Protein AF-0000000086829753 (afdb_homodimer)

Organism: Pipistrellus kuhlii (NCBI:txid59472)

pLDDT: mean 77.45, std 22.01, range [20.92, 98.88]

Radius of gyration: 24.62 Å; Cα contacts (8 Å, |Δi|>4): 872; chains: 2; bounding box: 61×76×88 Å

Solvent-accessible surface area (backbone atoms only — not comparable to full-atom values): 23796 Å² total; per-residue (Å²): 134,78,66,78,64,61,58,97,55,43,30,43,32,40,22,30,35,39,44,42,44,56,89,32,44,62,64,53,41,54,49,47,47,49,59,67,49,83,80,61,70,43,38,54,22,63,49,57,59,64,24,27,43,62,20,52,46,42,39,75,44,75,42,93,93,54,65,56,32,32,37,40,36,34,37,56,60,24,76,44,73,68,60,30,53,33,39,18,54,51,46,16,31,28,31,37,37,41,39,19,23,26,60,34,53,67,37,50,69,42,45,65,55,58,53,45,57,46,36,72,58,50,38,87,67,52,52,46,56,35,38,32,36,20,52,54,79,46,62,90,55,50,62,54,56,69,65,60,49,42,50,52,22,54,75,71,71,33,51,65,46,61,23,15,54,89,80,57,37,49,45,64,54,50,55,48,52,52,51,48,51,47,51,51,31,43,68,72,57,65,37,72,84,44,92,45,39,34,14,51,41,82,37,77,48,70,77,64,74,68,67,74,72,74,69,70,73,80,66,81,75,84,119,137,75,66,78,66,61,58,97,55,43,30,45,32,40,22,30,36,40,43,43,45,56,87,33,44,61,64,53,42,53,50,47,46,51,60,67,50,84,80,62,72,43,38,54,20,64,49,59,62,70,25,33,44,68,20,56,45,45,39,76,44,76,44,93,94,54,65,55,32,32,39,38,35,35,38,55,60,23,76,44,75,69,58,29,53,34,40,19,53,50,47,16,32,28,32,36,36,41,39,19,24,26,59,34,53,67,37,51,70,42,45,64,56,57,53,47,57,47,37,73,59,52,39,86,66,51,51,46,56,36,38,32,37,20,53,54,79,45,63,91,55,51,62,53,55,69,66,62,48,42,51,50,21,54,75,71,73,31,51,66,46,62,22,15,54,89,79,54,37,49,46,64,55,49,56,48,51,52,51,48,52,46,51,50,30,44,63,71,58,66,36,70,83,44,90,38,39,38,14,50,40,82,36,78,47,71,76,64,75,68,67,75,72,73,70,72,76,79,67,81,74,82,121

Sequence (446 aa):
MAAERGAPGCRYQFRVAALGDAAVGKTALLRRFVAGAAGSLEPGPERAAPTAGLECYGRALRLPAGPRVKLQLWDTAGQERFRCITRSFYRNLVGVLLVFDVTNRKSFEHIPDWHQEVLATQGPHRAIFLLLGHKSDLESARCVSAQEAEALAASLGMAFMETSAVNNCNVDLAFQTLATAIQQALQQGDIKMEEGWGGVRLILRPPEPRPPSRKPPAGPCQCMAAERGAPGCRYQFRVAALGDAAVGKTALLRRFVAGAAGSLEPGPERAAPTAGLECYGRALRLPAGPRVKLQLWDTAGQERFRCITRSFYRNLVGVLLVFDVTNRKSFEHIPDWHQEVLATQGPHRAIFLLLGHKSDLESARCVSAQEAEALAASLGMAFMETSAVNNCNVDLAFQTLATAIQQALQQGDIKMEEGWGGVRLILRPPEPRPPSRKPPAGPCQC

Foldseek 3Di:
DDLPPQPDFKDKDAAEDEDFDPPLCRVLLVVLQCVVPPDPPPPPPWPQALAQAQGWDKDWDDDPPDHIDMDIDTGHDPPDPPVRVVLSSLQQHAEYEYTGEQLDVVRVVCSVVVVVSSCVRNNPQRHAYEYEHEPVVPVVSGDHDPVNSQVVQVVSVHYYDYAYSVVGRCSNVRVVVRVVVSVVCSSVVSHDDDRSRNRMDMTGHDPDPPPPPPPPPPPPPPD/DDLPPQPPFKDKDAAEDEDFDPPLCRPLLVVLQCVVPPDPPPPPPWPQALAQAQGWDKDWDDDPPDHIDMDIDTHHDPPDPPVRVVLSSLQQHAEYEYTGEQLDVVRVVCSVVRVVSSCVRNNPQRHAYEYEHEPVVPVVSGDHDPVNSQVVQVVSVHYYDYAYSVVGRCSNVRVVVRVVVSVVCSSVVSYDDDRNRNRMDMTGHDPDPPPPPPPPPPPPPPD

Secondary structure (DSSP, 8-state):
-------TTEEEEEEEEEE-STTSSHHHHHHHHHHTSSS----------S-SSSEEEEEEEE-TTS-EEEEEEEE--SSSHHHHHHHHHHHT-SEEEEEEETT-HHHHHTHHHHHHHHHHHH-TTSSEEEEEEE-TT-GGG--S-HHHHHHHHHHTT-EEEE-BTTTTBSHHHHHHHHHHHHHHHHHHTSS---TT--SEEEEE-------------------/-------TTEEEEEEEEEE-STTSSHHHHHHHHHHTSSS----------S-SSSEEEEEEEE-TTS-EEEEEEEE--SSSHHHHHHHHHHHT-SEEEEEEETT-HHHHHTHHHHHHHHHHHH-TTSSEEEEEEE-TT-GGG--S-HHHHHHHHHHTT-EEEE-BTTTTBSHHHHHHHHHHHHHHHHHHTSS---TT--SEEEEEPP-----------------

Nearest PDB structures (foldseek):
  6s5f-assembly1_A  TM=7.511E-01  e=3.432E-18  Homo sapiens
  1zc3-assembly2_C  TM=7.451E-01  e=2.659E-14  Homo sapiens
  3bc1-assembly2_E  TM=7.207E-01  e=6.512E-14  Mus musculus
  7opr-assembly1_B  TM=7.142E-01  e=3.023E-13  Homo sapiens
  7opq-assembly1_B  TM=7.125E-01  e=2.341E-13  Homo sapiens

InterPro domains:
  IPR001806 Small GTPase [PF00071] (16-183)
  IPR001806 Small GTPase [PS51421] (8-204)
  IPR001806 Small GTPase [SM00174] (16-188)
  IPR005225 Small GTP-binding domain [TIGR00231] (13-178)
  IPR027417 P-loop containing nucleoside triphosphate hydrolase [G3DSA:3.40.50.300] (9-196)
  IPR027417 P-loop containing nucleoside triphosphate hydrolase [SSF52540] (11-209)
  IPR050209 Membrane trafficking Rab GTPases [PTHR47979] (11-195)

Structure (mmCIF, N/CA/C/O backbone):
data_AF-0000000086829753-model_v1
#
loop_
_entity.id
_entity.type
_entity.pdbx_description
1 polymer 'Ras-related protein Rab-42'
#
loop_
_atom_site.group_PDB
_atom_site.id
_atom_site.type_symbol
_atom_site.label_atom_id
_atom_site.label_alt_id
_atom_site.label_comp_id
_atom_site.label_asym_id
_atom_site.label_entity_id
_atom_site.label_seq_id
_atom_site.pdbx_PDB_ins_code
_atom_site.Cartn_x
_atom_site.Cartn_y
_atom_site.Cartn_z
_atom_site.occupancy
_atom_site.B_iso_or_equiv
_atom_site.auth_seq_id
_atom_site.auth_comp_id
_atom_site.auth_asym_id
_atom_site.auth_atom_id
_atom_site.pdbx_PDB_model_num
ATOM 1 N N . MET A 1 1 ? 32.469 -16.203 3.15 1 22.25 1 MET A N 1
ATOM 2 C CA . MET A 1 1 ? 31.938 -14.961 3.684 1 22.25 1 MET A CA 1
ATOM 3 C C . MET A 1 1 ? 30.469 -15.117 4.074 1 22.25 1 MET A C 1
ATOM 5 O O . MET A 1 1 ? 29.641 -15.469 3.24 1 22.25 1 MET A O 1
ATOM 9 N N . ALA A 1 2 ? 30.125 -15.461 5.406 1 24.27 2 ALA A N 1
ATOM 10 C CA . ALA A 1 2 ? 28.984 -16.109 6.074 1 24.27 2 ALA A CA 1
ATOM 11 C C . ALA A 1 2 ? 27.703 -15.297 5.887 1 24.27 2 ALA A C 1
ATOM 13 O O . ALA A 1 2 ? 27.688 -14.086 6.133 1 24.27 2 ALA A O 1
ATOM 14 N N . ALA A 1 3 ? 26.891 -15.555 4.953 1 33.44 3 ALA A N 1
ATOM 15 C CA . ALA A 1 3 ? 25.531 -15.016 4.809 1 33.44 3 ALA A CA 1
ATOM 16 C C . ALA A 1 3 ? 24.953 -14.602 6.16 1 33.44 3 ALA A C 1
ATOM 18 O O . ALA A 1 3 ? 24.969 -15.383 7.113 1 33.44 3 ALA A O 1
ATOM 19 N N . GLU A 1 4 ? 25.188 -13.375 6.559 1 35.09 4 GLU A N 1
ATOM 20 C CA . GLU A 1 4 ? 24.781 -12.828 7.848 1 35.09 4 GLU A CA 1
ATOM 21 C C . GLU A 1 4 ? 23.531 -13.531 8.383 1 35.09 4 GLU A C 1
ATOM 23 O O . GLU A 1 4 ? 22.469 -13.469 7.773 1 35.09 4 GLU A O 1
ATOM 28 N N . ARG A 1 5 ? 23.531 -14.734 8.883 1 38.84 5 ARG A N 1
ATOM 29 C CA . ARG A 1 5 ? 22.562 -15.477 9.68 1 38.84 5 ARG A CA 1
ATOM 30 C C . ARG A 1 5 ? 21.734 -14.539 10.555 1 38.84 5 ARG A C 1
ATOM 32 O O . ARG A 1 5 ? 22.281 -13.664 11.227 1 38.84 5 ARG A O 1
ATOM 39 N N . GLY A 1 6 ? 20.641 -14.031 9.992 1 43.38 6 GLY A N 1
ATOM 40 C CA . GLY A 1 6 ? 19.828 -13.227 10.883 1 43.38 6 GLY A CA 1
ATOM 41 C C . GLY A 1 6 ? 20.125 -13.469 12.352 1 43.38 6 GLY A C 1
ATOM 42 O O . GLY A 1 6 ? 20.578 -14.555 12.727 1 43.38 6 GLY A O 1
ATOM 43 N N . ALA A 1 7 ? 20.562 -12.492 13.102 1 44.16 7 ALA A N 1
ATOM 44 C CA . ALA A 1 7 ? 20.781 -12.656 14.539 1 44.16 7 ALA A CA 1
ATOM 45 C C . ALA A 1 7 ? 19.766 -13.633 15.133 1 44.16 7 ALA A C 1
ATOM 47 O O . ALA A 1 7 ? 18.656 -13.789 14.617 1 44.16 7 ALA A O 1
ATOM 48 N N . PRO A 1 8 ? 20.203 -14.414 16.156 1 51.75 8 PRO A N 1
ATOM 49 C CA . PRO A 1 8 ? 19.312 -15.258 16.938 1 51.75 8 PRO A CA 1
ATOM 50 C C . PRO A 1 8 ? 18.031 -14.539 17.359 1 51.75 8 PRO A C 1
ATOM 52 O O . PRO A 1 8 ? 18.078 -13.406 17.844 1 51.75 8 PRO A O 1
ATOM 55 N N . GLY A 1 9 ? 16.828 -14.68 16.578 1 60.41 9 GLY A N 1
ATOM 56 C CA . GLY A 1 9 ? 15.555 -14.078 16.938 1 60.41 9 GLY A CA 1
ATOM 57 C C . GLY A 1 9 ? 14.922 -13.297 15.805 1 60.41 9 GLY A C 1
ATOM 58 O O . GLY A 1 9 ? 13.844 -12.727 15.961 1 60.41 9 GLY A O 1
ATOM 59 N N . CYS A 1 10 ? 15.695 -13.211 14.797 1 62.72 10 CYS A N 1
ATOM 60 C CA . CYS A 1 10 ? 15.109 -12.43 13.719 1 62.72 10 CYS A CA 1
ATOM 61 C C . CYS A 1 10 ? 14.75 -13.32 12.531 1 62.72 10 CYS A C 1
ATOM 63 O O . CYS A 1 10 ? 15.297 -14.406 12.375 1 62.72 10 CYS A O 1
ATOM 65 N N . ARG A 1 11 ? 13.656 -12.961 11.797 1 77.75 11 ARG A N 1
ATOM 66 C CA . ARG A 1 11 ? 13.281 -13.648 10.57 1 77.75 11 ARG A CA 1
ATOM 67 C C . ARG A 1 11 ? 13.062 -12.664 9.43 1 77.75 11 ARG A C 1
ATOM 69 O O . ARG A 1 11 ? 12.82 -11.477 9.664 1 77.75 11 ARG A O 1
ATOM 76 N N . TYR A 1 12 ? 13.305 -13.227 8.234 1 82.12 12 TYR A N 1
ATOM 77 C CA . TYR A 1 12 ? 13.094 -12.414 7.043 1 82.12 12 TYR A CA 1
ATOM 78 C C . TYR A 1 12 ? 11.609 -12.305 6.719 1 82.12 12 TYR A C 1
ATOM 80 O O . TYR A 1 12 ? 10.852 -13.258 6.906 1 82.12 12 TYR A O 1
ATOM 88 N N . GLN A 1 13 ? 11.281 -11.094 6.281 1 82.81 13 GLN A N 1
ATOM 89 C CA . GLN A 1 13 ? 9.977 -10.867 5.668 1 82.81 13 GLN A CA 1
ATOM 90 C C . GLN A 1 13 ? 10.117 -10.539 4.184 1 82.81 13 GLN A C 1
ATOM 92 O O . GLN A 1 13 ? 10.898 -9.664 3.809 1 82.81 13 GLN A O 1
ATOM 97 N N . PHE A 1 14 ? 9.398 -11.32 3.373 1 87.75 14 PHE A N 1
ATOM 98 C CA . PHE A 1 14 ? 9.398 -11.094 1.934 1 87.75 14 PHE A CA 1
ATOM 99 C C . PHE A 1 14 ? 8.102 -10.438 1.488 1 87.75 14 PHE A C 1
ATOM 101 O O . PHE A 1 14 ? 7.012 -10.945 1.773 1 87.75 14 PHE A O 1
ATOM 108 N N . ARG A 1 15 ? 8.203 -9.312 0.803 1 85.56 15 ARG A N 1
ATOM 109 C CA . ARG A 1 15 ? 7.035 -8.672 0.21 1 85.56 15 ARG A CA 1
ATOM 110 C C . ARG A 1 15 ? 6.734 -9.25 -1.17 1 85.56 15 ARG A C 1
ATOM 112 O O . ARG A 1 15 ? 7.57 -9.18 -2.072 1 85.56 15 ARG A O 1
ATOM 119 N N . VAL A 1 16 ? 5.508 -9.828 -1.289 1 91.25 16 VAL A N 1
ATOM 120 C CA . VAL A 1 16 ? 5.125 -10.547 -2.502 1 91.25 16 VAL A CA 1
ATOM 121 C C . VAL A 1 16 ? 3.773 -10.039 -2.998 1 91.25 16 VAL A C 1
ATOM 123 O O . VAL A 1 16 ? 2.879 -9.75 -2.197 1 91.25 16 VAL A O 1
ATOM 126 N N . ALA A 1 17 ? 3.65 -9.891 -4.316 1 89.81 17 ALA A N 1
ATOM 127 C CA . ALA A 1 17 ? 2.365 -9.477 -4.871 1 89.81 17 ALA A CA 1
ATOM 128 C C . ALA A 1 17 ? 1.871 -10.477 -5.914 1 89.81 17 ALA A C 1
ATOM 130 O O . ALA A 1 17 ? 2.672 -11.086 -6.629 1 89.81 17 ALA A O 1
ATOM 131 N N . ALA A 1 18 ? 0.529 -10.633 -5.957 1 91.31 18 ALA A N 1
ATOM 132 C CA . ALA A 1 18 ? -0.117 -11.352 -7.051 1 91.31 18 ALA A CA 1
ATOM 133 C C . ALA A 1 18 ? -0.632 -10.383 -8.109 1 91.31 18 ALA A C 1
ATOM 135 O O . ALA A 1 18 ? -1.397 -9.461 -7.809 1 91.31 18 ALA A O 1
ATOM 136 N N . LEU A 1 19 ? -0.178 -10.594 -9.336 1 90.38 19 LEU A N 1
ATOM 137 C CA . LEU A 1 19 ? -0.574 -9.75 -10.461 1 90.38 19 LEU A CA 1
ATOM 138 C C . LEU A 1 19 ? -1.211 -10.586 -11.57 1 90.38 19 LEU A C 1
ATOM 140 O O . LEU A 1 19 ? -0.804 -11.727 -11.805 1 90.38 19 LEU A O 1
ATOM 144 N N . GLY A 1 20 ? -2.162 -9.977 -12.219 1 91.44 20 GLY A N 1
ATOM 145 C CA . GLY A 1 20 ? -2.889 -10.602 -13.312 1 91.44 20 GLY A CA 1
ATOM 146 C C . GLY A 1 20 ? -4.242 -9.969 -13.57 1 91.44 20 GLY A C 1
ATOM 147 O O . GLY A 1 20 ? -4.688 -9.117 -12.805 1 91.44 20 GLY A O 1
ATOM 148 N N . ASP A 1 21 ? -4.863 -10.5 -14.609 1 89.69 21 ASP A N 1
ATOM 149 C CA . ASP A 1 21 ? -6.156 -9.953 -15.008 1 89.69 21 ASP A CA 1
ATOM 150 C C . ASP A 1 21 ? -7.199 -10.156 -13.906 1 89.69 21 ASP A C 1
ATOM 152 O O . ASP A 1 21 ? -6.984 -10.945 -12.984 1 89.69 21 ASP A O 1
ATOM 156 N N . ALA A 1 22 ? -8.273 -9.359 -14.086 1 85.81 22 ALA A N 1
ATOM 157 C CA . ALA A 1 22 ? -9.414 -9.57 -13.203 1 85.81 22 ALA A CA 1
ATOM 158 C C . ALA A 1 22 ? -9.977 -10.984 -13.352 1 85.81 22 ALA A C 1
ATOM 160 O O . ALA A 1 22 ? -10.008 -11.531 -14.461 1 85.81 22 ALA A O 1
ATOM 161 N N . ALA A 1 23 ? -10.336 -11.586 -12.273 1 89.62 23 ALA A N 1
ATOM 162 C CA . ALA A 1 23 ? -11.109 -12.828 -12.211 1 89.62 23 ALA A CA 1
ATOM 163 C C . ALA A 1 23 ? -10.234 -14.031 -12.531 1 89.62 23 ALA A C 1
ATOM 165 O O . ALA A 1 23 ? -10.742 -15.125 -12.805 1 89.62 23 ALA A O 1
ATOM 166 N N . VAL A 1 24 ? -8.945 -13.852 -12.5 1 94.44 24 VAL A N 1
ATOM 167 C CA . VAL A 1 24 ? -8.086 -14.992 -12.781 1 94.44 24 VAL A CA 1
ATOM 168 C C . VAL A 1 24 ? -7.938 -15.852 -11.531 1 94.44 24 VAL A C 1
ATOM 170 O O . VAL A 1 24 ? -7.461 -16.984 -11.602 1 94.44 24 VAL A O 1
ATOM 173 N N . GLY A 1 25 ? -8.258 -15.32 -10.328 1 93.25 25 GLY A N 1
ATOM 174 C CA . GLY A 1 25 ? -8.258 -16.125 -9.117 1 93.25 25 GLY A CA 1
ATOM 175 C C . GLY A 1 25 ? -7.184 -15.719 -8.133 1 93.25 25 GLY A C 1
ATOM 176 O O . GLY A 1 25 ? -6.824 -16.484 -7.242 1 93.25 25 GLY A O 1
ATOM 177 N N . LYS A 1 26 ? -6.598 -14.516 -8.219 1 90.62 26 LYS A N 1
ATOM 178 C CA . LYS A 1 26 ? -5.555 -14.031 -7.32 1 90.62 26 LYS A CA 1
ATOM 179 C C . LYS A 1 26 ? -6.02 -14.062 -5.867 1 90.62 26 LYS A C 1
ATOM 181 O O . LYS A 1 26 ? -5.316 -14.578 -4.996 1 90.62 26 LYS A O 1
ATOM 186 N N . THR A 1 27 ? -7.223 -13.594 -5.684 1 85.06 27 THR A N 1
ATOM 187 C CA . THR A 1 27 ? -7.766 -13.523 -4.332 1 85.06 27 THR A CA 1
ATOM 188 C C . THR A 1 27 ? -7.973 -14.93 -3.76 1 85.06 27 THR A C 1
ATOM 190 O O . THR A 1 27 ? -7.586 -15.203 -2.621 1 85.06 27 THR A O 1
ATOM 193 N N . ALA A 1 28 ? -8.57 -15.82 -4.539 1 91.06 28 ALA A N 1
ATOM 194 C CA . ALA A 1 28 ? -8.805 -17.188 -4.09 1 91.06 28 ALA A CA 1
ATOM 195 C C . ALA A 1 28 ? -7.492 -17.891 -3.775 1 91.06 28 ALA A C 1
ATOM 197 O O . ALA A 1 28 ? -7.402 -18.641 -2.799 1 91.06 28 ALA A O 1
ATOM 198 N N . LEU A 1 29 ? -6.496 -17.672 -4.57 1 94.06 29 LEU A N 1
ATOM 199 C CA . LEU A 1 29 ? -5.176 -18.266 -4.398 1 94.06 29 LEU A CA 1
ATOM 200 C C . LEU A 1 29 ? -4.547 -17.828 -3.08 1 94.06 29 LEU A C 1
ATOM 202 O O . LEU A 1 29 ? -4.105 -18.672 -2.287 1 94.06 29 LEU A O 1
ATOM 206 N N . LEU A 1 30 ? -4.48 -16.531 -2.83 1 89.75 30 LEU A N 1
ATOM 207 C CA . LEU A 1 30 ? -3.879 -15.977 -1.624 1 89.75 30 LEU A CA 1
ATOM 208 C C . LEU A 1 30 ? -4.637 -16.422 -0.38 1 89.75 30 LEU A C 1
ATOM 210 O O . LEU A 1 30 ? -4.023 -16.828 0.615 1 89.75 30 LEU A O 1
ATOM 214 N N . ARG A 1 31 ? -5.934 -16.438 -0.449 1 87 31 ARG A N 1
ATOM 215 C CA . ARG A 1 31 ? -6.754 -16.844 0.689 1 87 31 ARG A CA 1
ATOM 216 C C . ARG A 1 31 ? -6.539 -18.312 1.019 1 87 31 ARG A C 1
ATOM 218 O O . ARG A 1 31 ? -6.441 -18.688 2.189 1 87 31 ARG A O 1
ATOM 225 N N . ARG A 1 32 ? -6.527 -19.156 -0.03 1 92 32 ARG A N 1
ATOM 226 C CA . ARG A 1 32 ? -6.289 -20.578 0.179 1 92 32 ARG A CA 1
ATOM 227 C C . ARG A 1 32 ? -4.945 -20.812 0.864 1 92 32 ARG A C 1
ATOM 229 O O . ARG A 1 32 ? -4.844 -21.641 1.773 1 92 32 ARG A O 1
ATOM 236 N N . PHE A 1 33 ? -3.951 -20.125 0.514 1 93.69 33 PHE A N 1
ATOM 237 C CA . PHE A 1 33 ? -2.619 -20.266 1.09 1 93.69 33 PHE A CA 1
ATOM 238 C C . PHE A 1 33 ? -2.615 -19.844 2.555 1 93.69 33 PHE A C 1
ATOM 240 O O . PHE A 1 33 ? -2.084 -20.547 3.41 1 93.69 33 PHE A O 1
ATOM 247 N N . VAL A 1 34 ? -3.189 -18.703 2.834 1 85.88 34 VAL A N 1
ATOM 248 C CA . VAL A 1 34 ? -3.174 -18.156 4.188 1 85.88 34 VAL A CA 1
ATOM 249 C C . VAL A 1 34 ? -4.023 -19.031 5.109 1 85.88 34 VAL A C 1
ATOM 251 O O . VAL A 1 34 ? -3.689 -19.219 6.281 1 85.88 34 VAL A O 1
ATOM 254 N N . ALA A 1 35 ? -5.082 -19.609 4.555 1 82.38 35 ALA A N 1
ATOM 255 C CA . ALA A 1 35 ? -5.977 -20.469 5.336 1 82.38 35 ALA A CA 1
ATOM 256 C C . ALA A 1 35 ? -5.285 -21.766 5.723 1 82.38 35 ALA A C 1
ATOM 258 O O . ALA A 1 35 ? -5.648 -22.406 6.719 1 82.38 35 ALA A O 1
ATOM 259 N N . GLY A 1 36 ? -4.547 -22.344 4.855 1 74.88 36 GLY A N 1
ATOM 260 C CA . GLY A 1 36 ? -3.869 -23.609 5.125 1 74.88 36 GLY A CA 1
ATOM 261 C C . GLY A 1 36 ? -2.982 -23.562 6.355 1 74.88 36 GLY A C 1
ATOM 262 O O . GLY A 1 36 ? -2.541 -24.594 6.852 1 74.88 36 GLY A O 1
ATOM 263 N N . ALA A 1 37 ? -2.521 -22.516 6.695 1 59.75 37 ALA A N 1
ATOM 264 C CA . ALA A 1 37 ? -1.724 -22.422 7.914 1 59.75 37 ALA A CA 1
ATOM 265 C C . ALA A 1 37 ? -2.605 -22.531 9.156 1 59.75 37 ALA A C 1
ATOM 267 O O . ALA A 1 37 ? -3.648 -21.875 9.242 1 59.75 37 ALA A O 1
ATOM 268 N N . ALA A 1 38 ? -2.873 -23.812 9.68 1 47.69 38 ALA A N 1
ATOM 269 C CA . ALA A 1 38 ? -3.67 -23.891 10.898 1 47.69 38 ALA A CA 1
ATOM 270 C C . ALA A 1 38 ? -3.768 -22.531 11.578 1 47.69 38 ALA A C 1
ATOM 272 O O . ALA A 1 38 ? -4.855 -22.094 11.953 1 47.69 38 ALA A O 1
ATOM 273 N N . GLY A 1 39 ? -3.041 -22.156 12.625 1 38.06 39 GLY A N 1
ATOM 274 C CA . GLY A 1 39 ? -3.07 -21.203 13.734 1 38.06 39 GLY A CA 1
ATOM 275 C C . GLY A 1 39 ? -2.969 -19.766 13.289 1 38.06 39 GLY A C 1
ATOM 276 O O . GLY A 1 39 ? -3.52 -18.875 13.938 1 38.06 39 GLY A O 1
ATOM 277 N N . SER A 1 40 ? -1.818 -19.25 12.758 1 34.78 40 SER A N 1
ATOM 278 C CA . SER A 1 40 ? -1.341 -17.922 13.141 1 34.78 40 SER A CA 1
ATOM 279 C C . SER A 1 40 ? -1.735 -16.875 12.109 1 34.78 40 SER A C 1
ATOM 281 O O . SER A 1 40 ? -0.968 -16.578 11.188 1 34.78 40 SER A O 1
ATOM 283 N N . LEU A 1 41 ? -2.859 -17.031 11.602 1 38.38 41 LEU A N 1
ATOM 284 C CA . LEU A 1 41 ? -3.158 -15.75 10.961 1 38.38 41 LEU A CA 1
ATOM 285 C C . LEU A 1 41 ? -2.643 -14.594 11.805 1 38.38 41 LEU A C 1
ATOM 287 O O . LEU A 1 41 ? -3.268 -14.211 12.789 1 38.38 41 LEU A O 1
ATOM 291 N N . GLU A 1 42 ? -1.413 -14.656 12.133 1 35.5 42 GLU A N 1
ATOM 292 C CA . GLU A 1 42 ? -0.966 -13.484 12.891 1 35.5 42 GLU A CA 1
ATOM 293 C C . GLU A 1 42 ? -1.175 -12.203 12.086 1 35.5 42 GLU A C 1
ATOM 295 O O . GLU A 1 42 ? -0.705 -12.086 10.953 1 35.5 42 GLU A O 1
ATOM 300 N N . PRO A 1 43 ? -2.195 -11.688 12.234 1 35.94 43 PRO A N 1
ATOM 301 C CA . PRO A 1 43 ? -2.172 -10.336 11.68 1 35.94 43 PRO A CA 1
ATOM 302 C C . PRO A 1 43 ? -0.827 -9.641 11.867 1 35.94 43 PRO A C 1
ATOM 304 O O . PRO A 1 43 ? -0.301 -9.602 12.984 1 35.94 43 PRO A O 1
ATOM 307 N N . GLY A 1 44 ? 0.216 -10.148 11.211 1 33.22 44 GLY A N 1
ATOM 308 C CA . GLY A 1 44 ? 1.568 -9.727 11.539 1 33.22 44 GLY A CA 1
ATOM 309 C C . GLY A 1 44 ? 1.67 -8.242 11.859 1 33.22 44 GLY A C 1
ATOM 310 O O . GLY A 1 44 ? 1.158 -7.406 11.109 1 33.22 44 GLY A O 1
ATOM 311 N N . PRO A 1 45 ? 1.797 -7.879 13.164 1 32.12 45 PRO A N 1
ATOM 312 C CA . PRO A 1 45 ? 2.158 -6.547 13.648 1 32.12 45 PRO A CA 1
ATOM 313 C C . PRO A 1 45 ? 3.316 -5.926 12.875 1 32.12 45 PRO A C 1
ATOM 315 O O . PRO A 1 45 ? 3.982 -5.016 13.375 1 32.12 45 PRO A O 1
ATOM 318 N N . GLU A 1 46 ? 3.924 -6.578 11.875 1 31.64 46 GLU A N 1
ATOM 319 C CA . GLU A 1 46 ? 5.34 -6.254 11.742 1 31.64 46 GLU A CA 1
ATOM 320 C C . GLU A 1 46 ? 5.543 -4.773 11.422 1 31.64 46 GLU A C 1
ATOM 322 O O . GLU A 1 46 ? 4.766 -4.188 10.664 1 31.64 46 GLU A O 1
ATOM 327 N N . ARG A 1 47 ? 6.414 -4.145 12.305 1 29.89 47 ARG A N 1
ATOM 328 C CA . ARG A 1 47 ? 7.047 -2.842 12.133 1 29.89 47 ARG A CA 1
ATOM 329 C C . ARG A 1 47 ? 7.484 -2.627 10.688 1 29.89 47 ARG A C 1
ATOM 331 O O . ARG A 1 47 ? 8.352 -3.346 10.188 1 29.89 47 ARG A O 1
ATOM 338 N N . ALA A 1 48 ? 6.629 -2.359 9.914 1 30.19 48 ALA A N 1
ATOM 339 C CA . ALA A 1 48 ? 6.98 -2.109 8.516 1 30.19 48 ALA A CA 1
ATOM 340 C C . ALA A 1 48 ? 8.148 -1.127 8.414 1 30.19 48 ALA A C 1
ATOM 342 O O . ALA A 1 48 ? 8.109 -0.045 9.008 1 30.19 48 ALA A O 1
ATOM 343 N N . ALA A 1 49 ? 9.422 -1.654 8.312 1 28.83 49 ALA A N 1
ATOM 344 C CA . ALA A 1 49 ? 10.57 -0.854 7.891 1 28.83 49 ALA A CA 1
ATOM 345 C C . ALA A 1 49 ? 10.18 0.135 6.797 1 28.83 49 ALA A C 1
ATOM 347 O O . ALA A 1 49 ? 9.211 -0.092 6.066 1 28.83 49 ALA A O 1
ATOM 348 N N . PRO A 1 50 ? 11.094 1.269 6.848 1 30.77 50 PRO A N 1
ATOM 349 C CA . PRO A 1 50 ? 11.031 2.408 5.93 1 30.77 50 PRO A CA 1
ATOM 350 C C . PRO A 1 50 ? 10.867 1.982 4.473 1 30.77 50 PRO A C 1
ATOM 352 O O . PRO A 1 50 ? 11.641 1.164 3.971 1 30.77 50 PRO A O 1
ATOM 355 N N . THR A 1 51 ? 9.789 1.355 4.086 1 32.72 51 THR A N 1
ATOM 356 C CA . THR A 1 51 ? 9.508 0.76 2.781 1 32.72 51 THR A CA 1
ATOM 357 C C . THR A 1 51 ? 9.938 1.696 1.656 1 32.72 51 THR A C 1
ATOM 359 O O . THR A 1 51 ? 10.062 2.904 1.861 1 32.72 51 THR A O 1
ATOM 362 N N . ALA A 1 52 ? 10.352 1.209 0.677 1 36.69 52 ALA A N 1
ATOM 363 C CA . ALA A 1 52 ? 10.68 1.652 -0.676 1 36.69 52 ALA A CA 1
ATOM 364 C C . ALA A 1 52 ? 9.484 2.342 -1.332 1 36.69 52 ALA A C 1
ATOM 366 O O . ALA A 1 52 ? 8.602 1.68 -1.875 1 36.69 52 ALA A O 1
ATOM 367 N N . GLY A 1 53 ? 9.031 3.525 -0.962 1 48.28 53 GLY A N 1
ATOM 368 C CA . GLY A 1 53 ? 8.312 4.75 -1.279 1 48.28 53 GLY A CA 1
ATOM 369 C C . GLY A 1 53 ? 7.066 4.941 -0.441 1 48.28 53 GLY A C 1
ATOM 370 O O . GLY A 1 53 ? 6.836 6.027 0.1 1 48.28 53 GLY A O 1
ATOM 371 N N . LEU A 1 54 ? 6.035 4.074 -0.625 1 57.22 54 LEU A N 1
ATOM 372 C CA . LEU A 1 54 ? 4.898 4.141 0.286 1 57.22 54 LEU A CA 1
ATOM 373 C C . LEU A 1 54 ? 5.27 3.602 1.663 1 57.22 54 LEU A C 1
ATOM 375 O O . LEU A 1 54 ? 5.27 2.387 1.881 1 57.22 54 LEU A O 1
ATOM 379 N N . GLU A 1 55 ? 6.008 4.473 2.346 1 61.69 55 GLU A N 1
ATOM 380 C CA . GLU A 1 55 ? 6.367 4.133 3.719 1 61.69 55 GLU A CA 1
ATOM 381 C C . GLU A 1 55 ? 5.168 4.262 4.652 1 61.69 55 GLU A C 1
ATOM 383 O O . GLU A 1 55 ? 4.375 5.199 4.527 1 61.69 55 GLU A O 1
ATOM 388 N N . CYS A 1 56 ? 5.102 3.227 5.496 1 71 56 CYS A N 1
ATOM 389 C CA . CYS A 1 56 ? 3.982 3.211 6.43 1 71 56 CYS A CA 1
ATOM 390 C C . CYS A 1 56 ? 4.473 3.309 7.867 1 71 56 CYS A C 1
ATOM 392 O O . CYS A 1 56 ? 5.445 2.652 8.242 1 71 56 CYS A O 1
ATOM 394 N N . TYR A 1 57 ? 3.873 4.266 8.586 1 71.88 57 TYR A N 1
ATOM 395 C CA . TYR A 1 57 ? 4.141 4.449 10.008 1 71.88 57 TYR A CA 1
ATOM 396 C C . TYR A 1 57 ? 2.891 4.184 10.836 1 71.88 57 TYR A C 1
ATOM 398 O O . TYR A 1 57 ? 1.779 4.16 10.305 1 71.88 57 TYR A O 1
ATOM 406 N N . GLY A 1 58 ? 3.129 3.824 12.094 1 76.62 58 GLY A N 1
ATOM 407 C CA . GLY A 1 58 ? 2.02 3.656 13.023 1 76.62 58 GLY A CA 1
ATOM 408 C C . GLY A 1 58 ? 2.221 4.387 14.336 1 76.62 58 GLY A C 1
ATOM 409 O O . GLY A 1 58 ? 3.34 4.453 14.852 1 76.62 58 GLY A O 1
ATOM 410 N N . ARG A 1 59 ? 1.15 4.973 14.797 1 81.38 59 ARG A N 1
ATOM 411 C CA . ARG A 1 59 ? 1.177 5.594 16.125 1 81.38 59 ARG A CA 1
ATOM 412 C C . ARG A 1 59 ? -0.207 5.574 16.766 1 81.38 59 ARG A C 1
ATOM 414 O O . ARG A 1 59 ? -1.204 5.883 16.109 1 81.38 59 ARG A O 1
ATOM 421 N N . ALA A 1 60 ? -0.172 5.129 17.984 1 83.12 60 ALA A N 1
ATOM 422 C CA . ALA A 1 60 ? -1.411 5.238 18.75 1 83.12 60 ALA A CA 1
ATOM 423 C C . ALA A 1 60 ? -1.595 6.652 19.297 1 83.12 60 ALA A C 1
ATOM 425 O O . ALA A 1 60 ? -0.619 7.324 19.641 1 83.12 60 ALA A O 1
ATOM 426 N N . LEU A 1 61 ? -2.801 7.125 19.281 1 85.94 61 LEU A N 1
ATOM 427 C CA . LEU A 1 61 ? -3.15 8.477 19.719 1 85.94 61 LEU A CA 1
ATOM 428 C C . LEU A 1 61 ? -4.363 8.453 20.641 1 85.94 61 LEU A C 1
ATOM 430 O O . LEU A 1 61 ? -5.352 7.773 20.359 1 85.94 61 LEU A O 1
ATOM 434 N N . ARG A 1 62 ? -4.148 9.055 21.75 1 85.06 62 ARG A N 1
ATOM 435 C CA . ARG A 1 62 ? -5.316 9.273 22.594 1 85.06 62 ARG A CA 1
ATOM 436 C C . ARG A 1 62 ? -6.031 10.57 22.219 1 85.06 62 ARG A C 1
ATOM 438 O O . ARG A 1 62 ? -5.449 11.648 22.312 1 85.06 62 ARG A O 1
ATOM 445 N N . LEU A 1 63 ? -7.266 10.406 21.875 1 87.88 63 LEU A N 1
ATOM 446 C CA . LEU A 1 63 ? -8.039 11.586 21.5 1 87.88 63 LEU A CA 1
ATOM 447 C C . LEU A 1 63 ? -8.562 12.305 22.734 1 87.88 63 LEU A C 1
ATOM 449 O O . LEU A 1 63 ? -8.945 11.656 23.719 1 87.88 63 LEU A O 1
ATOM 453 N N . PRO A 1 64 ? -8.547 13.625 22.812 1 80.12 64 PRO A N 1
ATOM 454 C CA . PRO A 1 64 ? -8.992 14.375 24 1 80.12 64 PRO A CA 1
ATOM 455 C C . PRO A 1 64 ? -10.375 13.953 24.469 1 80.12 64 PRO A C 1
ATOM 457 O O . PRO A 1 64 ? -10.586 13.766 25.672 1 80.12 64 PRO A O 1
ATOM 460 N N . ALA A 1 65 ? -11.398 13.812 23.781 1 77.31 65 ALA A N 1
ATOM 461 C CA . ALA A 1 65 ? -12.75 13.406 24.156 1 77.31 65 ALA A CA 1
ATOM 462 C C . ALA A 1 65 ? -13.172 12.141 23.422 1 77.31 65 ALA A C 1
ATOM 464 O O . ALA A 1 65 ? -14.336 12.016 23.016 1 77.31 65 ALA A O 1
ATOM 465 N N . GLY A 1 66 ? -12.117 11.227 23.438 1 76.44 66 GLY A N 1
ATOM 466 C CA . GLY A 1 66 ? -12.461 10.047 22.656 1 76.44 66 GLY A CA 1
ATOM 467 C C . GLY A 1 66 ? -11.57 8.859 22.953 1 76.44 66 GLY A C 1
ATOM 468 O O . GLY A 1 66 ? -10.789 8.875 23.906 1 76.44 66 GLY A O 1
ATOM 469 N N . PRO A 1 67 ? -11.836 7.84 22.25 1 80 67 PRO A N 1
ATOM 470 C CA . PRO A 1 67 ? -11.07 6.609 22.453 1 80 67 PRO A CA 1
ATOM 471 C C . PRO A 1 67 ? -9.641 6.707 21.922 1 80 67 PRO A C 1
ATOM 473 O O . PRO A 1 67 ? -9.289 7.688 21.266 1 80 67 PRO A O 1
ATOM 476 N N . ARG A 1 68 ? -8.844 5.75 22.375 1 85.88 68 ARG A N 1
ATOM 477 C CA . ARG A 1 68 ? -7.539 5.566 21.766 1 85.88 68 ARG A CA 1
ATOM 478 C C . ARG A 1 68 ? -7.68 4.988 20.359 1 85.88 68 ARG A C 1
ATOM 480 O O . ARG A 1 68 ? -8.484 4.086 20.125 1 85.88 68 ARG A O 1
ATOM 487 N N . VAL A 1 69 ? -6.949 5.637 19.484 1 86.69 69 VAL A N 1
ATOM 488 C CA . VAL A 1 69 ? -6.969 5.164 18.094 1 86.69 69 VAL A CA 1
ATOM 489 C C . VAL A 1 69 ? -5.539 4.938 17.609 1 86.69 69 VAL A C 1
ATOM 491 O O . VAL A 1 69 ? -4.59 5.48 18.172 1 86.69 69 VAL A O 1
ATOM 494 N N . LYS A 1 70 ? -5.43 4.047 16.672 1 83.56 70 LYS A N 1
ATOM 495 C CA . LYS A 1 70 ? -4.152 3.848 16 1 83.56 70 LYS A CA 1
ATOM 496 C C . LYS A 1 70 ? -4.172 4.465 14.602 1 83.56 70 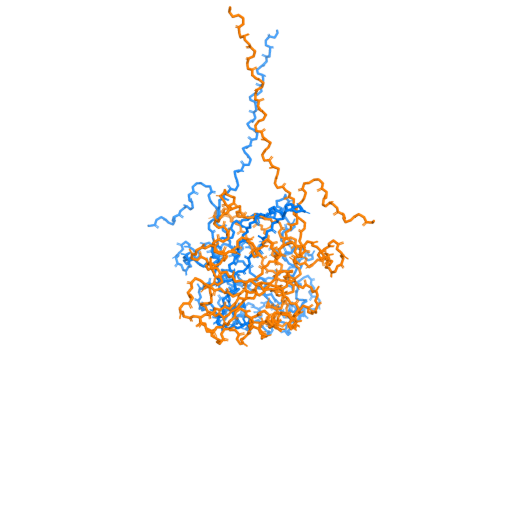LYS A C 1
ATOM 498 O O . LYS A 1 70 ? -5.098 4.227 13.82 1 83.56 70 LYS A O 1
ATOM 503 N N . LEU A 1 71 ? -3.154 5.273 14.391 1 86.56 71 LEU A N 1
ATOM 504 C CA . LEU A 1 71 ? -2.996 5.84 13.055 1 86.56 71 LEU A CA 1
ATOM 505 C C . LEU A 1 71 ? -2.004 5.023 12.234 1 86.56 71 LEU A C 1
ATOM 507 O O . LEU A 1 71 ? -0.896 4.742 12.688 1 86.56 71 LEU A O 1
ATOM 511 N N . GLN A 1 72 ? -2.498 4.488 11.133 1 80.75 72 GLN A N 1
ATOM 512 C CA . GLN A 1 72 ? -1.625 3.943 10.102 1 80.75 72 GLN A CA 1
ATOM 513 C C . GLN A 1 72 ? -1.311 4.992 9.039 1 80.75 72 GLN A C 1
ATOM 515 O O . GLN A 1 72 ? -2.197 5.414 8.297 1 80.75 72 GLN A O 1
ATOM 520 N N . LEU A 1 73 ? -0.064 5.438 8.992 1 84.94 73 LEU A N 1
ATOM 521 C CA . LEU A 1 73 ? 0.343 6.609 8.227 1 84.94 73 LEU A CA 1
ATOM 522 C C . LEU A 1 73 ? 1.15 6.203 7 1 84.94 73 LEU A C 1
ATOM 524 O O . LEU A 1 73 ? 2.182 5.539 7.121 1 84.94 73 LEU A O 1
ATOM 528 N N . TRP A 1 74 ? 0.651 6.695 5.855 1 79.69 74 TRP A N 1
ATOM 529 C CA . TRP A 1 74 ? 1.324 6.387 4.602 1 79.69 74 TRP A CA 1
ATOM 530 C C . TRP A 1 74 ? 2.045 7.613 4.055 1 79.69 74 TRP A C 1
ATOM 532 O O . TRP A 1 74 ? 1.442 8.68 3.896 1 79.69 74 TRP A O 1
ATOM 542 N N . ASP A 1 75 ? 3.363 7.516 3.809 1 80.5 75 ASP A N 1
ATOM 543 C CA . ASP A 1 75 ? 4.203 8.539 3.205 1 80.5 75 ASP A CA 1
ATOM 544 C C . ASP A 1 75 ? 4.305 8.352 1.693 1 80.5 75 ASP A C 1
ATOM 546 O O . ASP A 1 75 ? 4.852 7.355 1.222 1 80.5 75 ASP A O 1
ATOM 550 N N . THR A 1 76 ? 3.762 9.258 0.943 1 78.31 76 THR A N 1
ATOM 551 C CA . THR A 1 76 ? 3.785 9.141 -0.511 1 78.31 76 THR A CA 1
ATOM 552 C C . THR A 1 76 ? 4.898 10 -1.104 1 78.31 76 THR A C 1
ATOM 554 O O . THR A 1 76 ? 5.297 11 -0.51 1 78.31 76 THR A O 1
ATOM 557 N N . ALA A 1 77 ? 5.492 9.531 -2.297 1 70.62 77 ALA A N 1
ATOM 558 C CA . ALA A 1 77 ? 6.473 10.336 -3.02 1 70.62 77 ALA A CA 1
ATOM 559 C C . ALA A 1 77 ? 5.793 11.445 -3.816 1 70.62 77 ALA A C 1
ATOM 561 O O . ALA A 1 77 ? 4.703 11.25 -4.359 1 70.62 77 ALA A O 1
ATOM 562 N N . GLY A 1 78 ? 6.199 12.766 -3.666 1 61.5 78 GLY A N 1
ATOM 563 C CA . GLY A 1 78 ? 5.57 13.953 -4.215 1 61.5 78 GLY A CA 1
ATOM 564 C C . GLY A 1 78 ? 5.73 14.07 -5.719 1 61.5 78 GLY A C 1
ATOM 565 O O . GLY A 1 78 ? 5.141 14.961 -6.344 1 61.5 78 GLY A O 1
ATOM 566 N N . GLN A 1 79 ? 6.758 13.492 -6.32 1 56.09 79 GLN A N 1
ATOM 567 C CA . GLN A 1 79 ? 7.062 13.961 -7.664 1 56.09 79 GLN A CA 1
ATOM 568 C C . GLN A 1 79 ? 5.91 13.68 -8.625 1 56.09 79 GLN A C 1
ATOM 570 O O . GLN A 1 79 ? 5.582 14.516 -9.469 1 56.09 79 GLN A O 1
ATOM 575 N N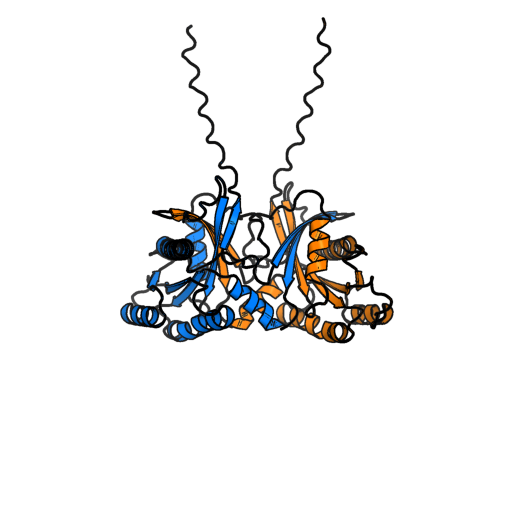 . GLU A 1 80 ? 5.664 12.438 -8.891 1 55.69 80 GLU A N 1
ATOM 576 C CA . GLU A 1 80 ? 4.707 12.078 -9.938 1 55.69 80 GLU A CA 1
ATOM 577 C C . GLU A 1 80 ? 3.43 11.5 -9.336 1 55.69 80 GLU A C 1
ATOM 579 O O . GLU A 1 80 ? 3.482 10.742 -8.359 1 55.69 80 GLU A O 1
ATOM 584 N N . ARG A 1 81 ? 2.221 12.188 -9.398 1 58.84 81 ARG A N 1
ATOM 585 C CA . ARG A 1 81 ? 0.914 11.938 -8.805 1 58.84 81 ARG A CA 1
ATOM 586 C C . ARG A 1 81 ? 0.666 10.438 -8.641 1 58.84 81 ARG A C 1
ATOM 588 O O . ARG A 1 81 ? 1.345 9.773 -7.855 1 58.84 81 ARG A O 1
ATOM 595 N N . PHE A 1 82 ? -0.2 10 -9.641 1 55.75 82 PHE A N 1
ATOM 596 C CA . PHE A 1 82 ? -0.758 8.656 -9.672 1 55.75 82 PHE A CA 1
ATOM 597 C C . PHE A 1 82 ? 0.343 7.617 -9.852 1 55.75 82 PHE A C 1
ATOM 599 O O . PHE A 1 82 ? 0.313 6.559 -9.219 1 55.75 82 PHE A O 1
ATOM 606 N N . ARG A 1 83 ? 1.44 7.98 -10.508 1 63.62 83 ARG A N 1
ATOM 607 C CA . ARG A 1 83 ? 2.445 7.012 -10.93 1 63.62 83 ARG A CA 1
ATOM 608 C C . ARG A 1 83 ? 3.41 6.695 -9.789 1 63.62 83 ARG A C 1
ATOM 610 O O . ARG A 1 83 ? 3.92 5.578 -9.688 1 63.62 83 ARG A O 1
ATOM 617 N N . CYS A 1 84 ? 3.449 7.637 -8.906 1 69.12 84 CYS A N 1
ATOM 618 C CA . CYS A 1 84 ? 4.441 7.453 -7.852 1 69.12 84 CYS A CA 1
ATOM 619 C C . CYS A 1 84 ? 4.016 6.348 -6.891 1 69.12 84 CYS A C 1
ATOM 621 O O . CYS A 1 84 ? 4.84 5.531 -6.477 1 69.12 84 CYS A O 1
ATOM 623 N N . ILE A 1 85 ? 2.75 6.27 -6.684 1 73.12 85 ILE A N 1
ATOM 624 C CA . ILE A 1 85 ? 2.266 5.254 -5.754 1 73.12 85 ILE A CA 1
ATOM 625 C C . ILE A 1 85 ? 2.5 3.865 -6.34 1 73.12 85 ILE A C 1
ATOM 627 O O . ILE A 1 85 ? 2.994 2.969 -5.648 1 73.12 85 ILE A O 1
ATOM 631 N N . THR A 1 86 ? 2.166 3.732 -7.594 1 76.81 86 THR A N 1
ATOM 632 C CA . THR A 1 86 ? 2.355 2.445 -8.25 1 76.81 86 THR A CA 1
ATOM 633 C C . THR A 1 86 ? 3.836 2.08 -8.312 1 76.81 86 THR A C 1
ATOM 635 O O . THR A 1 86 ? 4.207 0.934 -8.055 1 76.81 86 THR A O 1
ATOM 638 N N . ARG A 1 87 ? 4.582 2.984 -8.664 1 78 87 ARG A N 1
ATOM 639 C CA . ARG A 1 87 ? 6.023 2.762 -8.734 1 78 87 ARG A CA 1
ATOM 640 C C . ARG A 1 87 ? 6.574 2.348 -7.371 1 78 87 ARG A C 1
ATOM 642 O O . ARG A 1 87 ? 7.348 1.394 -7.273 1 78 87 ARG A O 1
ATOM 649 N N . SER A 1 88 ? 6.211 3.127 -6.434 1 72.81 88 SER A N 1
ATOM 650 C CA . SER A 1 88 ? 6.66 2.805 -5.082 1 72.81 88 SER A CA 1
ATOM 651 C C . SER A 1 88 ? 6.203 1.411 -4.668 1 72.81 88 SER A C 1
ATOM 653 O O . SER A 1 88 ? 6.93 0.695 -3.975 1 72.81 88 SER A O 1
ATOM 655 N N . PHE A 1 89 ? 5.094 1.086 -5.023 1 76.56 89 PHE A N 1
ATOM 656 C CA . PHE A 1 89 ? 4.566 -0.236 -4.715 1 76.56 89 PHE A CA 1
ATOM 657 C C . PHE A 1 89 ? 5.43 -1.326 -5.336 1 76.56 89 PHE A C 1
ATOM 659 O O . PHE A 1 89 ? 5.887 -2.234 -4.641 1 76.56 89 PHE A O 1
ATOM 666 N N . TYR A 1 90 ? 5.652 -1.161 -6.609 1 81.12 90 TYR A N 1
ATOM 667 C CA . TYR A 1 90 ? 6.418 -2.174 -7.328 1 81.12 90 TYR A CA 1
ATOM 668 C C . TYR A 1 90 ? 7.863 -2.205 -6.852 1 81.12 90 TYR A C 1
ATOM 670 O O . TYR A 1 90 ? 8.477 -3.271 -6.789 1 81.12 90 TYR A O 1
ATOM 678 N N . ARG A 1 91 ? 8.398 -1.146 -6.516 1 78.69 91 ARG A N 1
ATOM 679 C CA . ARG A 1 91 ? 9.797 -1.04 -6.105 1 78.69 91 ARG A CA 1
ATOM 680 C C . ARG A 1 91 ? 10.047 -1.809 -4.812 1 78.69 91 ARG A C 1
ATOM 682 O O . ARG A 1 91 ? 11.18 -2.209 -4.531 1 78.69 91 ARG A O 1
ATOM 689 N N . ASN A 1 92 ? 9.055 -2.061 -4.098 1 77.69 92 ASN A N 1
ATOM 690 C CA . ASN A 1 92 ? 9.242 -2.678 -2.789 1 77.69 92 ASN A CA 1
ATOM 691 C C . ASN A 1 92 ? 8.852 -4.152 -2.805 1 77.69 92 ASN A C 1
ATOM 693 O O . ASN A 1 92 ? 8.703 -4.773 -1.748 1 77.69 92 ASN A O 1
ATOM 697 N N . LEU A 1 93 ? 8.711 -4.645 -3.971 1 85.5 93 LEU A N 1
ATOM 698 C CA . LEU A 1 93 ? 8.438 -6.074 -4.098 1 85.5 93 LEU A CA 1
ATOM 699 C C . LEU A 1 93 ? 9.734 -6.859 -4.281 1 85.5 93 LEU A C 1
ATOM 701 O O . LEU A 1 93 ? 10.648 -6.406 -4.973 1 85.5 93 LEU A O 1
ATOM 705 N N . VAL A 1 94 ? 9.797 -8.055 -3.65 1 91.38 94 VAL A N 1
ATOM 706 C CA . VAL A 1 94 ? 10.906 -8.953 -3.947 1 91.38 94 VAL A CA 1
ATOM 707 C C . VAL A 1 94 ? 10.391 -10.195 -4.676 1 91.38 94 VAL A C 1
ATOM 709 O O . VAL A 1 94 ? 11.156 -10.906 -5.328 1 91.38 94 VAL A O 1
ATOM 712 N N . GLY A 1 95 ? 9.07 -10.477 -4.504 1 94.88 95 GLY A N 1
ATOM 713 C CA . GLY A 1 95 ? 8.43 -11.578 -5.199 1 94.88 95 GLY A CA 1
ATOM 714 C C . GLY A 1 95 ? 7.172 -11.172 -5.938 1 94.88 95 GLY A C 1
ATOM 715 O O . GLY A 1 95 ? 6.398 -10.344 -5.449 1 94.88 95 GLY A O 1
ATOM 716 N N . VAL A 1 96 ? 6.973 -11.797 -7.074 1 95.12 96 VAL A N 1
ATOM 717 C CA . VAL A 1 96 ? 5.781 -11.523 -7.871 1 95.12 96 VAL A CA 1
ATOM 718 C C . VAL A 1 96 ? 5.207 -12.828 -8.414 1 95.12 96 VAL A C 1
ATOM 720 O O . VAL A 1 96 ? 5.91 -13.602 -9.078 1 95.12 96 VAL A O 1
ATOM 723 N N . LEU A 1 97 ? 3.965 -13.039 -8.078 1 96.69 97 LEU A N 1
ATOM 724 C CA . LEU A 1 97 ? 3.201 -14.102 -8.719 1 96.69 97 LEU A CA 1
ATOM 725 C C . LEU A 1 97 ? 2.414 -13.57 -9.914 1 96.69 97 LEU A C 1
ATOM 727 O O . LEU A 1 97 ? 1.481 -12.781 -9.742 1 96.69 97 LEU A O 1
ATOM 731 N N . LEU A 1 98 ? 2.84 -13.938 -11.062 1 97.06 98 LEU A N 1
ATOM 732 C CA . LEU A 1 98 ? 2.051 -13.633 -12.25 1 97.06 98 LEU A CA 1
ATOM 733 C C . LEU A 1 98 ? 1.017 -14.727 -12.516 1 97.06 98 LEU A C 1
ATOM 735 O O . LEU A 1 98 ? 1.374 -15.867 -12.812 1 97.06 98 LEU A O 1
ATOM 739 N N . VAL A 1 99 ? -0.248 -14.328 -12.445 1 97.19 99 VAL A N 1
ATOM 740 C CA . VAL A 1 99 ? -1.309 -15.328 -12.461 1 97.19 99 VAL A CA 1
ATOM 741 C C . VAL A 1 99 ? -2.16 -15.164 -13.711 1 97.19 99 VAL A C 1
ATOM 743 O O . VAL A 1 99 ? -2.574 -14.047 -14.047 1 97.19 99 VAL A O 1
ATOM 746 N N . PHE A 1 100 ? -2.369 -16.266 -14.445 1 98 100 PHE A N 1
ATOM 747 C CA . PHE A 1 100 ? -3.369 -16.297 -15.508 1 98 100 PHE A CA 1
ATOM 748 C C . PHE A 1 100 ? -4.336 -17.453 -15.312 1 98 100 PHE A C 1
ATOM 750 O O . PHE A 1 100 ? -4.066 -18.359 -14.516 1 98 100 PHE A O 1
ATOM 757 N N . ASP A 1 101 ? -5.473 -17.328 -15.938 1 98.19 101 ASP A N 1
ATOM 758 C CA . ASP A 1 101 ? -6.523 -18.344 -15.93 1 98.19 101 ASP A CA 1
ATOM 759 C C . ASP A 1 101 ? -6.367 -19.297 -17.109 1 98.19 101 ASP A C 1
ATOM 761 O O . ASP A 1 101 ? -6.48 -18.891 -18.266 1 98.19 101 ASP A O 1
ATOM 765 N N . VAL A 1 102 ? -6.148 -20.594 -16.828 1 98.69 102 VAL A N 1
ATOM 766 C CA . VAL A 1 102 ? -5.879 -21.562 -17.891 1 98.69 102 VAL A CA 1
ATOM 767 C C . VAL A 1 102 ? -7.09 -21.656 -18.812 1 98.69 102 VAL A C 1
ATOM 769 O O . VAL A 1 102 ? -6.98 -22.156 -19.938 1 98.69 102 VAL A O 1
ATOM 772 N N . THR A 1 103 ? -8.289 -21.188 -18.359 1 98.62 103 THR A N 1
ATOM 773 C CA . THR A 1 103 ? -9.516 -21.25 -19.156 1 98.62 103 THR A CA 1
ATOM 774 C C . THR A 1 103 ? -9.742 -19.938 -19.906 1 98.62 103 THR A C 1
ATOM 776 O O . THR A 1 103 ? -10.758 -19.766 -20.578 1 98.62 103 THR A O 1
ATOM 779 N N . ASN A 1 104 ? -8.82 -18.969 -19.781 1 98.06 104 ASN A N 1
ATOM 780 C CA . ASN A 1 104 ? -8.93 -17.656 -20.406 1 98.06 104 ASN A CA 1
ATOM 781 C C . ASN A 1 104 ? -7.645 -17.266 -21.125 1 98.06 104 ASN A C 1
ATOM 783 O O . ASN A 1 104 ? -6.742 -16.688 -20.516 1 98.06 104 ASN A O 1
ATOM 787 N N . ARG A 1 105 ? -7.594 -17.469 -22.375 1 98.19 105 ARG A N 1
ATOM 788 C CA . ARG A 1 105 ? -6.398 -17.25 -23.188 1 98.19 105 ARG A CA 1
ATOM 789 C C . ARG A 1 105 ? -5.961 -15.789 -23.125 1 98.19 105 ARG A C 1
ATOM 791 O O . ARG A 1 105 ? -4.766 -15.5 -23.109 1 98.19 105 ARG A O 1
ATOM 798 N N . LYS A 1 106 ? -6.867 -14.883 -23.047 1 97.12 106 LYS A N 1
ATOM 799 C CA . LYS A 1 106 ? -6.535 -13.461 -23 1 97.12 106 LYS A CA 1
ATOM 800 C C . LYS A 1 106 ? -5.699 -13.133 -21.766 1 97.12 106 LYS A C 1
ATOM 802 O O . LYS A 1 106 ? -4.75 -12.344 -21.844 1 97.12 106 LYS A O 1
ATOM 807 N N . SER A 1 107 ? -6.066 -13.727 -20.672 1 95.81 107 SER A N 1
ATOM 808 C CA . SER A 1 107 ? -5.305 -13.492 -19.453 1 95.81 107 SER A CA 1
ATOM 809 C C . SER A 1 107 ? -3.859 -13.953 -19.594 1 95.81 107 SER A C 1
ATOM 811 O O . SER A 1 107 ? -2.943 -13.336 -19.062 1 95.81 107 SER A O 1
ATOM 813 N N . PHE A 1 108 ? -3.672 -15 -20.391 1 98 108 PHE A N 1
ATOM 814 C CA . PHE A 1 108 ? -2.342 -15.523 -20.672 1 98 108 PHE A CA 1
ATOM 815 C C . PHE A 1 108 ? -1.568 -14.578 -21.578 1 98 108 PHE A C 1
ATOM 817 O O . PHE A 1 108 ? -0.401 -14.273 -21.328 1 98 108 PHE A O 1
ATOM 824 N N . GLU A 1 109 ? -2.201 -14.07 -22.453 1 97.5 109 GLU A N 1
ATOM 825 C CA . GLU A 1 109 ? -1.578 -13.188 -23.438 1 97.5 109 GLU A CA 1
ATOM 826 C C . GLU A 1 109 ? -1.149 -11.867 -22.812 1 97.5 109 GLU A C 1
ATOM 828 O O . GLU A 1 109 ? -0.304 -11.156 -23.344 1 97.5 109 GLU A O 1
ATOM 833 N N . HIS A 1 110 ? -1.686 -11.547 -21.656 1 95.25 110 HIS A N 1
ATOM 834 C CA . HIS A 1 110 ? -1.379 -10.281 -21 1 95.25 110 HIS A CA 1
ATOM 835 C C . HIS A 1 110 ? -0.21 -10.438 -20.031 1 95.25 110 HIS A C 1
ATOM 837 O O . HIS A 1 110 ? 0.285 -9.445 -19.484 1 95.25 110 HIS A O 1
ATOM 843 N N . ILE A 1 111 ? 0.299 -11.648 -19.828 1 96.62 111 ILE A N 1
ATOM 844 C CA . ILE A 1 111 ? 1.338 -11.922 -18.844 1 96.62 111 ILE A CA 1
ATOM 845 C C . ILE A 1 111 ? 2.588 -11.109 -19.172 1 96.62 111 ILE A C 1
ATOM 847 O O . ILE A 1 111 ? 3.176 -10.477 -18.281 1 96.62 111 ILE A O 1
ATOM 851 N N . PRO A 1 112 ? 3.004 -11.008 -20.422 1 96.38 112 PRO A N 1
ATOM 852 C CA . PRO A 1 112 ? 4.191 -10.211 -20.719 1 96.38 112 PRO A CA 1
ATOM 853 C C . PRO A 1 112 ? 4.023 -8.742 -20.328 1 96.38 112 PRO A C 1
ATOM 855 O O . PRO A 1 112 ? 4.98 -8.102 -19.891 1 96.38 112 PRO A O 1
ATOM 858 N N . ASP A 1 113 ? 2.824 -8.258 -20.438 1 92.5 113 ASP A N 1
ATOM 859 C CA . ASP A 1 113 ? 2.562 -6.871 -20.062 1 92.5 113 ASP A CA 1
ATOM 860 C C . ASP A 1 113 ? 2.711 -6.672 -18.562 1 92.5 113 ASP A C 1
ATOM 862 O O . ASP A 1 113 ? 3.303 -5.688 -18.109 1 92.5 113 ASP A O 1
ATOM 866 N N . TRP A 1 114 ? 2.135 -7.559 -17.859 1 91.06 114 TRP A N 1
ATOM 867 C CA . TRP A 1 114 ? 2.271 -7.504 -16.406 1 91.06 114 TRP A CA 1
ATOM 868 C C . TRP A 1 114 ? 3.736 -7.582 -15.984 1 91.06 114 TRP A C 1
ATOM 870 O O . TRP A 1 114 ? 4.18 -6.836 -15.109 1 91.06 114 TRP A O 1
ATOM 880 N N . HIS A 1 115 ? 4.426 -8.492 -16.578 1 93.56 115 HIS A N 1
ATOM 881 C CA . HIS A 1 115 ? 5.852 -8.672 -16.297 1 93.56 115 HIS A CA 1
ATOM 882 C C . HIS A 1 115 ? 6.625 -7.387 -16.578 1 93.56 115 HIS A C 1
ATOM 884 O O . HIS A 1 115 ? 7.418 -6.945 -15.742 1 93.56 115 HIS A O 1
ATOM 890 N N . GLN A 1 116 ? 6.348 -6.797 -17.641 1 91.31 116 GLN A N 1
ATOM 891 C CA . GLN A 1 116 ? 7.043 -5.586 -18.062 1 91.31 116 GLN A CA 1
ATOM 892 C C . GLN A 1 116 ? 6.727 -4.418 -17.141 1 91.31 116 GLN A C 1
ATOM 894 O O . GLN A 1 116 ? 7.582 -3.562 -16.891 1 91.31 116 GLN A O 1
ATOM 899 N N . GLU A 1 117 ? 5.574 -4.375 -16.688 1 86.38 117 GLU A N 1
ATOM 900 C CA . GLU A 1 117 ? 5.184 -3.303 -15.781 1 86.38 117 GLU A CA 1
ATOM 901 C C . GLU A 1 117 ? 6.055 -3.293 -14.531 1 86.38 117 GLU A C 1
ATOM 903 O O . GLU A 1 117 ? 6.473 -2.23 -14.062 1 86.38 117 GLU A O 1
ATOM 908 N N . VAL A 1 118 ? 6.281 -4.465 -14.039 1 87.75 118 VAL A N 1
ATOM 909 C CA . VAL A 1 118 ? 7.117 -4.57 -12.852 1 87.75 118 VAL A CA 1
ATOM 910 C C . VAL A 1 118 ? 8.562 -4.238 -13.203 1 87.75 118 VAL A C 1
ATOM 912 O O . VAL A 1 118 ? 9.219 -3.463 -12.5 1 87.75 118 VAL A O 1
ATOM 915 N N . LEU A 1 119 ? 9.023 -4.703 -14.312 1 89.81 119 LEU A N 1
ATOM 916 C CA . LEU A 1 119 ? 10.406 -4.516 -14.719 1 89.81 119 LEU A CA 1
ATOM 917 C C . LEU A 1 119 ? 10.695 -3.045 -15 1 89.81 119 LEU A C 1
ATOM 919 O O . LEU A 1 119 ? 11.797 -2.561 -14.719 1 89.81 119 LEU A O 1
ATOM 923 N N . ALA A 1 120 ? 9.727 -2.43 -15.516 1 84.25 120 ALA A N 1
ATOM 924 C CA . ALA A 1 120 ? 9.906 -1.026 -15.883 1 84.25 120 ALA A CA 1
ATOM 925 C C . ALA A 1 120 ? 10.133 -0.16 -14.648 1 84.25 120 ALA A C 1
ATOM 927 O O . ALA A 1 120 ? 10.734 0.913 -14.734 1 84.25 120 ALA A O 1
ATOM 928 N N . THR A 1 121 ? 9.68 -0.614 -13.633 1 78.06 121 THR A N 1
ATOM 929 C CA . THR A 1 121 ? 9.781 0.176 -12.406 1 78.06 121 THR A CA 1
ATOM 930 C C . THR A 1 121 ? 11.008 -0.229 -11.602 1 78.06 121 THR A C 1
ATOM 932 O O . THR A 1 121 ? 11.727 0.629 -11.086 1 78.06 121 THR A O 1
ATOM 935 N N . GLN A 1 122 ? 11.266 -1.525 -11.438 1 78.06 122 GLN A N 1
ATOM 936 C CA . GLN A 1 122 ? 12.297 -2.041 -10.547 1 78.06 122 GLN A CA 1
ATOM 937 C C . GLN A 1 122 ? 13.602 -2.293 -11.297 1 78.06 122 GLN A C 1
ATOM 939 O O . GLN A 1 122 ? 14.672 -2.357 -10.695 1 78.06 122 GLN A O 1
ATOM 944 N N . GLY A 1 123 ? 13.508 -2.342 -12.484 1 75.5 123 GLY A N 1
ATOM 945 C CA . GLY A 1 123 ? 14.633 -2.889 -13.227 1 75.5 123 GLY A CA 1
ATOM 946 C C . GLY A 1 123 ? 14.727 -4.402 -13.141 1 75.5 123 GLY A C 1
ATOM 947 O O . GLY A 1 123 ? 13.922 -5.039 -12.453 1 75.5 123 GLY A O 1
ATOM 948 N N . PRO A 1 124 ? 15.773 -4.902 -13.852 1 69.31 124 PRO A N 1
ATOM 949 C CA . PRO A 1 124 ? 15.93 -6.359 -13.859 1 69.31 124 PRO A CA 1
ATOM 950 C C . PRO A 1 124 ? 16.562 -6.891 -12.578 1 69.31 124 PRO A C 1
ATOM 952 O O . PRO A 1 124 ? 17.344 -6.184 -11.93 1 69.31 124 PRO A O 1
ATOM 955 N N . HIS A 1 125 ? 16.172 -7.996 -12.016 1 68.62 125 HIS A N 1
ATOM 956 C CA . HIS A 1 125 ? 16.875 -8.812 -11.031 1 68.62 125 HIS A CA 1
ATOM 957 C C . HIS A 1 125 ? 16.531 -8.391 -9.609 1 68.62 125 HIS A C 1
ATOM 959 O O . HIS A 1 125 ? 17.266 -8.703 -8.672 1 68.62 125 HIS A O 1
ATOM 965 N N . ARG A 1 126 ? 15.523 -7.594 -9.453 1 81.19 126 ARG A N 1
ATOM 966 C CA . ARG A 1 126 ? 15.188 -7.223 -8.086 1 81.19 126 ARG A CA 1
ATOM 967 C C . ARG A 1 126 ? 14 -8.031 -7.57 1 81.19 126 ARG A C 1
ATOM 969 O O . ARG A 1 126 ? 13.82 -8.18 -6.363 1 81.19 126 ARG A O 1
ATOM 976 N N . ALA A 1 127 ? 13.336 -8.492 -8.523 1 90.81 127 ALA A N 1
ATOM 977 C CA . ALA A 1 127 ? 12.18 -9.281 -8.109 1 90.81 127 ALA A CA 1
ATOM 978 C C . ALA A 1 127 ? 12.242 -10.688 -8.68 1 90.81 127 ALA A C 1
ATOM 980 O O . ALA A 1 127 ? 12.711 -10.891 -9.805 1 90.81 127 ALA A O 1
ATOM 981 N N . ILE A 1 128 ? 11.891 -11.664 -7.887 1 95.5 128 ILE A N 1
ATOM 982 C CA . ILE A 1 128 ? 11.75 -13.047 -8.336 1 95.5 128 ILE A CA 1
ATOM 983 C C . ILE A 1 128 ? 10.32 -13.297 -8.797 1 95.5 128 ILE A C 1
ATOM 985 O O . ILE A 1 128 ? 9.367 -13.023 -8.07 1 95.5 128 ILE A O 1
ATOM 989 N N . PHE A 1 129 ? 10.195 -13.812 -10.039 1 97 129 PHE A N 1
ATOM 990 C CA . PHE A 1 129 ? 8.875 -14.055 -10.625 1 97 129 PHE A CA 1
ATOM 991 C C . PHE A 1 129 ? 8.547 -15.539 -10.625 1 97 129 PHE A C 1
ATOM 993 O O . PHE A 1 129 ? 9.438 -16.375 -10.75 1 97 129 PHE A O 1
ATOM 1000 N N . LEU A 1 130 ? 7.305 -15.836 -10.469 1 98.38 130 LEU A N 1
ATOM 1001 C CA . LEU A 1 130 ? 6.734 -17.156 -10.688 1 98.38 130 LEU A CA 1
ATOM 1002 C C . LEU A 1 130 ? 5.438 -17.078 -11.477 1 98.38 130 LEU A C 1
ATOM 1004 O O . LEU A 1 130 ? 4.535 -16.312 -11.117 1 98.38 130 LEU A O 1
ATOM 1008 N N . LEU A 1 131 ? 5.391 -17.781 -12.586 1 98.88 131 LEU A N 1
ATOM 1009 C CA . LEU A 1 131 ? 4.18 -17.828 -13.398 1 98.88 131 LEU A CA 1
ATOM 1010 C C . LEU A 1 131 ? 3.238 -18.922 -12.914 1 98.88 131 LEU A C 1
ATOM 1012 O O . LEU A 1 131 ? 3.66 -20.062 -12.703 1 98.88 131 LEU A O 1
ATOM 1016 N N . LEU A 1 132 ? 2.008 -18.516 -12.758 1 98.81 132 LEU A N 1
ATOM 1017 C CA . LEU A 1 132 ? 1.019 -19.484 -12.281 1 98.81 132 LEU A CA 1
ATOM 1018 C C . LEU A 1 132 ? -0.13 -19.609 -13.273 1 98.81 132 LEU A C 1
ATOM 1020 O O . LEU A 1 132 ? -0.808 -18.625 -13.578 1 98.81 132 LEU A O 1
ATOM 1024 N N . GLY A 1 133 ? -0.304 -20.844 -13.828 1 98.81 133 GLY A N 1
ATOM 1025 C CA . GLY A 1 133 ? -1.559 -21.188 -14.477 1 98.81 133 GLY A CA 1
ATOM 1026 C C . GLY A 1 133 ? -2.625 -21.641 -13.5 1 98.81 133 GLY A C 1
ATOM 1027 O O . GLY A 1 133 ? -2.582 -22.781 -13.016 1 98.81 133 GLY A O 1
ATOM 1028 N N . HIS A 1 134 ? -3.588 -20.781 -13.18 1 98.56 134 HIS A N 1
ATOM 1029 C CA . HIS A 1 134 ? -4.551 -21.016 -12.109 1 98.56 134 HIS A CA 1
ATOM 1030 C C . HIS A 1 134 ? -5.863 -21.547 -12.656 1 98.56 134 HIS A C 1
ATOM 1032 O O . HIS A 1 134 ? -6.074 -21.578 -13.875 1 98.56 134 HIS A O 1
ATOM 1038 N N . LYS A 1 135 ? -6.703 -22.109 -11.812 1 98.44 135 LYS A N 1
ATOM 1039 C CA . LYS A 1 135 ? -7.961 -22.781 -12.109 1 98.44 135 LYS A CA 1
ATOM 1040 C C . LYS A 1 135 ? -7.727 -24.047 -12.922 1 98.44 135 LYS A C 1
ATOM 1042 O O . LYS A 1 135 ? -8.469 -24.344 -13.867 1 98.44 135 LYS A O 1
ATOM 1047 N N . SER A 1 136 ? -6.637 -24.703 -12.578 1 98.06 136 SER A N 1
ATOM 1048 C CA . SER A 1 136 ? -6.215 -25.875 -13.328 1 98.06 136 SER A CA 1
ATOM 1049 C C . SER A 1 136 ? -7.148 -27.062 -13.078 1 98.06 136 SER A C 1
ATOM 1051 O O . SER A 1 136 ? -7.086 -28.062 -13.789 1 98.06 136 SER A O 1
ATOM 1053 N N . ASP A 1 137 ? -8.055 -26.922 -12.117 1 97.75 137 ASP A N 1
ATOM 1054 C CA . ASP A 1 137 ? -9.055 -27.953 -11.875 1 97.75 137 ASP A CA 1
ATOM 1055 C C . ASP A 1 137 ? -10.062 -28.016 -13.023 1 97.75 137 ASP A C 1
ATOM 1057 O O . ASP A 1 137 ? -10.742 -29.031 -13.203 1 97.75 137 ASP A O 1
ATOM 1061 N N . LEU A 1 138 ? -10.141 -26.969 -13.781 1 97.31 138 LEU A N 1
ATOM 1062 C CA . LEU A 1 138 ? -11.109 -26.891 -14.867 1 97.31 138 LEU A CA 1
ATOM 1063 C C . LEU A 1 138 ? -10.508 -27.391 -16.172 1 97.31 138 LEU A C 1
ATOM 1065 O O . LEU A 1 138 ? -10.469 -26.656 -17.156 1 97.31 138 LEU A O 1
ATOM 1069 N N . GLU A 1 139 ? -10.148 -28.656 -16.203 1 96.31 139 GLU A N 1
ATOM 1070 C CA . GLU A 1 139 ? -9.445 -29.266 -17.328 1 96.31 139 GLU A CA 1
ATOM 1071 C C . GLU A 1 139 ? -10.305 -29.234 -18.594 1 96.31 139 GLU A C 1
ATOM 1073 O O . GLU A 1 139 ? -9.789 -29 -19.688 1 96.31 139 GLU A O 1
ATOM 1078 N N . SER A 1 140 ? -11.555 -29.328 -18.5 1 97 140 SER A N 1
ATOM 1079 C CA . SER A 1 140 ? -12.445 -29.391 -19.656 1 97 140 SER A CA 1
ATOM 1080 C C . SER A 1 140 ? -12.531 -28.031 -20.344 1 97 140 SER A C 1
ATOM 1082 O O . SER A 1 140 ? -12.812 -27.969 -21.547 1 97 140 SER A O 1
ATOM 1084 N N . ALA A 1 141 ? -12.336 -26.969 -19.609 1 97.88 141 ALA A N 1
ATOM 1085 C CA . ALA A 1 141 ? -12.453 -25.625 -20.172 1 97.88 141 ALA A CA 1
ATOM 1086 C C . ALA A 1 141 ? -11.086 -25.047 -20.484 1 97.88 141 ALA A C 1
ATOM 1088 O O . ALA A 1 141 ? -10.969 -23.859 -20.828 1 97.88 141 ALA A O 1
ATOM 1089 N N . ARG A 1 142 ? -10.07 -25.797 -20.438 1 97.62 142 ARG A N 1
ATOM 1090 C CA . ARG A 1 142 ? -8.703 -25.328 -20.609 1 97.62 142 ARG A CA 1
ATOM 1091 C C . ARG A 1 142 ? -8.477 -24.781 -22.031 1 97.62 142 ARG A C 1
ATOM 1093 O O . ARG A 1 142 ? -8.875 -25.422 -23 1 97.62 142 ARG A O 1
ATOM 1100 N N . CYS A 1 143 ? -7.816 -23.578 -22.125 1 98.25 143 CYS A N 1
ATOM 1101 C CA . CYS A 1 143 ? -7.523 -22.953 -23.406 1 98.25 143 CYS A CA 1
ATOM 1102 C C . CYS A 1 143 ? -6.023 -22.719 -23.578 1 98.25 143 CYS A C 1
ATOM 1104 O O . CYS A 1 143 ? -5.562 -22.359 -24.656 1 98.25 143 CYS A O 1
ATOM 1106 N N . VAL A 1 144 ? -5.238 -22.906 -22.562 1 98.5 144 VAL A N 1
ATOM 1107 C CA . VAL A 1 144 ? -3.791 -22.719 -22.609 1 98.5 144 VAL A CA 1
ATOM 1108 C C . VAL A 1 144 ? -3.094 -24 -22.125 1 98.5 144 VAL A C 1
ATOM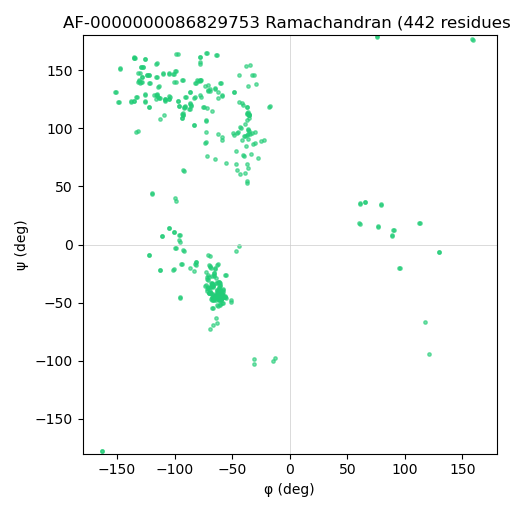 1110 O O . VAL A 1 144 ? -3.332 -24.469 -21.016 1 98.5 144 VAL A O 1
ATOM 1113 N N . SER A 1 145 ? -2.264 -24.547 -22.906 1 98.25 145 SER A N 1
ATOM 1114 C CA . SER A 1 145 ? -1.567 -25.766 -22.531 1 98.25 145 SER A CA 1
ATOM 1115 C C . SER A 1 145 ? -0.426 -25.469 -21.562 1 98.25 145 SER A C 1
ATOM 1117 O O . SER A 1 145 ? 0.096 -24.359 -21.516 1 98.25 145 SER A O 1
ATOM 1119 N N . ALA A 1 146 ? -0.062 -26.5 -20.812 1 97.88 146 ALA A N 1
ATOM 1120 C CA . ALA A 1 146 ? 1.076 -26.375 -19.906 1 97.88 146 ALA A CA 1
ATOM 1121 C C . ALA A 1 146 ? 2.359 -26.078 -20.672 1 97.88 146 ALA A C 1
ATOM 1123 O O . ALA A 1 146 ? 3.209 -25.312 -20.203 1 97.88 146 ALA A O 1
ATOM 1124 N N . GLN A 1 147 ? 2.455 -26.672 -21.781 1 97.94 147 GLN A N 1
ATOM 1125 C CA . GLN A 1 147 ? 3.646 -26.516 -22.609 1 97.94 147 GLN A CA 1
ATOM 1126 C C . GLN A 1 147 ? 3.807 -25.062 -23.078 1 97.94 147 GLN A C 1
ATOM 1128 O O . GLN A 1 147 ? 4.902 -24.5 -23.016 1 97.94 147 GLN A O 1
ATOM 1133 N N . GLU A 1 148 ? 2.721 -24.5 -23.547 1 98.06 148 GLU A N 1
ATOM 1134 C CA . GLU A 1 148 ? 2.736 -23.094 -23.953 1 98.06 148 GLU A CA 1
ATOM 1135 C C . GLU A 1 148 ? 3.137 -22.188 -22.797 1 98.06 148 GLU A C 1
ATOM 1137 O O . GLU A 1 148 ? 3.908 -21.25 -22.984 1 98.06 148 GLU A O 1
ATOM 1142 N N . ALA A 1 149 ? 2.602 -22.484 -21.703 1 98.62 149 ALA A N 1
ATOM 1143 C CA . ALA A 1 149 ? 2.877 -21.656 -20.516 1 98.62 149 ALA A CA 1
ATOM 1144 C C . ALA A 1 149 ? 4.332 -21.812 -20.078 1 98.62 149 ALA A C 1
ATOM 1146 O O . ALA A 1 149 ? 4.98 -20.828 -19.734 1 98.62 149 ALA A O 1
ATOM 1147 N N . GLU A 1 150 ? 4.863 -23 -20.094 1 98.31 150 GLU A N 1
ATOM 1148 C CA . GLU A 1 150 ? 6.258 -23.266 -19.75 1 98.31 150 GLU A CA 1
ATOM 1149 C C . GLU A 1 150 ? 7.203 -22.531 -20.703 1 98.31 150 GLU A C 1
ATOM 1151 O O . GLU A 1 150 ? 8.227 -22 -20.266 1 98.31 150 GLU A O 1
ATOM 1156 N N . ALA A 1 151 ? 6.848 -22.578 -21.906 1 98.44 151 ALA A N 1
ATOM 1157 C CA . ALA A 1 151 ? 7.664 -21.891 -22.906 1 98.44 151 ALA A CA 1
ATOM 1158 C C . ALA A 1 151 ? 7.707 -20.391 -22.656 1 98.44 151 ALA A C 1
ATOM 1160 O O . ALA A 1 151 ? 8.766 -19.766 -22.734 1 98.44 151 ALA A O 1
ATOM 1161 N N . LEU A 1 152 ? 6.562 -19.812 -22.375 1 98.56 152 LEU A N 1
ATOM 1162 C CA . LEU A 1 152 ? 6.52 -18.391 -22.062 1 98.56 152 LEU A CA 1
ATOM 1163 C C . LEU A 1 152 ? 7.34 -18.094 -20.812 1 98.56 152 LEU A C 1
ATOM 1165 O O . LEU A 1 152 ? 8.117 -17.125 -20.797 1 98.56 152 LEU A O 1
ATOM 1169 N N . ALA A 1 153 ? 7.156 -18.875 -19.797 1 98.5 153 ALA A N 1
ATOM 1170 C CA . ALA A 1 153 ? 7.902 -18.688 -18.562 1 98.5 153 ALA A CA 1
ATOM 1171 C C . ALA A 1 153 ? 9.406 -18.719 -18.812 1 98.5 153 ALA A C 1
ATOM 1173 O O . ALA A 1 153 ? 10.148 -17.859 -18.344 1 98.5 153 ALA A O 1
ATOM 1174 N N . ALA A 1 154 ? 9.836 -19.672 -19.578 1 97.69 154 ALA A N 1
ATOM 1175 C CA . ALA A 1 154 ? 11.25 -19.812 -19.938 1 97.69 154 ALA A CA 1
ATOM 1176 C C . ALA A 1 154 ? 11.742 -18.578 -20.672 1 97.69 154 ALA A C 1
ATOM 1178 O O . ALA A 1 154 ? 12.836 -18.078 -20.406 1 97.69 154 ALA A O 1
ATOM 1179 N N . SER A 1 155 ? 10.945 -18.094 -21.578 1 97.75 155 SER A N 1
ATOM 1180 C CA . SER A 1 155 ? 11.328 -16.938 -22.375 1 97.75 155 SER A CA 1
ATOM 1181 C C . SER A 1 155 ? 11.461 -15.688 -21.5 1 97.75 155 SER A C 1
ATOM 1183 O O . SER A 1 155 ? 12.211 -14.758 -21.844 1 97.75 155 SER A O 1
ATOM 1185 N N . LEU A 1 156 ? 10.758 -15.648 -20.406 1 96.19 156 LEU A N 1
ATOM 1186 C CA . LEU A 1 156 ? 10.773 -14.492 -19.516 1 96.19 156 LEU A CA 1
ATOM 1187 C C . LEU A 1 156 ? 11.703 -14.734 -18.328 1 96.19 156 LEU A C 1
ATOM 1189 O O . LEU A 1 156 ? 11.805 -13.891 -17.438 1 96.19 156 LEU A O 1
ATOM 1193 N N . GLY A 1 157 ? 12.273 -15.93 -18.266 1 94.25 157 GLY A N 1
ATOM 1194 C CA . GLY A 1 157 ? 13.258 -16.234 -17.234 1 94.25 157 GLY A CA 1
ATOM 1195 C C . GLY A 1 157 ? 12.633 -16.547 -15.883 1 94.25 157 GLY A C 1
ATOM 1196 O O . GLY A 1 157 ? 13.172 -16.156 -14.844 1 94.25 157 GLY A O 1
ATOM 1197 N N . MET A 1 158 ? 11.461 -17.188 -15.938 1 96 158 MET A N 1
ATOM 1198 C CA . MET A 1 158 ? 10.828 -17.5 -14.656 1 96 158 MET A CA 1
ATOM 1199 C C . MET A 1 158 ? 10.305 -18.938 -14.656 1 96 158 MET A C 1
ATOM 1201 O O . MET A 1 158 ? 10.203 -19.562 -15.703 1 96 158 MET A O 1
ATOM 1205 N N . ALA A 1 159 ? 10.062 -19.484 -13.438 1 97.44 159 ALA A N 1
ATOM 1206 C CA . ALA A 1 159 ? 9.477 -20.812 -13.289 1 97.44 159 ALA A CA 1
ATOM 1207 C C . ALA A 1 159 ? 7.973 -20.781 -13.531 1 97.44 159 ALA A C 1
ATOM 1209 O O . ALA A 1 159 ? 7.355 -19.719 -13.523 1 97.44 159 ALA A O 1
ATOM 1210 N N . PHE A 1 160 ? 7.445 -21.969 -13.805 1 98.56 160 PHE A N 1
ATOM 1211 C CA . PHE A 1 160 ? 6.02 -22.109 -14.078 1 98.56 160 PHE A CA 1
ATOM 1212 C C . PHE A 1 160 ? 5.418 -23.234 -13.25 1 98.56 160 PHE A C 1
ATOM 1214 O O . PHE A 1 160 ? 6.059 -24.266 -13.055 1 98.56 160 PHE A O 1
ATOM 1221 N N . MET A 1 161 ? 4.18 -22.953 -12.766 1 98.31 161 MET A N 1
ATOM 1222 C CA . MET A 1 161 ? 3.391 -23.969 -12.094 1 98.31 161 MET A CA 1
ATOM 1223 C C . MET A 1 161 ? 1.9 -23.766 -12.344 1 98.31 161 MET A C 1
ATOM 1225 O O . MET A 1 161 ? 1.46 -22.656 -12.609 1 98.31 161 MET A O 1
ATOM 1229 N N . GLU A 1 162 ? 1.214 -24.875 -12.289 1 98.69 162 GLU A N 1
ATOM 1230 C CA . GLU A 1 162 ? -0.243 -24.781 -12.312 1 98.69 162 GLU A CA 1
ATOM 1231 C C . GLU A 1 162 ? -0.825 -24.922 -10.906 1 98.69 162 GLU A C 1
ATOM 1233 O O . GLU A 1 162 ? -0.322 -25.703 -10.094 1 98.69 162 GLU A O 1
ATOM 1238 N N . THR A 1 163 ? -1.803 -24.125 -10.664 1 98.62 163 THR A N 1
ATOM 1239 C CA . THR A 1 163 ? -2.4 -24.125 -9.328 1 98.62 163 THR A CA 1
ATOM 1240 C C . THR A 1 163 ? -3.924 -24.125 -9.422 1 98.62 163 THR A C 1
ATOM 1242 O O . THR A 1 163 ? -4.488 -23.797 -10.469 1 98.62 163 THR A O 1
ATOM 1245 N N . SER A 1 164 ? -4.586 -24.531 -8.312 1 98.44 164 SER A N 1
ATOM 1246 C CA . SER A 1 164 ? -6.023 -24.422 -8.109 1 98.44 164 SER A CA 1
ATOM 1247 C C . SER A 1 164 ? -6.355 -24.203 -6.633 1 98.44 164 SER A C 1
ATOM 1249 O O . SER A 1 164 ? -5.969 -25.016 -5.785 1 98.44 164 SER A O 1
ATOM 1251 N N . ALA A 1 165 ? -7.012 -23.172 -6.387 1 96.31 165 ALA A N 1
ATOM 1252 C CA . ALA A 1 165 ? -7.473 -22.938 -5.023 1 96.31 165 ALA A CA 1
ATOM 1253 C C . ALA A 1 165 ? -8.602 -23.906 -4.652 1 96.31 165 ALA A C 1
ATOM 1255 O O . ALA A 1 165 ? -8.758 -24.266 -3.482 1 96.31 165 ALA A O 1
ATOM 1256 N N . VAL A 1 166 ? -9.383 -24.328 -5.625 1 96.81 166 VAL A N 1
ATOM 1257 C CA . VAL A 1 166 ? -10.555 -25.172 -5.41 1 96.81 166 VAL A CA 1
ATOM 1258 C C . VAL A 1 166 ? -10.117 -26.547 -4.902 1 96.81 166 VAL A C 1
ATOM 1260 O O . VAL A 1 166 ? -10.625 -27.031 -3.889 1 96.81 166 VAL A O 1
ATOM 1263 N N . ASN A 1 167 ? -9.102 -27.141 -5.453 1 96 167 ASN A N 1
ATOM 1264 C CA . ASN A 1 167 ? -8.656 -28.453 -5.004 1 96 167 ASN A CA 1
ATOM 1265 C C . ASN A 1 167 ? -7.301 -28.391 -4.309 1 96 167 ASN A C 1
ATOM 1267 O O . ASN A 1 167 ? -6.68 -29.422 -4.043 1 96 167 ASN A O 1
ATOM 1271 N N . ASN A 1 168 ? -6.832 -27.203 -4.09 1 95.69 168 ASN A N 1
ATOM 1272 C CA . ASN A 1 168 ? -5.59 -26.922 -3.375 1 95.69 168 ASN A CA 1
ATOM 1273 C C . ASN A 1 168 ? -4.387 -27.531 -4.086 1 95.69 168 ASN A C 1
ATOM 1275 O O . ASN A 1 168 ? -3.469 -28.047 -3.439 1 95.69 168 ASN A O 1
ATOM 1279 N N . CYS A 1 169 ? -4.48 -27.531 -5.352 1 96.62 169 CYS A N 1
ATOM 1280 C CA . CYS A 1 169 ? -3.365 -28.031 -6.145 1 96.62 169 CYS A CA 1
ATOM 1281 C C . CYS A 1 169 ? -2.211 -27.031 -6.152 1 96.62 169 CYS A C 1
ATOM 1283 O O . CYS A 1 169 ? -2.35 -25.922 -6.656 1 96.62 169 CYS A O 1
ATOM 1285 N N . ASN A 1 170 ? -1.065 -27.406 -5.641 1 97.31 170 ASN A N 1
ATOM 1286 C CA . ASN A 1 170 ? 0.222 -26.719 -5.727 1 97.31 170 ASN A CA 1
ATOM 1287 C C . ASN A 1 170 ? 0.165 -25.344 -5.094 1 97.31 170 ASN A C 1
ATOM 1289 O O . ASN A 1 170 ? 1.004 -24.484 -5.387 1 97.31 170 ASN A O 1
ATOM 1293 N N . VAL A 1 171 ? -0.812 -25.031 -4.266 1 96.69 171 VAL A N 1
ATOM 1294 C CA . VAL A 1 171 ? -0.933 -23.703 -3.668 1 96.69 171 VAL A CA 1
ATOM 1295 C C . VAL A 1 171 ? 0.232 -23.453 -2.711 1 96.69 171 VAL A C 1
ATOM 1297 O O . VAL A 1 171 ? 1.035 -22.547 -2.92 1 96.69 171 VAL A O 1
ATOM 1300 N N . ASP A 1 172 ? 0.413 -24.312 -1.795 1 94.38 172 ASP A N 1
ATOM 1301 C CA . ASP A 1 172 ? 1.517 -24.172 -0.851 1 94.38 172 ASP A CA 1
ATOM 1302 C C . ASP A 1 172 ? 2.863 -24.234 -1.565 1 94.38 172 ASP A C 1
ATOM 1304 O O . ASP A 1 172 ? 3.771 -23.469 -1.266 1 94.38 172 ASP A O 1
ATOM 1308 N N . LEU A 1 173 ? 2.922 -25.125 -2.471 1 95.38 173 LEU A N 1
ATOM 1309 C CA . LEU A 1 173 ? 4.172 -25.328 -3.193 1 95.38 173 LEU A CA 1
ATOM 1310 C C . LEU A 1 173 ? 4.578 -24.078 -3.959 1 95.38 173 LEU A C 1
ATOM 1312 O O . LEU A 1 173 ? 5.762 -23.75 -4.031 1 95.38 173 LEU A O 1
ATOM 1316 N N . ALA A 1 174 ? 3.641 -23.406 -4.531 1 97.5 174 ALA A N 1
ATOM 1317 C CA . ALA A 1 174 ? 3.928 -22.188 -5.289 1 97.5 174 ALA A CA 1
ATOM 1318 C C . ALA A 1 174 ? 4.598 -21.125 -4.41 1 97.5 174 ALA A C 1
ATOM 1320 O O . ALA A 1 174 ? 5.621 -20.562 -4.785 1 97.5 174 ALA A O 1
ATOM 1321 N N . PHE A 1 175 ? 4.059 -20.922 -3.281 1 96.19 175 PHE A N 1
ATOM 1322 C CA . PHE A 1 175 ? 4.598 -19.906 -2.383 1 96.19 175 PHE A CA 1
ATOM 1323 C C . PHE A 1 175 ? 5.934 -20.359 -1.804 1 96.19 175 PHE A C 1
ATOM 1325 O O . PHE A 1 175 ? 6.844 -19.547 -1.633 1 96.19 175 PHE A O 1
ATOM 1332 N N . GLN A 1 176 ? 6.004 -21.625 -1.557 1 94.62 176 GLN A N 1
ATOM 1333 C CA . GLN A 1 176 ? 7.273 -22.156 -1.083 1 94.62 176 GLN A CA 1
ATOM 1334 C C . GLN A 1 176 ? 8.367 -22.016 -2.141 1 94.62 176 GLN A C 1
ATOM 1336 O O . GLN A 1 176 ? 9.5 -21.641 -1.822 1 94.62 176 GLN A O 1
ATOM 1341 N N . THR A 1 177 ? 8.016 -22.328 -3.303 1 95.94 177 THR A N 1
ATOM 1342 C CA . THR A 1 177 ? 8.961 -22.219 -4.41 1 95.94 177 THR A CA 1
ATOM 1343 C C . THR A 1 177 ? 9.445 -20.781 -4.562 1 95.94 177 THR A C 1
ATOM 1345 O O . THR A 1 177 ? 10.648 -20.531 -4.676 1 95.94 177 THR A O 1
ATOM 1348 N N . LEU A 1 178 ? 8.516 -19.859 -4.543 1 96.56 178 LEU A N 1
ATOM 1349 C CA . LEU A 1 178 ? 8.867 -18.453 -4.668 1 96.56 178 LEU A CA 1
ATOM 1350 C C . LEU A 1 178 ? 9.758 -18.016 -3.51 1 96.56 178 LEU A C 1
ATOM 1352 O O . LEU A 1 178 ? 10.789 -17.375 -3.723 1 96.56 178 LEU A O 1
ATOM 1356 N N . ALA A 1 179 ? 9.375 -18.359 -2.322 1 94.44 179 ALA A N 1
ATOM 1357 C CA . ALA A 1 179 ? 10.117 -17.969 -1.131 1 94.44 179 ALA A CA 1
ATOM 1358 C C . ALA A 1 179 ? 11.523 -18.547 -1.148 1 94.44 179 ALA A C 1
ATOM 1360 O O . ALA A 1 179 ? 12.492 -17.875 -0.785 1 94.44 179 ALA A O 1
ATOM 1361 N N . THR A 1 180 ? 11.625 -19.781 -1.544 1 94.62 180 THR A N 1
ATOM 1362 C CA . THR A 1 180 ? 12.922 -20.438 -1.638 1 94.62 180 THR A CA 1
ATOM 1363 C C . THR A 1 180 ? 13.82 -19.734 -2.652 1 94.62 180 THR A C 1
ATOM 1365 O O . THR A 1 180 ? 15.008 -19.531 -2.4 1 94.62 180 THR A O 1
ATOM 1368 N N . ALA A 1 181 ? 13.258 -19.422 -3.734 1 94.19 181 ALA A N 1
ATOM 1369 C CA . ALA A 1 181 ? 14.023 -18.719 -4.762 1 94.19 181 ALA A CA 1
ATOM 1370 C C . ALA A 1 181 ? 14.523 -17.375 -4.246 1 94.19 181 ALA A C 1
ATOM 1372 O O . ALA A 1 181 ? 15.656 -16.969 -4.523 1 94.19 181 ALA A O 1
ATOM 1373 N N . ILE A 1 182 ? 13.688 -16.641 -3.549 1 93.31 182 ILE A N 1
ATOM 1374 C CA . ILE A 1 182 ? 14.078 -15.352 -2.971 1 93.31 182 ILE A CA 1
ATOM 1375 C C . ILE A 1 182 ? 15.219 -15.555 -1.978 1 93.31 182 ILE A C 1
ATOM 1377 O O . ILE A 1 182 ? 16.219 -14.828 -2.01 1 93.31 182 ILE A O 1
ATOM 1381 N N . GLN A 1 183 ? 15.062 -16.547 -1.192 1 90.88 183 GLN A N 1
ATOM 1382 C CA . GLN A 1 183 ? 16.078 -16.859 -0.192 1 90.88 183 GLN A CA 1
ATOM 1383 C C . GLN A 1 183 ? 17.422 -17.188 -0.851 1 90.88 183 GLN A C 1
ATOM 1385 O O . GLN A 1 183 ? 18.469 -16.719 -0.397 1 90.88 183 GLN A O 1
ATOM 1390 N N . GLN A 1 184 ? 17.359 -17.969 -1.841 1 91.69 184 GLN A N 1
ATOM 1391 C CA . GLN A 1 184 ? 18.562 -18.328 -2.572 1 91.69 184 GLN A CA 1
ATOM 1392 C C . GLN A 1 184 ? 19.219 -17.094 -3.191 1 91.69 184 GLN A C 1
ATOM 1394 O O . GLN A 1 184 ? 20.453 -16.953 -3.156 1 91.69 184 GLN A O 1
ATOM 1399 N N . ALA A 1 185 ? 18.422 -16.266 -3.721 1 91.5 185 ALA A N 1
ATOM 1400 C CA . ALA A 1 185 ? 18.938 -15.039 -4.32 1 91.5 185 ALA A CA 1
ATOM 1401 C C . ALA A 1 185 ? 19.609 -14.156 -3.271 1 91.5 185 ALA A C 1
ATOM 1403 O O . ALA A 1 185 ? 20.609 -13.492 -3.557 1 91.5 185 ALA A O 1
ATOM 1404 N N . LEU A 1 186 ? 19.031 -14.109 -2.137 1 86.69 186 LEU A N 1
ATOM 1405 C CA . LEU A 1 186 ? 19.609 -13.359 -1.032 1 86.69 186 LEU A CA 1
ATOM 1406 C C . LEU A 1 186 ? 20.953 -13.938 -0.629 1 86.69 186 LEU A C 1
ATOM 1408 O O . LEU A 1 186 ? 21.922 -13.188 -0.42 1 86.69 186 LEU A O 1
ATOM 1412 N N . GLN A 1 187 ? 21.016 -15.195 -0.589 1 86.5 187 GLN A N 1
ATOM 1413 C CA . GLN A 1 187 ? 22.234 -15.883 -0.166 1 86.5 187 GLN A CA 1
ATOM 1414 C C . GLN A 1 187 ? 23.344 -15.719 -1.194 1 86.5 187 GLN A C 1
ATOM 1416 O O . GLN A 1 187 ? 24.516 -15.578 -0.833 1 86.5 187 GLN A O 1
ATOM 1421 N N . GLN A 1 188 ? 22.938 -15.734 -2.361 1 89.81 188 GLN A N 1
ATOM 1422 C CA . GLN A 1 188 ? 23.906 -15.633 -3.443 1 89.81 188 GLN A CA 1
ATOM 1423 C C . GLN A 1 188 ? 24.312 -14.18 -3.693 1 89.81 188 GLN A C 1
ATOM 1425 O O . GLN A 1 188 ? 25.266 -13.914 -4.422 1 89.81 188 GLN A O 1
ATOM 1430 N N . GLY A 1 189 ? 23.578 -13.281 -3.176 1 86.5 189 GLY A N 1
ATOM 1431 C CA . GLY A 1 189 ? 23.891 -11.867 -3.322 1 86.5 189 GLY A CA 1
ATOM 1432 C C . GLY A 1 189 ? 23.281 -11.242 -4.562 1 86.5 189 GLY A C 1
ATOM 1433 O O . GLY A 1 189 ? 23.641 -10.117 -4.934 1 86.5 189 GLY A O 1
ATOM 1434 N N . ASP A 1 190 ? 22.453 -12 -5.227 1 85.62 190 ASP A N 1
ATOM 1435 C CA . ASP A 1 190 ? 21.766 -11.469 -6.402 1 85.62 190 ASP A CA 1
ATOM 1436 C C . ASP A 1 190 ? 20.766 -10.383 -6.008 1 85.62 190 ASP A C 1
ATOM 1438 O O . ASP A 1 190 ? 20.5 -9.469 -6.789 1 85.62 190 ASP A O 1
ATOM 1442 N N . ILE A 1 191 ? 20.156 -10.57 -4.816 1 83.56 191 ILE A N 1
ATOM 1443 C CA . ILE A 1 191 ? 19.281 -9.586 -4.203 1 83.56 191 ILE A CA 1
ATOM 1444 C C . ILE A 1 191 ? 19.906 -9.07 -2.906 1 83.56 191 ILE A C 1
ATOM 1446 O O . ILE A 1 191 ? 20.359 -9.867 -2.082 1 83.56 191 ILE A O 1
ATOM 1450 N N . LYS A 1 192 ? 20 -7.793 -2.836 1 78 192 LYS A N 1
ATOM 1451 C CA . LYS A 1 192 ? 20.609 -7.195 -1.646 1 78 192 LYS A CA 1
ATOM 1452 C C . LYS A 1 192 ? 19.578 -6.375 -0.868 1 78 192 LYS A C 1
ATOM 1454 O O . LYS A 1 192 ? 18.766 -5.664 -1.463 1 78 192 LYS A O 1
ATOM 1459 N N . MET A 1 193 ? 19.703 -6.641 0.422 1 73.5 193 MET A N 1
ATOM 1460 C CA . MET A 1 193 ? 18.875 -5.809 1.295 1 73.5 193 MET A CA 1
ATOM 1461 C C . MET A 1 193 ? 19.422 -4.387 1.362 1 73.5 193 MET A C 1
ATOM 1463 O O . MET A 1 193 ? 20.625 -4.184 1.58 1 73.5 193 MET A O 1
ATOM 1467 N N . GLU A 1 194 ? 18.781 -3.508 0.738 1 65.88 194 GLU A N 1
ATOM 1468 C CA . GLU A 1 194 ? 19.188 -2.109 0.801 1 65.88 194 GLU A CA 1
ATOM 1469 C C . GLU A 1 194 ? 18.328 -1.32 1.775 1 65.88 194 GLU A C 1
ATOM 1471 O O . GLU A 1 194 ? 17.141 -1.631 1.956 1 65.88 194 GLU A O 1
ATOM 1476 N N . GLU A 1 195 ? 19.031 -0.388 2.344 1 57.53 195 GLU A N 1
ATOM 1477 C CA . GLU A 1 195 ? 18.281 0.505 3.219 1 57.53 195 GLU A CA 1
ATOM 1478 C C . GLU A 1 195 ? 17.156 1.209 2.459 1 57.53 195 GLU A C 1
ATOM 1480 O O . GLU A 1 195 ? 17.375 1.69 1.344 1 57.53 195 GLU A O 1
ATOM 1485 N N . GLY A 1 196 ? 16 1.174 2.924 1 57.47 196 GLY A N 1
ATOM 1486 C CA . GLY A 1 196 ? 14.875 1.854 2.293 1 57.47 196 GLY A CA 1
ATOM 1487 C C . GLY A 1 196 ? 14.078 0.957 1.37 1 57.47 196 GLY A C 1
ATOM 1488 O O . GLY A 1 196 ? 12.938 1.271 1.028 1 57.47 196 GLY A O 1
ATOM 1489 N N . TRP A 1 197 ? 14.773 -0.135 0.965 1 65.94 197 TRP A N 1
ATOM 1490 C CA . TRP A 1 197 ? 14.047 -1.077 0.118 1 65.94 197 TRP A CA 1
ATOM 1491 C C . TRP A 1 197 ? 13.195 -2.023 0.958 1 65.94 197 TRP A C 1
ATOM 1493 O O . TRP A 1 197 ? 13.695 -2.658 1.889 1 65.94 197 TRP A O 1
ATOM 1503 N N . GLY A 1 198 ? 11.859 -2.1 0.621 1 66.94 198 GLY A N 1
ATOM 1504 C CA . GLY A 1 198 ? 10.898 -2.809 1.457 1 66.94 198 GLY A CA 1
ATOM 1505 C C . GLY A 1 198 ? 10.648 -4.23 0.996 1 66.94 198 GLY A C 1
ATOM 1506 O O . GLY A 1 198 ? 9.812 -4.934 1.567 1 66.94 198 GLY A O 1
ATOM 1507 N N . GLY A 1 199 ? 11.461 -4.684 0.011 1 75.62 199 GLY A N 1
ATOM 1508 C CA . GLY A 1 199 ? 11.188 -6.012 -0.51 1 75.62 199 GLY A CA 1
ATOM 1509 C C . GLY A 1 199 ? 11.523 -7.117 0.476 1 75.62 199 GLY A C 1
ATOM 1510 O O . GLY A 1 199 ? 10.797 -8.109 0.571 1 75.62 199 GLY A O 1
ATOM 1511 N N . VAL A 1 200 ? 12.625 -6.945 1.118 1 77.94 200 VAL A N 1
ATOM 1512 C CA . VAL A 1 200 ? 13.07 -7.867 2.156 1 77.94 200 VAL A CA 1
ATOM 1513 C C . VAL A 1 200 ? 13.344 -7.102 3.449 1 77.94 200 VAL A C 1
ATOM 1515 O O . VAL A 1 200 ? 14.016 -6.07 3.438 1 77.94 200 VAL A O 1
ATOM 1518 N N . ARG A 1 201 ? 12.773 -7.562 4.516 1 74.44 201 ARG A N 1
ATOM 1519 C CA . ARG A 1 201 ? 13.023 -6.949 5.816 1 74.44 201 ARG A CA 1
ATOM 1520 C C . ARG A 1 201 ? 13.383 -8 6.859 1 74.44 201 ARG A C 1
ATOM 1522 O O . ARG A 1 201 ? 12.961 -9.156 6.754 1 74.44 201 ARG A O 1
ATOM 1529 N N . LEU A 1 202 ? 14.203 -7.617 7.766 1 70.62 202 LEU A N 1
ATOM 1530 C CA . LEU A 1 202 ? 14.453 -8.43 8.953 1 70.62 202 LEU A CA 1
ATOM 1531 C C . LEU A 1 202 ? 13.492 -8.055 10.078 1 70.62 202 LEU A C 1
ATOM 1533 O O . LEU A 1 202 ? 13.352 -6.879 10.414 1 70.62 202 LEU A O 1
ATOM 1537 N N . ILE A 1 203 ? 12.734 -8.984 10.445 1 65.38 203 ILE A N 1
ATOM 1538 C CA . ILE A 1 203 ? 11.766 -8.695 11.5 1 65.38 203 ILE A CA 1
ATOM 1539 C C . ILE A 1 203 ? 12.094 -9.523 12.742 1 65.38 203 ILE A C 1
ATOM 1541 O O . ILE A 1 203 ? 12.664 -10.617 12.633 1 65.38 203 ILE A O 1
ATOM 1545 N N . LEU A 1 204 ? 11.852 -8.883 13.938 1 59.19 204 LEU A N 1
ATOM 1546 C CA . LEU A 1 204 ? 12.07 -9.594 15.195 1 59.19 204 LEU A CA 1
ATOM 1547 C C . LEU A 1 204 ? 11.039 -10.695 15.383 1 59.19 204 LEU A C 1
ATOM 1549 O O . LEU A 1 204 ? 9.867 -10.516 15.055 1 59.19 204 LEU A O 1
ATOM 1553 N N . ARG A 1 205 ? 11.547 -11.922 15.75 1 56.84 205 ARG A N 1
ATOM 1554 C CA . ARG A 1 205 ? 10.688 -13.07 16.031 1 56.84 205 ARG A CA 1
ATOM 1555 C C . ARG A 1 205 ? 9.875 -12.852 17.297 1 56.84 205 ARG A C 1
ATOM 1557 O O . ARG A 1 205 ? 10.414 -12.406 18.312 1 56.84 205 ARG A O 1
ATOM 1564 N N . PRO A 1 206 ? 8.57 -12.781 17.109 1 48.12 206 PRO A N 1
ATOM 1565 C CA . PRO A 1 206 ? 7.934 -12.789 18.438 1 48.12 206 PRO A CA 1
ATOM 1566 C C . PRO A 1 206 ? 8.469 -13.898 19.344 1 48.12 206 PRO A C 1
ATOM 1568 O O . PRO A 1 206 ? 8.906 -14.945 18.844 1 48.12 206 PRO A O 1
ATOM 1571 N N . PRO A 1 207 ? 8.828 -13.609 20.516 1 46.19 207 PRO A N 1
ATOM 1572 C CA . PRO A 1 207 ? 9.297 -14.68 21.406 1 46.19 207 PRO A CA 1
ATOM 1573 C C . PRO A 1 207 ? 8.438 -15.938 21.312 1 46.19 207 PRO A C 1
ATOM 1575 O O . PRO A 1 207 ? 7.207 -15.852 21.25 1 46.19 207 PRO A O 1
ATOM 1578 N N . GLU A 1 208 ? 8.898 -16.875 20.609 1 47.34 208 GLU A N 1
ATOM 1579 C CA . GLU A 1 208 ? 8.195 -18.156 20.641 1 47.34 208 GLU A CA 1
ATOM 1580 C C . GLU A 1 208 ? 7.648 -18.453 22.031 1 47.34 208 GLU A C 1
ATOM 1582 O O . GLU A 1 208 ? 8.328 -18.219 23.031 1 47.34 208 GLU A O 1
ATOM 1587 N N . PRO A 1 209 ? 6.359 -18.453 22.156 1 44.38 209 PRO A N 1
ATOM 1588 C CA . PRO A 1 209 ? 5.98 -18.875 23.5 1 44.38 209 PRO A CA 1
ATOM 1589 C C . PRO A 1 209 ? 6.887 -19.969 24.062 1 44.38 209 PRO A C 1
ATOM 1591 O O . PRO A 1 209 ? 7.258 -20.891 23.344 1 44.38 209 PRO A O 1
ATOM 1594 N N . ARG A 1 210 ? 7.703 -19.641 24.984 1 43.25 210 ARG A N 1
ATOM 1595 C CA . ARG A 1 210 ? 8.453 -20.688 25.656 1 43.25 210 ARG A CA 1
ATOM 1596 C C . ARG A 1 210 ? 7.605 -21.953 25.812 1 43.25 210 ARG A C 1
ATOM 1598 O O . ARG A 1 210 ? 6.426 -21.859 26.156 1 43.25 210 ARG A O 1
ATOM 1605 N N . PRO A 1 211 ? 7.957 -22.953 25.125 1 42.53 211 PRO A N 1
ATOM 1606 C CA . PRO A 1 211 ? 7.211 -24.156 25.469 1 42.53 211 PRO A CA 1
ATOM 1607 C C . PRO A 1 211 ? 6.91 -24.266 26.953 1 42.53 211 PRO A C 1
ATOM 1609 O O . PRO A 1 211 ? 7.684 -23.766 27.781 1 42.53 211 PRO A O 1
ATOM 1612 N N . PRO A 1 212 ? 5.66 -24.281 27.312 1 42.53 212 PRO A N 1
ATOM 1613 C CA . PRO A 1 212 ? 5.492 -24.516 28.75 1 42.53 212 PRO A CA 1
ATOM 1614 C C . PRO A 1 212 ? 6.535 -25.469 29.312 1 42.53 212 PRO A C 1
ATOM 1616 O O . PRO A 1 212 ? 6.871 -26.469 28.688 1 42.53 212 PRO A O 1
ATOM 1619 N N . SER A 1 213 ? 7.559 -24.891 29.891 1 40.5 213 SER A N 1
ATOM 1620 C CA . SER A 1 213 ? 8.43 -25.812 30.625 1 40.5 213 SER A CA 1
ATOM 1621 C C . SER A 1 213 ? 7.629 -26.938 31.266 1 40.5 213 SER A C 1
ATOM 1623 O O . SER A 1 213 ? 6.66 -26.688 31.984 1 40.5 213 SER A O 1
ATOM 1625 N N . ARG A 1 214 ? 7.523 -28.078 30.609 1 36.84 214 ARG A N 1
ATOM 1626 C CA . ARG A 1 214 ? 6.996 -29.219 31.344 1 36.84 214 ARG A CA 1
ATOM 1627 C C . ARG A 1 214 ? 7.465 -29.203 32.781 1 36.84 214 ARG A C 1
ATOM 1629 O O . ARG A 1 214 ? 8.664 -29.219 33.062 1 36.84 214 ARG A O 1
ATOM 1636 N N . LYS A 1 215 ? 6.695 -28.562 33.688 1 41.19 215 LYS A N 1
ATOM 1637 C CA . LYS A 1 215 ? 6.977 -28.781 35.094 1 41.19 215 LYS A CA 1
ATOM 1638 C C . LYS A 1 2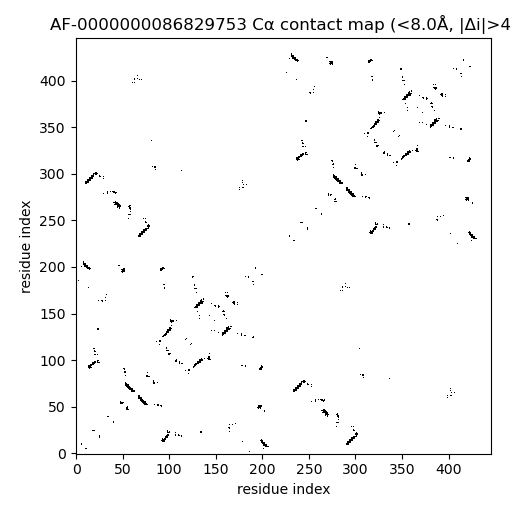15 ? 7.418 -30.219 35.344 1 41.19 215 LYS A C 1
ATOM 1640 O O . LYS A 1 215 ? 6.801 -31.156 34.844 1 41.19 215 LYS A O 1
ATOM 1645 N N . PRO A 1 216 ? 8.695 -30.453 35.719 1 41.44 216 PRO A N 1
ATOM 1646 C CA . PRO A 1 216 ? 9.102 -31.812 36.031 1 41.44 216 PRO A CA 1
ATOM 1647 C C . PRO A 1 216 ? 8.031 -32.562 36.812 1 41.44 216 PRO A C 1
ATOM 1649 O O . PRO A 1 216 ? 7.238 -31.969 37.562 1 41.44 216 PRO A O 1
ATOM 1652 N N . PRO A 1 217 ? 7.516 -33.688 36.25 1 40.22 217 PRO A N 1
ATOM 1653 C CA . PRO A 1 217 ? 6.551 -34.469 37.031 1 40.22 217 PRO A CA 1
ATOM 1654 C C . PRO A 1 217 ? 6.863 -34.469 38.531 1 40.22 217 PRO A C 1
ATOM 1656 O O . PRO A 1 217 ? 8.031 -34.469 38.906 1 40.22 217 PRO A O 1
ATOM 1659 N N . ALA A 1 218 ? 6.02 -33.812 39.344 1 42.81 218 ALA A N 1
ATOM 1660 C CA . ALA A 1 218 ? 6.125 -33.906 40.812 1 42.81 218 ALA A CA 1
ATOM 1661 C C . ALA A 1 218 ? 6.539 -35.312 41.25 1 42.81 218 ALA A C 1
ATOM 1663 O O . ALA A 1 218 ? 5.977 -36.312 40.75 1 42.81 218 ALA A O 1
ATOM 1664 N N . GLY A 1 219 ? 7.828 -35.531 41.469 1 38.72 219 GLY A N 1
ATOM 1665 C CA . GLY A 1 219 ? 8.344 -36.781 42 1 38.72 219 GLY A CA 1
ATOM 1666 C C . GLY A 1 219 ? 7.363 -37.5 42.906 1 38.72 219 GLY A C 1
ATOM 1667 O O . GLY A 1 219 ? 6.406 -36.875 43.375 1 38.72 219 GLY A O 1
ATOM 1668 N N . PRO A 1 220 ? 7.199 -38.812 42.844 1 42.53 220 PRO A N 1
ATOM 1669 C CA . PRO A 1 220 ? 6.332 -39.625 43.719 1 42.53 220 PRO A CA 1
ATOM 1670 C C . PRO A 1 220 ? 6.375 -39.156 45.156 1 42.53 220 PRO A C 1
ATOM 1672 O O . PRO A 1 220 ? 7.441 -38.812 45.656 1 42.53 220 PRO A O 1
ATOM 1675 N N . CYS A 1 221 ? 5.395 -38.25 45.531 1 37.56 221 CYS A N 1
ATOM 1676 C CA . CYS A 1 221 ? 5.27 -38.031 46.969 1 37.56 221 CYS A CA 1
ATOM 1677 C C . CYS A 1 221 ? 5.465 -39.312 47.781 1 37.56 221 CYS A C 1
ATOM 1679 O O . CYS A 1 221 ? 4.805 -40.312 47.5 1 37.56 221 CYS A O 1
ATOM 1681 N N . GLN A 1 222 ? 6.699 -39.688 48.094 1 34.22 222 GLN A N 1
ATOM 1682 C CA . GLN A 1 222 ? 6.949 -40.719 49.094 1 34.22 222 GLN A CA 1
ATOM 1683 C C . GLN A 1 222 ? 5.996 -40.625 50.281 1 34.22 222 GLN A C 1
ATOM 1685 O O . GLN A 1 222 ? 6.098 -39.688 51.062 1 34.22 222 GLN A O 1
ATOM 1690 N N . CYS A 1 223 ? 4.602 -40.781 50.031 1 27.72 223 CYS A N 1
ATOM 1691 C CA . CYS A 1 223 ? 3.971 -41.344 51.219 1 27.72 223 CYS A CA 1
ATOM 1692 C C . CYS A 1 223 ? 4.379 -42.812 51.406 1 27.72 223 CYS A C 1
ATOM 1694 O O . CYS A 1 223 ? 4.551 -43.531 50.406 1 27.72 223 CYS A O 1
ATOM 1696 N N . MET B 1 1 ? -29.062 6.008 20.234 1 20.92 1 MET B N 1
ATOM 1697 C CA . MET B 1 1 ? -28.688 4.922 19.328 1 20.92 1 MET B CA 1
ATOM 1698 C C . MET B 1 1 ? -27.172 4.789 19.234 1 20.92 1 MET B C 1
ATOM 1700 O O . MET B 1 1 ? -26.516 5.664 18.672 1 20.92 1 MET B O 1
ATOM 1704 N N . ALA B 1 2 ? -26.484 4.117 20.172 1 27.34 2 ALA B N 1
ATOM 1705 C CA . ALA B 1 2 ? -25.203 4.238 20.859 1 27.34 2 ALA B CA 1
ATOM 1706 C C . ALA B 1 2 ? -24.047 3.891 19.922 1 27.34 2 ALA B C 1
ATOM 1708 O O . ALA B 1 2 ? -24.078 2.857 19.25 1 27.34 2 ALA B O 1
ATOM 1709 N N . ALA B 1 3 ? -23.391 4.766 19.312 1 34.62 3 ALA B N 1
ATOM 1710 C CA . ALA B 1 3 ? -22.141 4.574 18.594 1 34.62 3 ALA B CA 1
ATOM 1711 C C . ALA B 1 3 ? -21.406 3.332 19.094 1 34.62 3 ALA B C 1
ATOM 1713 O O . ALA B 1 3 ? -21.203 3.17 20.312 1 34.62 3 ALA B O 1
ATOM 1714 N N . GLU B 1 4 ? -21.625 2.195 18.562 1 34.44 4 GLU B N 1
ATOM 1715 C CA . GLU B 1 4 ? -21.141 0.883 18.984 1 34.44 4 GLU B CA 1
ATOM 1716 C C . GLU B 1 4 ? -19.734 0.981 19.594 1 34.44 4 GLU B C 1
ATOM 1718 O O . GLU B 1 4 ? -18.781 1.384 18.922 1 34.44 4 GLU B O 1
ATOM 1723 N N . ARG B 1 5 ? -19.5 1.395 20.797 1 38.41 5 ARG B N 1
ATOM 1724 C CA . ARG B 1 5 ? -18.344 1.361 21.688 1 38.41 5 ARG B CA 1
ATOM 1725 C C . ARG B 1 5 ? -17.5 0.122 21.438 1 38.41 5 ARG B C 1
ATOM 1727 O O . ARG B 1 5 ? -18.016 -0.992 21.359 1 38.41 5 ARG B O 1
ATOM 1734 N N . GLY B 1 6 ? -16.578 0.249 20.453 1 43.31 6 GLY B N 1
ATOM 1735 C CA . GLY B 1 6 ? -15.711 -0.904 20.297 1 43.31 6 GLY B CA 1
ATOM 1736 C C . GLY B 1 6 ? -15.727 -1.824 21.516 1 43.31 6 GLY B C 1
ATOM 1737 O O . GLY B 1 6 ? -16.016 -1.388 22.625 1 43.31 6 GLY B O 1
ATOM 1738 N N . ALA B 1 7 ? -16.125 -3.076 21.375 1 44.62 7 ALA B N 1
ATOM 1739 C CA . ALA B 1 7 ? -16.047 -4.023 22.484 1 44.62 7 ALA B CA 1
ATOM 1740 C C . ALA B 1 7 ? -14.867 -3.707 23.406 1 44.62 7 ALA B C 1
ATOM 1742 O O . ALA B 1 7 ? -13.867 -3.148 22.969 1 44.62 7 ALA B O 1
ATOM 1743 N N . PRO B 1 8 ? -15.016 -3.945 24.719 1 51.75 8 PRO B N 1
ATOM 1744 C CA . PRO B 1 8 ? -13.906 -3.869 25.672 1 51.75 8 PRO B CA 1
ATOM 1745 C C . PRO B 1 8 ? -12.641 -4.559 25.156 1 51.75 8 PRO B C 1
ATOM 1747 O O . PRO B 1 8 ? -12.703 -5.688 24.672 1 51.75 8 PRO B O 1
ATOM 1750 N N . GLY B 1 9 ? -11.609 -3.787 24.516 1 60.53 9 GLY B N 1
ATOM 1751 C CA . GLY B 1 9 ? -10.344 -4.359 24.062 1 60.53 9 GLY B CA 1
ATOM 1752 C C . GLY B 1 9 ? -10.008 -4.012 22.625 1 60.53 9 GLY B C 1
ATOM 1753 O O . GLY B 1 9 ? -8.977 -4.438 22.109 1 60.53 9 GLY B O 1
ATOM 1754 N N . CYS B 1 10 ? -10.977 -3.396 22.047 1 62.75 10 CYS B N 1
ATOM 1755 C CA . CYS B 1 10 ? -10.672 -3.102 20.641 1 62.75 10 CYS B CA 1
ATOM 1756 C C . CYS B 1 10 ? -10.461 -1.606 20.438 1 62.75 10 CYS B C 1
ATOM 1758 O O . CYS B 1 10 ? -10.938 -0.792 21.234 1 62.75 10 CYS B O 1
ATOM 1760 N N . ARG B 1 11 ? -9.555 -1.236 19.484 1 77.44 11 ARG B N 1
ATOM 1761 C CA . ARG B 1 11 ? -9.359 0.159 19.109 1 77.44 11 ARG B CA 1
ATOM 1762 C C . ARG B 1 11 ? -9.438 0.332 17.594 1 77.44 11 ARG B C 1
ATOM 1764 O O . ARG B 1 11 ? -9.25 -0.627 16.844 1 77.44 11 ARG B O 1
ATOM 1771 N N . TYR B 1 12 ? -9.844 1.568 17.25 1 82 12 TYR B N 1
ATOM 1772 C CA . TYR B 1 12 ? -9.922 1.896 15.836 1 82 12 TYR B CA 1
ATOM 1773 C C . TYR B 1 12 ? -8.539 2.178 15.266 1 82 12 TYR B C 1
ATOM 1775 O O . TYR B 1 12 ? -7.684 2.752 15.945 1 82 12 TYR B O 1
ATOM 1783 N N . GLN B 1 13 ? -8.406 1.694 14.023 1 82.69 13 GLN B N 1
ATOM 1784 C CA . GLN B 1 13 ? -7.262 2.098 13.219 1 82.69 13 GLN B CA 1
ATOM 1785 C C . GLN B 1 13 ? -7.699 2.941 12.023 1 82.69 13 GLN B C 1
ATOM 1787 O O . GLN B 1 13 ? -8.602 2.553 11.281 1 82.69 13 GLN B O 1
ATOM 1792 N N . PHE B 1 14 ? -7.078 4.121 11.922 1 87.56 14 PHE B N 1
ATOM 1793 C CA . PHE B 1 14 ? -7.367 5.016 10.812 1 87.56 14 PHE B CA 1
ATOM 1794 C C . PHE B 1 14 ? -6.227 5.004 9.797 1 87.56 14 PHE B C 1
ATOM 1796 O O . PHE B 1 14 ? -5.066 5.23 10.156 1 87.56 14 PHE B O 1
ATOM 1803 N N . ARG B 1 15 ? -6.547 4.73 8.547 1 85.38 15 ARG B N 1
ATOM 1804 C CA . ARG B 1 15 ? -5.562 4.82 7.473 1 85.38 15 ARG B CA 1
ATOM 1805 C C . ARG B 1 15 ? -5.48 6.242 6.93 1 85.38 15 ARG B C 1
ATOM 1807 O O . ARG B 1 15 ? -6.473 6.785 6.434 1 85.38 15 ARG B O 1
ATOM 1814 N N . VAL B 1 16 ? -4.254 6.836 7.055 1 91.12 16 VAL B N 1
ATOM 1815 C CA . VAL B 1 16 ? -4.051 8.234 6.707 1 91.12 16 VAL B CA 1
ATOM 1816 C C . VAL B 1 16 ? -2.857 8.367 5.758 1 91.12 16 VAL B C 1
ATOM 1818 O O . VAL B 1 16 ? -1.854 7.664 5.914 1 91.12 16 VAL B O 1
ATOM 1821 N N . ALA B 1 17 ? -2.99 9.234 4.754 1 89.62 17 ALA B N 1
ATOM 1822 C CA . ALA B 1 17 ? -1.868 9.461 3.848 1 89.62 17 ALA B CA 1
ATOM 1823 C C . ALA B 1 17 ? -1.496 10.945 3.797 1 89.62 17 ALA B C 1
ATOM 1825 O O . ALA B 1 17 ? -2.363 11.812 3.918 1 89.62 17 ALA B O 1
ATOM 1826 N N . ALA B 1 18 ? -0.186 11.188 3.637 1 91.19 18 ALA B N 1
ATOM 1827 C CA . ALA B 1 18 ? 0.302 12.523 3.318 1 91.19 18 ALA B CA 1
ATOM 1828 C C . ALA B 1 18 ? 0.532 12.68 1.817 1 91.19 18 ALA B C 1
ATOM 1830 O O . ALA B 1 18 ? 1.263 11.898 1.209 1 91.19 18 ALA B O 1
ATOM 1831 N N . LEU B 1 19 ? -0.127 13.68 1.236 1 90.31 19 LEU B N 1
ATOM 1832 C CA . LEU B 1 19 ? -0.012 13.961 -0.191 1 90.31 19 LEU B CA 1
ATOM 1833 C C . LEU B 1 19 ? 0.476 15.383 -0.43 1 90.31 19 LEU B C 1
ATOM 1835 O O . LEU B 1 19 ? 0.126 16.297 0.319 1 90.31 19 LEU B O 1
ATOM 1839 N N . GLY B 1 20 ? 1.243 15.531 -1.466 1 91.38 20 GLY B N 1
ATOM 1840 C CA . GLY B 1 20 ? 1.805 16.812 -1.864 1 91.38 20 GLY B CA 1
ATOM 1841 C C . GLY B 1 20 ? 3.031 16.672 -2.746 1 91.38 20 GLY B C 1
ATOM 1842 O O . GLY B 1 20 ? 3.543 15.57 -2.941 1 91.38 20 GLY B O 1
ATOM 1843 N N . ASP B 1 21 ? 3.482 17.844 -3.17 1 89.69 21 ASP B N 1
ATOM 1844 C CA . ASP B 1 21 ? 4.629 17.859 -4.07 1 89.69 21 ASP B CA 1
ATOM 1845 C C . ASP B 1 21 ? 5.871 17.297 -3.391 1 89.69 21 ASP B C 1
ATOM 1847 O O . ASP B 1 21 ? 5.898 17.141 -2.168 1 89.69 21 ASP B O 1
ATOM 1851 N N . ALA B 1 22 ? 6.828 16.969 -4.285 1 85.75 22 ALA B N 1
ATOM 1852 C CA . ALA B 1 22 ? 8.133 16.562 -3.76 1 85.75 22 ALA B CA 1
ATOM 1853 C C . ALA B 1 22 ? 8.758 17.672 -2.932 1 85.75 22 ALA B C 1
ATOM 1855 O O . ALA B 1 22 ? 8.617 18.859 -3.26 1 85.75 22 ALA B O 1
ATOM 1856 N N . ALA B 1 23 ? 9.359 17.344 -1.849 1 89.56 23 ALA B N 1
ATOM 1857 C CA . ALA B 1 23 ? 10.227 18.203 -1.046 1 89.56 23 ALA B CA 1
ATOM 1858 C C . ALA B 1 23 ? 9.406 19.188 -0.215 1 89.56 23 ALA B C 1
ATOM 1860 O O . ALA B 1 23 ? 9.938 20.172 0.298 1 89.56 23 ALA B O 1
ATOM 1861 N N . VAL B 1 24 ? 8.141 18.922 -0.087 1 94.38 24 VAL B N 1
ATOM 1862 C CA . VAL B 1 24 ? 7.336 19.844 0.72 1 94.38 24 VAL B CA 1
ATOM 1863 C C . VAL B 1 24 ? 7.492 19.5 2.199 1 94.38 24 VAL B C 1
ATOM 1865 O O . VAL B 1 24 ? 7.098 20.281 3.068 1 94.38 24 VAL B O 1
ATOM 1868 N N . GLY B 1 25 ? 8 18.281 2.543 1 93.06 25 GLY B N 1
ATOM 1869 C CA . GLY B 1 25 ? 8.289 17.938 3.928 1 93.06 25 GLY B CA 1
ATOM 1870 C C . GLY B 1 25 ? 7.383 16.859 4.477 1 93.06 25 GLY B C 1
ATOM 1871 O O . GLY B 1 25 ? 7.258 16.703 5.695 1 93.06 25 GLY B O 1
ATOM 1872 N N . LYS B 1 26 ? 6.699 16.062 3.662 1 90.56 26 LYS B N 1
ATOM 1873 C CA . LYS B 1 26 ? 5.801 14.992 4.09 1 90.56 26 LYS B CA 1
ATOM 1874 C C . LYS B 1 26 ? 6.527 13.992 4.988 1 90.56 26 LYS B C 1
ATOM 1876 O O . LYS B 1 26 ? 6.043 13.656 6.07 1 90.56 26 LYS B O 1
ATOM 1881 N N . THR B 1 27 ? 7.699 13.656 4.543 1 84.94 27 THR B N 1
ATOM 1882 C CA . THR B 1 27 ? 8.477 12.664 5.285 1 84.94 27 THR B CA 1
ATOM 1883 C C . THR B 1 27 ? 8.891 13.219 6.645 1 84.94 27 THR B C 1
ATOM 1885 O O . THR B 1 27 ? 8.75 12.547 7.668 1 84.94 27 THR B O 1
ATOM 1888 N N . ALA B 1 28 ? 9.414 14.438 6.672 1 90.88 28 ALA B N 1
ATOM 1889 C CA . ALA B 1 28 ? 9.844 15.062 7.922 1 90.88 28 ALA B CA 1
ATOM 1890 C C . ALA B 1 28 ? 8.672 15.211 8.891 1 90.88 28 ALA B C 1
ATOM 1892 O O . ALA B 1 28 ? 8.82 15 10.094 1 90.88 28 ALA B O 1
ATOM 1893 N N . LEU B 1 29 ? 7.516 15.547 8.383 1 93.81 29 LEU B N 1
ATOM 1894 C CA . LEU B 1 29 ? 6.305 15.727 9.18 1 93.81 29 LEU B CA 1
ATOM 1895 C C . LEU B 1 29 ? 5.898 14.414 9.844 1 93.81 29 LEU B C 1
ATOM 1897 O O . LEU B 1 29 ? 5.68 14.367 11.055 1 93.81 29 LEU B O 1
ATOM 1901 N N . LEU B 1 30 ? 5.777 13.352 9.078 1 89.56 30 LEU B N 1
ATOM 1902 C CA . LEU B 1 30 ? 5.367 12.047 9.578 1 89.56 30 LEU B CA 1
ATOM 1903 C C . LEU B 1 30 ? 6.375 11.508 10.594 1 89.56 30 LEU B C 1
ATOM 1905 O O . LEU B 1 30 ? 5.988 11 11.648 1 89.56 30 LEU B O 1
ATOM 1909 N N . ARG B 1 31 ? 7.633 11.664 10.312 1 86.88 31 ARG B N 1
ATOM 1910 C CA . ARG B 1 31 ? 8.68 11.18 11.211 1 86.88 31 ARG B CA 1
ATOM 1911 C C . ARG B 1 31 ? 8.648 11.93 12.539 1 86.88 31 ARG B C 1
ATOM 1913 O O . ARG B 1 31 ? 8.797 11.32 13.602 1 86.88 31 ARG B O 1
ATOM 1920 N N . ARG B 1 32 ? 8.5 13.25 12.461 1 91.56 32 ARG B N 1
ATOM 1921 C CA . ARG B 1 32 ? 8.422 14.047 13.68 1 91.56 32 ARG B CA 1
ATOM 1922 C C . ARG B 1 32 ? 7.25 13.602 14.547 1 91.56 32 ARG B C 1
ATOM 1924 O O . ARG B 1 32 ? 7.379 13.492 15.766 1 91.56 32 ARG B O 1
ATOM 1931 N N . PHE B 1 33 ? 6.168 13.297 13.992 1 93.38 33 PHE B N 1
ATOM 1932 C CA . PHE B 1 33 ? 4.98 12.859 14.719 1 93.38 33 PHE B CA 1
ATOM 1933 C C . PHE B 1 33 ? 5.215 11.508 15.367 1 93.38 33 PHE B C 1
ATOM 1935 O O . PHE B 1 33 ? 4.91 11.32 16.547 1 93.38 33 PHE B O 1
ATOM 1942 N N . VAL B 1 34 ? 5.734 10.586 14.633 1 85.62 34 VAL B N 1
ATOM 1943 C CA . VAL B 1 34 ? 5.93 9.227 15.125 1 85.62 34 VAL B CA 1
ATOM 1944 C C . VAL B 1 34 ? 6.996 9.227 16.219 1 85.62 34 VAL B C 1
ATOM 1946 O O . VAL B 1 34 ? 6.902 8.461 17.188 1 85.62 34 VAL B O 1
ATOM 1949 N N . ALA B 1 35 ? 7.984 10.109 16.078 1 82.19 35 ALA B N 1
ATOM 1950 C CA . ALA B 1 35 ? 9.07 10.195 17.062 1 82.19 35 ALA B CA 1
ATOM 1951 C C . ALA B 1 35 ? 8.562 10.75 18.391 1 82.19 35 ALA B C 1
ATOM 1953 O O . ALA B 1 35 ? 9.156 10.484 19.438 1 82.19 35 ALA B O 1
ATOM 1954 N N . GLY B 1 36 ? 7.73 11.703 18.375 1 74.56 36 GLY B N 1
ATOM 1955 C CA . GLY B 1 36 ? 7.215 12.312 19.594 1 74.56 36 GLY B CA 1
ATOM 1956 C C . GLY B 1 36 ? 6.57 11.312 20.531 1 74.56 36 GLY B C 1
ATOM 1957 O O . GLY B 1 36 ? 6.305 11.625 21.703 1 74.56 36 GLY B O 1
ATOM 1958 N N . ALA B 1 37 ? 6.098 10.305 20.094 1 59.88 37 ALA B N 1
ATOM 1959 C CA . ALA B 1 37 ? 5.535 9.289 20.984 1 59.88 37 ALA B CA 1
ATOM 1960 C C . ALA B 1 37 ? 6.633 8.539 21.719 1 59.88 37 ALA B C 1
ATOM 1962 O O . ALA B 1 37 ? 7.633 8.141 21.125 1 59.88 37 ALA B O 1
ATOM 1963 N N . ALA B 1 38 ? 7.121 9.078 22.953 1 47.53 38 ALA B N 1
ATOM 1964 C CA . ALA B 1 38 ? 8.133 8.312 23.672 1 47.53 38 ALA B CA 1
ATOM 1965 C C . ALA B 1 38 ? 8.258 6.898 23.109 1 47.53 38 ALA B C 1
ATOM 1967 O O . ALA B 1 38 ? 9.367 6.41 22.891 1 47.53 38 ALA B O 1
ATOM 1968 N N . GLY B 1 39 ? 7.652 5.824 23.656 1 37.94 39 GLY B N 1
ATOM 1969 C CA . GLY B 1 39 ? 7.816 4.379 23.719 1 37.94 39 GLY B CA 1
ATOM 1970 C C . GLY B 1 39 ? 7.551 3.699 22.391 1 37.94 39 GLY B C 1
ATOM 1971 O O . GLY B 1 39 ? 8.211 2.719 22.047 1 37.94 39 GLY B O 1
ATOM 1972 N N . SER B 1 40 ? 6.27 3.57 21.859 1 34.78 40 SER B N 1
ATOM 1973 C CA . SER B 1 40 ? 5.812 2.336 21.219 1 34.78 40 SER B CA 1
ATOM 1974 C C . SER B 1 40 ? 5.895 2.424 19.703 1 34.78 40 SER B C 1
ATOM 1976 O O . SER B 1 40 ? 4.93 2.82 19.047 1 34.78 40 SER B O 1
ATOM 1978 N N . LEU B 1 41 ? 6.883 2.988 19.25 1 38.62 41 LEU B N 1
ATOM 1979 C CA . LEU B 1 41 ? 6.938 2.619 17.844 1 38.62 41 LEU B CA 1
ATOM 1980 C C . LEU B 1 41 ? 6.5 1.17 17.656 1 38.62 41 LEU B C 1
ATOM 1982 O O . LEU B 1 41 ? 7.273 0.245 17.906 1 38.62 41 LEU B O 1
ATOM 1986 N N . GLU B 1 42 ? 5.344 0.854 18.141 1 35.97 42 GLU B N 1
ATOM 1987 C CA . GLU B 1 42 ? 4.949 -0.526 17.875 1 35.97 42 GLU B CA 1
ATOM 1988 C C . GLU B 1 42 ? 4.898 -0.81 16.375 1 35.97 42 GLU B C 1
ATOM 1990 O O . GLU B 1 42 ? 4.234 -0.092 15.617 1 35.97 42 GLU B O 1
ATOM 1995 N N . PRO B 1 43 ? 5.867 -1.231 15.922 1 35.94 43 PRO B N 1
ATOM 1996 C CA . PRO B 1 43 ? 5.633 -1.738 14.57 1 35.94 43 PRO B CA 1
ATOM 1997 C C . PRO B 1 43 ? 4.27 -2.41 14.422 1 35.94 43 PRO B C 1
ATOM 1999 O O . PRO B 1 43 ? 3.902 -3.258 15.242 1 35.94 43 PRO B O 1
ATOM 2002 N N . GLY B 1 44 ? 3.188 -1.639 14.484 1 33.38 44 GLY B N 1
ATOM 2003 C CA . GLY B 1 44 ? 1.856 -2.215 14.586 1 33.38 44 GLY B CA 1
ATOM 2004 C C . GLY B 1 44 ? 1.696 -3.494 13.789 1 33.38 44 GLY B C 1
ATOM 2005 O O . GLY B 1 44 ? 1.997 -3.529 12.594 1 33.38 44 GLY B O 1
ATOM 2006 N N . PRO B 1 45 ? 1.797 -4.691 14.453 1 32.03 45 PRO B N 1
ATOM 2007 C CA . PRO B 1 45 ? 1.443 -6.004 13.898 1 32.03 45 PRO B CA 1
ATOM 2008 C C . PRO B 1 45 ? 0.094 -6 13.188 1 32.03 45 PRO B C 1
ATOM 2010 O O . PRO B 1 45 ? -0.507 -7.059 12.984 1 32.03 45 PRO B O 1
ATOM 2013 N N . GLU B 1 46 ? -0.705 -4.914 13.211 1 31.64 46 GLU B N 1
ATOM 2014 C CA . GLU B 1 46 ? -2.129 -5.238 13.203 1 31.64 46 GLU B CA 1
ATOM 2015 C C . GLU B 1 46 ? -2.523 -5.969 11.922 1 31.64 46 GLU B C 1
ATOM 2017 O O . GLU B 1 46 ? -1.996 -5.68 10.852 1 31.64 46 GLU B O 1
ATOM 2022 N N . ARG B 1 47 ? -3.275 -7.117 12.203 1 30.25 47 ARG B N 1
ATOM 2023 C CA . ARG B 1 47 ? -4.023 -7.934 11.25 1 30.25 47 ARG B CA 1
ATOM 2024 C C . ARG B 1 47 ? -4.75 -7.062 10.234 1 30.25 47 ARG B C 1
ATOM 2026 O O . ARG B 1 47 ? -5.621 -6.27 10.602 1 30.25 47 ARG B O 1
ATOM 2033 N N . ALA B 1 48 ? -4.125 -6.59 9.375 1 30.34 48 ALA B N 1
ATOM 2034 C CA . ALA B 1 48 ? -4.793 -5.777 8.367 1 30.34 48 ALA B CA 1
ATOM 2035 C C . ALA B 1 48 ? -6.027 -6.492 7.82 1 30.34 48 ALA B C 1
ATOM 2037 O O . ALA B 1 48 ? -5.961 -7.668 7.449 1 30.34 48 ALA B O 1
ATOM 2038 N N . ALA B 1 49 ? -7.266 -6.195 8.375 1 29.02 49 ALA B N 1
ATOM 2039 C CA . ALA B 1 49 ? -8.539 -6.551 7.754 1 29.02 49 ALA B CA 1
ATOM 2040 C C . ALA B 1 49 ? -8.445 -6.465 6.23 1 29.02 49 ALA B C 1
ATOM 2042 O O . ALA B 1 49 ? -7.617 -5.723 5.695 1 29.02 49 ALA B O 1
ATOM 2043 N N . PRO B 1 50 ? -9.469 -7.395 5.668 1 30.55 50 PRO B N 1
ATOM 2044 C CA . PRO B 1 50 ? -9.68 -7.57 4.23 1 30.55 50 PRO B CA 1
ATOM 2045 C C . PRO B 1 50 ? -9.758 -6.242 3.482 1 30.55 50 PRO B C 1
ATOM 2047 O O . PRO B 1 50 ? -10.508 -5.348 3.881 1 30.55 50 PRO B O 1
ATOM 2050 N N . THR B 1 51 ? -8.734 -5.527 3.355 1 32.75 51 THR B N 1
ATOM 2051 C CA . THR B 1 51 ? -8.594 -4.191 2.787 1 32.75 51 THR B CA 1
ATOM 2052 C C . THR B 1 51 ? -9.383 -4.074 1.488 1 32.75 51 THR B C 1
ATOM 2054 O O . THR B 1 51 ? -9.555 -5.059 0.767 1 32.75 51 THR B O 1
ATOM 2057 N N . ALA B 1 52 ? -10.156 -3.307 1.393 1 35.5 52 ALA B N 1
ATOM 2058 C CA . ALA B 1 52 ? -10.742 -2.656 0.223 1 35.5 52 ALA B CA 1
ATOM 2059 C C . ALA B 1 52 ? -9.656 -2.203 -0.75 1 35.5 52 ALA B C 1
ATOM 2061 O O . ALA B 1 52 ? -8.977 -1.199 -0.512 1 35.5 52 ALA B O 1
ATOM 2062 N N . GLY B 1 53 ? -8.992 -2.994 -1.677 1 47.62 53 GLY B N 1
ATOM 2063 C CA . GLY B 1 53 ? -8.211 -3.199 -2.885 1 47.62 53 GLY B CA 1
ATOM 2064 C C . GLY B 1 53 ? -6.883 -3.891 -2.627 1 47.62 53 GLY B C 1
ATOM 2065 O O . GLY B 1 53 ? -6.848 -5.09 -2.338 1 47.62 53 GLY B O 1
ATOM 2066 N N . LEU B 1 54 ? -5.688 -3.105 -2.426 1 56.78 54 LEU B N 1
ATOM 2067 C CA . LEU B 1 54 ? -4.41 -3.729 -2.092 1 56.78 54 LEU B CA 1
ATOM 2068 C C . LEU B 1 54 ? -4.477 -4.41 -0.729 1 56.78 54 LEU B C 1
ATOM 2070 O O . LEU B 1 54 ? -4.293 -3.76 0.303 1 56.78 54 LEU B O 1
ATOM 2074 N N . GLU B 1 55 ? -5.203 -5.566 -0.782 1 61.66 55 GLU B N 1
ATOM 2075 C CA . GLU B 1 55 ? -5.273 -6.375 0.432 1 61.66 55 GLU B CA 1
ATOM 2076 C C . GLU B 1 55 ? -3.938 -7.047 0.726 1 61.66 55 GLU B C 1
ATOM 2078 O O . GLU B 1 55 ? -3.262 -7.523 -0.189 1 61.66 55 GLU B O 1
ATOM 2083 N N . CYS B 1 56 ? -3.645 -6.98 2.021 1 71.19 56 CYS B N 1
ATOM 2084 C CA . CYS B 1 56 ? -2.373 -7.559 2.441 1 71.19 56 CYS B CA 1
ATOM 2085 C C . CYS B 1 56 ? -2.594 -8.711 3.41 1 71.19 56 CYS B C 1
ATOM 2087 O O . CYS B 1 56 ? -3.424 -8.617 4.316 1 71.19 56 CYS B O 1
ATOM 2089 N N . TYR B 1 57 ? -1.966 -9.844 3.082 1 72.25 57 TYR B N 1
ATOM 2090 C CA . TYR B 1 57 ? -1.98 -11.031 3.932 1 72.25 57 TYR B CA 1
ATOM 2091 C C . TYR B 1 57 ? -0.58 -11.352 4.441 1 72.25 57 TYR B C 1
ATOM 2093 O O . TYR B 1 57 ? 0.412 -10.859 3.904 1 72.25 57 TYR B O 1
ATOM 2101 N N . GLY B 1 58 ? -0.564 -12.062 5.578 1 76.88 58 GLY B N 1
ATOM 2102 C CA . GLY B 1 58 ? 0.708 -12.531 6.102 1 76.88 58 GLY B CA 1
ATOM 2103 C C . GLY B 1 58 ? 0.694 -14 6.477 1 76.88 58 GLY B C 1
ATOM 2104 O O . GLY B 1 58 ? -0.313 -14.516 6.973 1 76.88 58 GLY B O 1
ATOM 2105 N N . ARG B 1 59 ? 1.787 -14.648 6.16 1 81.81 59 ARG B N 1
ATOM 2106 C CA . ARG B 1 59 ? 1.955 -16.031 6.586 1 81.81 59 ARG B CA 1
ATOM 2107 C C . ARG B 1 59 ? 3.43 -16.375 6.766 1 81.81 59 ARG B C 1
ATOM 2109 O O . ARG B 1 59 ? 4.262 -16.031 5.922 1 81.81 59 ARG B O 1
ATOM 2116 N N . ALA B 1 60 ? 3.654 -16.969 7.906 1 83.38 60 ALA B N 1
ATOM 2117 C CA . ALA B 1 60 ? 5 -17.5 8.102 1 83.38 60 ALA B CA 1
ATOM 2118 C C . ALA B 1 60 ? 5.164 -18.844 7.402 1 83.38 60 ALA B C 1
ATOM 2120 O O . ALA B 1 60 ? 4.215 -19.625 7.328 1 83.38 60 ALA B O 1
ATOM 2121 N N . LEU B 1 61 ? 6.309 -19.047 6.832 1 86.44 61 LEU B N 1
ATOM 2122 C CA . LEU B 1 61 ? 6.621 -20.266 6.074 1 86.44 61 LEU B CA 1
ATOM 2123 C C . LEU B 1 61 ? 7.984 -20.812 6.477 1 86.44 61 LEU B C 1
ATOM 2125 O O . LEU B 1 61 ? 8.953 -20.062 6.605 1 86.44 61 LEU B O 1
ATOM 2129 N N . ARG B 1 62 ? 7.93 -22.062 6.812 1 85.62 62 ARG B N 1
ATOM 2130 C CA . ARG B 1 62 ? 9.211 -22.734 6.996 1 85.62 62 ARG B CA 1
ATOM 2131 C C . ARG B 1 62 ? 9.742 -23.281 5.676 1 85.62 62 ARG B C 1
ATOM 2133 O O . ARG B 1 62 ? 9.094 -24.125 5.055 1 85.62 62 ARG B O 1
ATOM 2140 N N . LEU B 1 63 ? 10.891 -22.828 5.324 1 88.31 63 LEU B N 1
ATOM 2141 C CA . LEU B 1 63 ? 11.484 -23.297 4.078 1 88.31 63 LEU B CA 1
ATOM 2142 C C . LEU B 1 63 ? 12.172 -24.641 4.277 1 88.31 63 LEU B C 1
ATOM 2144 O O . LEU B 1 63 ? 12.773 -24.875 5.324 1 88.31 63 LEU B O 1
ATOM 2148 N N . PRO B 1 64 ? 12.055 -25.578 3.359 1 80.94 64 PRO B N 1
ATOM 2149 C CA . PRO B 1 64 ? 12.648 -26.906 3.506 1 80.94 64 PRO B CA 1
ATOM 2150 C C . PRO B 1 64 ? 14.125 -26.859 3.885 1 80.94 64 PRO B C 1
ATOM 2152 O O . PRO B 1 64 ? 14.562 -27.594 4.773 1 80.94 64 PRO B O 1
ATOM 2155 N N . ALA B 1 65 ? 15.016 -26.188 3.332 1 77.88 65 ALA B N 1
ATOM 2156 C CA . ALA B 1 65 ? 16.438 -26.094 3.641 1 77.88 65 ALA B CA 1
ATOM 2157 C C . ALA B 1 65 ? 16.828 -24.656 4.004 1 77.88 65 ALA B C 1
ATOM 2159 O O . ALA B 1 65 ? 17.906 -24.188 3.629 1 77.88 65 ALA B O 1
ATOM 2160 N N . GLY B 1 66 ? 15.875 -24.125 4.867 1 76.81 66 GLY B N 1
ATOM 2161 C CA . GLY B 1 66 ? 16.172 -22.734 5.152 1 76.81 66 GLY B CA 1
ATOM 2162 C C . GLY B 1 66 ? 15.445 -22.203 6.379 1 76.81 66 GLY B C 1
ATOM 2163 O O . GLY B 1 66 ? 14.859 -22.984 7.137 1 76.81 66 GLY B O 1
ATOM 2164 N N . PRO B 1 67 ? 15.656 -20.984 6.605 1 80.25 67 PRO B N 1
ATOM 2165 C CA . PRO B 1 67 ? 15.039 -20.359 7.781 1 80.25 67 PRO B CA 1
ATOM 2166 C C . PRO B 1 67 ? 13.539 -20.156 7.621 1 80.25 67 PRO B C 1
ATOM 2168 O O . PRO B 1 67 ? 12.992 -20.375 6.535 1 80.25 67 PRO B O 1
ATOM 2171 N N . ARG B 1 68 ? 12.914 -19.906 8.758 1 86.19 68 ARG B N 1
ATOM 2172 C CA . ARG B 1 68 ? 11.531 -19.438 8.719 1 86.19 68 ARG B CA 1
ATOM 2173 C C . ARG B 1 68 ? 11.461 -18 8.188 1 86.19 68 ARG B C 1
ATOM 2175 O O . ARG B 1 68 ? 12.281 -17.156 8.555 1 86.19 68 ARG B O 1
ATOM 2182 N N . VAL B 1 69 ? 10.539 -17.859 7.273 1 87.06 69 VAL B N 1
ATOM 2183 C CA . VAL B 1 69 ? 10.344 -16.531 6.707 1 87.06 69 VAL B CA 1
ATOM 2184 C C . VAL B 1 69 ? 8.875 -16.141 6.812 1 87.06 69 VAL B C 1
ATOM 2186 O O . VAL B 1 69 ? 8 -17 6.961 1 87.06 69 VAL B O 1
ATOM 2189 N N . LYS B 1 70 ? 8.672 -14.867 6.875 1 83.69 70 LYS B N 1
ATOM 2190 C CA . LYS B 1 70 ? 7.312 -14.336 6.805 1 83.69 70 LYS B CA 1
ATOM 2191 C C . LYS B 1 70 ? 7.023 -13.734 5.434 1 83.69 70 LYS B C 1
ATOM 2193 O O . LYS B 1 70 ? 7.809 -12.93 4.922 1 83.69 70 LYS B O 1
ATOM 2198 N N . LEU B 1 71 ? 5.918 -14.219 4.879 1 86.81 71 LEU B N 1
ATOM 2199 C CA . LEU B 1 71 ? 5.473 -13.641 3.617 1 86.81 71 LEU B CA 1
ATOM 2200 C C . LEU B 1 71 ? 4.414 -12.562 3.855 1 86.81 71 LEU B C 1
ATOM 2202 O O . LEU B 1 71 ? 3.438 -12.797 4.57 1 86.81 71 LEU B O 1
ATOM 2206 N N . GLN B 1 72 ? 4.734 -11.359 3.43 1 80.75 72 GLN B N 1
ATOM 2207 C CA . GLN B 1 72 ? 3.73 -10.305 3.305 1 80.75 72 GLN B CA 1
ATOM 2208 C C . GLN B 1 72 ? 3.139 -10.273 1.899 1 80.75 72 GLN B C 1
ATOM 2210 O O . GLN B 1 72 ? 3.836 -9.945 0.935 1 80.75 72 GLN B O 1
ATOM 2215 N N . LEU B 1 73 ? 1.876 -10.633 1.779 1 85.25 73 LEU B N 1
ATOM 2216 C CA . LEU B 1 73 ? 1.241 -10.906 0.495 1 85.25 73 LEU B CA 1
ATOM 2217 C C . LEU B 1 73 ? 0.256 -9.797 0.129 1 85.25 73 LEU B C 1
ATOM 2219 O O . LEU B 1 73 ? -0.677 -9.516 0.885 1 85.25 73 LEU B O 1
ATOM 2223 N N . TRP B 1 74 ? 0.488 -9.258 -1.067 1 79.81 74 TRP B N 1
ATOM 2224 C CA . TRP B 1 74 ? -0.379 -8.188 -1.548 1 79.81 74 TRP B CA 1
ATOM 2225 C C . TRP B 1 74 ? -1.285 -8.68 -2.67 1 79.81 74 TRP B C 1
ATOM 2227 O O . TRP B 1 74 ? -0.81 -9.242 -3.658 1 79.81 74 TRP B O 1
ATOM 2237 N N . ASP B 1 75 ? -2.607 -8.531 -2.52 1 80.81 75 ASP B N 1
ATOM 2238 C CA . ASP B 1 75 ? -3.625 -8.859 -3.512 1 80.81 75 ASP B CA 1
ATOM 2239 C C . ASP B 1 75 ? -3.988 -7.641 -4.355 1 80.81 75 ASP B C 1
ATOM 2241 O O . ASP B 1 75 ? -4.543 -6.664 -3.84 1 80.81 75 ASP B O 1
ATOM 2245 N N . THR B 1 76 ? -3.664 -7.66 -5.609 1 78.31 76 THR B N 1
ATOM 2246 C CA . THR B 1 76 ? -3.943 -6.523 -6.48 1 78.31 76 THR B CA 1
ATOM 2247 C C . THR B 1 76 ? -5.211 -6.762 -7.293 1 78.31 76 THR B C 1
ATOM 2249 O O . THR B 1 76 ? -5.578 -7.91 -7.559 1 78.31 76 THR B O 1
ATOM 2252 N N . ALA B 1 77 ? -5.973 -5.609 -7.633 1 70.81 77 ALA B N 1
ATOM 2253 C CA . ALA B 1 77 ? -7.129 -5.707 -8.516 1 70.81 77 ALA B CA 1
ATOM 2254 C C . ALA B 1 77 ? -6.695 -5.824 -9.977 1 70.81 77 ALA B C 1
ATOM 2256 O O . ALA B 1 77 ? -5.715 -5.207 -10.391 1 70.81 77 ALA B O 1
ATOM 2257 N N . GLY B 1 78 ? -7.195 -6.848 -10.766 1 61.56 78 GLY B N 1
ATOM 2258 C CA . GLY B 1 78 ? -6.77 -7.199 -12.109 1 61.56 78 GLY B CA 1
ATOM 2259 C C . GLY B 1 78 ? -7.227 -6.203 -13.156 1 61.56 78 GLY B C 1
ATOM 2260 O O . GLY B 1 78 ? -6.836 -6.297 -14.328 1 61.56 78 GLY B O 1
ATOM 2261 N N . GLN B 1 79 ? -8.273 -5.449 -12.938 1 56.03 79 GLN B N 1
ATOM 2262 C CA . GLN B 1 79 ? -8.875 -4.816 -14.109 1 56.03 79 GLN B CA 1
ATOM 2263 C C . GLN B 1 79 ? -7.918 -3.822 -14.758 1 56.03 79 GLN B C 1
ATOM 2265 O O . GLN B 1 79 ? -7.871 -3.703 -15.977 1 56.03 79 GLN B O 1
ATOM 2270 N N . GLU B 1 80 ? -7.559 -2.797 -14.062 1 55.66 80 GLU B N 1
ATOM 2271 C CA . GLU B 1 80 ? -6.809 -1.699 -14.664 1 55.66 80 GLU B CA 1
ATOM 2272 C C . GLU B 1 80 ? -5.391 -1.624 -14.102 1 55.66 80 GLU B C 1
ATOM 2274 O O . GLU B 1 80 ? -5.188 -1.765 -12.898 1 55.66 80 GLU B O 1
ATOM 2279 N N . ARG B 1 81 ? -4.301 -1.984 -14.852 1 58.66 81 ARG B N 1
ATOM 2280 C CA . ARG B 1 81 ? -2.889 -2.176 -14.539 1 58.66 81 ARG B CA 1
ATOM 2281 C C . ARG B 1 81 ? -2.447 -1.246 -13.414 1 58.66 81 ARG B C 1
ATOM 2283 O O . ARG B 1 81 ? -2.701 -1.521 -12.234 1 58.66 81 ARG B O 1
ATOM 2290 N N . PHE B 1 82 ? -1.827 -0.129 -13.953 1 55.75 82 PHE B N 1
ATOM 2291 C CA . PHE B 1 82 ? -1.159 0.867 -13.117 1 55.75 82 PHE B CA 1
ATOM 2292 C C . PHE B 1 82 ? -2.168 1.621 -12.266 1 55.75 82 PHE B C 1
ATOM 2294 O O . PHE B 1 82 ? -1.904 1.908 -11.094 1 55.75 82 PHE B O 1
ATOM 2301 N N . ARG B 1 83 ? -3.42 1.721 -12.734 1 63.53 83 ARG B N 1
ATOM 2302 C CA . ARG B 1 83 ? -4.387 2.611 -12.102 1 63.53 83 ARG B CA 1
ATOM 2303 C C . ARG B 1 83 ? -5.094 1.916 -10.945 1 63.53 83 ARG B C 1
ATOM 2305 O O . ARG B 1 83 ? -5.488 2.564 -9.969 1 63.53 83 ARG B O 1
ATOM 2312 N N . CYS B 1 84 ? -5.023 0.633 -11.031 1 69.38 84 CYS B N 1
ATOM 2313 C CA . CYS B 1 84 ? -5.785 -0.091 -10.023 1 69.38 84 CYS B CA 1
ATOM 2314 C C . CYS B 1 84 ? -5.105 -0.001 -8.656 1 69.38 84 CYS B C 1
ATOM 2316 O O . CYS B 1 84 ? -5.77 0.193 -7.641 1 69.38 84 CYS B O 1
ATOM 2318 N N . ILE B 1 85 ? -3.812 -0.008 -8.703 1 73.06 85 ILE B N 1
ATOM 2319 C CA . ILE B 1 85 ? -3.088 0.044 -7.434 1 73.06 85 ILE B CA 1
ATOM 2320 C C . ILE B 1 85 ? -3.314 1.399 -6.766 1 73.06 85 ILE B C 1
ATOM 2322 O O . ILE B 1 85 ? -3.598 1.469 -5.57 1 73.06 85 ILE B O 1
ATOM 2326 N N . THR B 1 86 ? -3.203 2.426 -7.57 1 76.94 86 THR B N 1
ATOM 2327 C CA . THR B 1 86 ? -3.406 3.768 -7.035 1 76.94 86 THR B CA 1
ATOM 2328 C C . THR B 1 86 ? -4.84 3.941 -6.539 1 76.94 86 THR B C 1
ATOM 2330 O O . THR B 1 86 ? -5.066 4.508 -5.469 1 76.94 86 THR B O 1
ATOM 2333 N N . ARG B 1 87 ? -5.715 3.527 -7.301 1 78 87 ARG B N 1
ATOM 2334 C CA . ARG B 1 87 ? -7.121 3.609 -6.918 1 78 87 ARG B CA 1
ATOM 2335 C C . ARG B 1 87 ? -7.379 2.859 -5.617 1 78 87 ARG B C 1
ATOM 2337 O O . ARG B 1 87 ? -8.047 3.377 -4.715 1 78 87 ARG B O 1
ATOM 2344 N N . SER B 1 88 ? -6.902 1.679 -5.629 1 72.94 88 SER B N 1
ATOM 2345 C CA . SER B 1 88 ? -7.07 0.881 -4.418 1 72.94 88 SER B CA 1
ATOM 2346 C C . SER B 1 88 ? -6.441 1.567 -3.213 1 72.94 88 SER B C 1
ATOM 2348 O O . SER B 1 88 ? -6.977 1.5 -2.104 1 72.94 88 SER B O 1
ATOM 2350 N N . PHE B 1 89 ? -5.391 2.133 -3.414 1 76.75 89 PHE B N 1
ATOM 2351 C CA . PHE B 1 89 ? -4.711 2.854 -2.346 1 76.75 89 PHE B CA 1
ATOM 2352 C C . PHE B 1 89 ? -5.586 3.979 -1.809 1 76.75 89 PHE B C 1
ATOM 2354 O O . PHE B 1 89 ? -5.828 4.062 -0.603 1 76.75 89 PHE B O 1
ATOM 2361 N N . TYR B 1 90 ? -6.059 4.777 -2.742 1 81 90 TYR B N 1
ATOM 2362 C CA . TYR B 1 90 ? -6.859 5.926 -2.34 1 81 90 TYR B CA 1
ATOM 2363 C C . TYR B 1 90 ? -8.188 5.484 -1.736 1 81 90 TYR B C 1
ATOM 2365 O O . TYR B 1 90 ? -8.695 6.109 -0.805 1 81 90 TYR B O 1
ATOM 2373 N N . ARG B 1 91 ? -8.734 4.48 -2.178 1 78.62 91 ARG B N 1
ATOM 2374 C CA . ARG B 1 91 ? -10.031 3.992 -1.728 1 78.62 91 ARG B CA 1
ATOM 2375 C C . ARG B 1 91 ? -9.977 3.553 -0.268 1 78.62 91 ARG B C 1
ATOM 2377 O O . ARG B 1 91 ? -11 3.525 0.417 1 78.62 91 ARG B O 1
ATOM 2384 N N . ASN B 1 92 ? -8.859 3.281 0.188 1 77.62 92 ASN B N 1
ATOM 2385 C CA . ASN B 1 92 ? -8.75 2.732 1.536 1 77.62 92 ASN B CA 1
ATOM 2386 C C . ASN B 1 92 ? -8.25 3.777 2.527 1 77.62 92 ASN B C 1
ATOM 2388 O O . ASN B 1 92 ? -7.859 3.441 3.648 1 77.62 92 ASN B O 1
ATOM 2392 N N . LEU B 1 93 ? -8.289 4.98 2.094 1 85.44 93 LEU B N 1
ATOM 2393 C CA . LEU B 1 93 ? -7.93 6.066 2.998 1 85.44 93 LEU B CA 1
ATOM 2394 C C . LEU B 1 93 ? -9.172 6.629 3.688 1 85.44 93 LEU B C 1
ATOM 2396 O O . LEU B 1 93 ? -10.227 6.75 3.066 1 85.44 93 LEU B O 1
ATOM 2400 N N . VAL B 1 94 ? -9.023 6.98 4.98 1 91.38 94 VAL B N 1
ATOM 2401 C CA . VAL B 1 94 ? -10.094 7.719 5.645 1 91.38 94 VAL B CA 1
ATOM 2402 C C . VAL B 1 94 ? -9.625 9.133 5.969 1 91.38 94 VAL B C 1
ATOM 2404 O O . VAL B 1 94 ? -10.445 10.031 6.199 1 91.38 94 VAL B O 1
ATOM 2407 N N . GLY B 1 95 ? -8.289 9.312 6.043 1 94.88 95 GLY B N 1
ATOM 2408 C CA . GLY B 1 95 ? -7.707 10.625 6.273 1 94.88 95 GLY B CA 1
ATOM 2409 C C . GLY B 1 95 ? -6.641 11 5.262 1 94.88 95 GLY B C 1
ATOM 2410 O O . GLY B 1 95 ? -5.855 10.141 4.84 1 94.88 95 GLY B O 1
ATOM 2411 N N . VAL B 1 96 ? -6.602 12.258 4.926 1 95.06 96 VAL B N 1
ATOM 2412 C CA . VAL B 1 96 ? -5.602 12.75 3.982 1 95.06 96 VAL B CA 1
ATOM 2413 C C . VAL B 1 96 ? -5.039 14.078 4.473 1 95.06 96 VAL B C 1
ATOM 2415 O O . VAL B 1 96 ? -5.789 15.031 4.723 1 95.06 96 VAL B O 1
ATOM 2418 N N . LEU B 1 97 ? -3.742 14.086 4.621 1 96.69 97 LEU B N 1
ATOM 2419 C CA . LEU B 1 97 ? -3.029 15.344 4.836 1 96.69 97 LEU B CA 1
ATOM 2420 C C . LEU 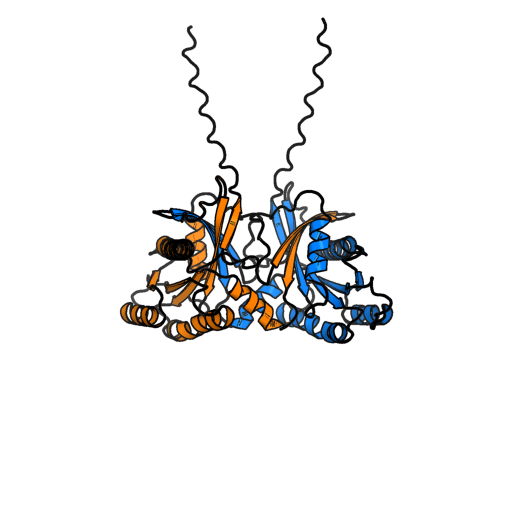B 1 97 ? -2.523 15.914 3.514 1 96.69 97 LEU B C 1
ATOM 2422 O O . LEU B 1 97 ? -1.643 15.328 2.879 1 96.69 97 LEU B O 1
ATOM 2426 N N . LEU B 1 98 ? -3.129 16.969 3.094 1 97.06 98 LEU B N 1
ATOM 2427 C CA . LEU B 1 98 ? -2.602 17.688 1.941 1 97.06 98 LEU B CA 1
ATOM 2428 C C . LEU B 1 98 ? -1.55 18.703 2.371 1 97.06 98 LEU B C 1
ATOM 2430 O O . LEU B 1 98 ? -1.863 19.672 3.07 1 97.06 98 LEU B O 1
ATOM 2434 N N . VAL B 1 99 ? -0.328 18.484 1.893 1 97.12 99 VAL B N 1
ATOM 2435 C CA . VAL B 1 99 ? 0.787 19.266 2.42 1 97.12 99 VAL B CA 1
ATOM 2436 C C . VAL B 1 99 ? 1.374 20.141 1.314 1 97.12 99 VAL B C 1
ATOM 2438 O O . VAL B 1 99 ? 1.626 19.672 0.205 1 97.12 99 VAL B O 1
ATOM 2441 N N . PHE B 1 100 ? 1.525 21.438 1.592 1 98 100 PHE B N 1
ATOM 2442 C CA . PHE B 1 100 ? 2.311 22.312 0.731 1 98 100 PHE B CA 1
ATOM 2443 C C . PHE B 1 100 ? 3.385 23.047 1.533 1 98 100 PHE B C 1
ATOM 2445 O O . PHE B 1 100 ? 3.344 23.047 2.766 1 98 100 PHE B O 1
ATOM 2452 N N . ASP B 1 101 ? 4.371 23.516 0.811 1 98.12 101 ASP B N 1
ATOM 2453 C CA . ASP B 1 101 ? 5.484 24.297 1.359 1 98.12 101 ASP B CA 1
ATOM 2454 C C . ASP B 1 101 ? 5.191 25.797 1.308 1 98.12 101 ASP B C 1
ATOM 2456 O O . ASP B 1 101 ? 5.047 26.359 0.225 1 98.12 101 ASP B O 1
ATOM 2460 N N . VAL B 1 102 ? 5.129 26.438 2.467 1 98.69 102 VAL B N 1
ATOM 2461 C CA . VAL B 1 102 ? 4.746 27.844 2.518 1 98.69 102 VAL B CA 1
ATOM 2462 C C . VAL B 1 102 ? 5.77 28.688 1.76 1 98.69 102 VAL B C 1
ATOM 2464 O O . VAL B 1 102 ? 5.496 29.844 1.405 1 98.69 102 VAL B O 1
ATOM 2467 N N . THR B 1 103 ? 6.992 28.141 1.484 1 98.56 103 THR B N 1
ATOM 2468 C CA . THR B 1 103 ? 8.047 28.875 0.782 1 98.56 103 THR B CA 1
ATOM 2469 C C . THR B 1 103 ? 8.031 28.531 -0.707 1 98.56 103 THR B C 1
ATOM 2471 O O . THR B 1 103 ? 8.891 28.984 -1.46 1 98.56 103 THR B O 1
ATOM 2474 N N . ASN B 1 104 ? 7.066 27.719 -1.159 1 98.06 104 ASN B N 1
ATOM 2475 C CA . ASN B 1 104 ? 6.961 27.281 -2.549 1 98.06 104 ASN B CA 1
ATO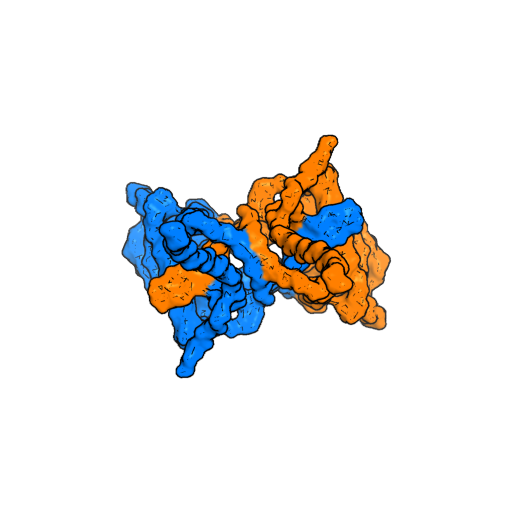M 2476 C C . ASN B 1 104 ? 5.535 27.422 -3.072 1 98.06 104 ASN B C 1
ATOM 2478 O O . ASN B 1 104 ? 4.719 26.516 -2.916 1 98.06 104 ASN B O 1
ATOM 2482 N N . ARG B 1 105 ? 5.266 28.469 -3.74 1 98.19 105 ARG B N 1
ATOM 2483 C CA . ARG B 1 105 ? 3.928 28.812 -4.215 1 98.19 105 ARG B CA 1
ATOM 2484 C C . ARG B 1 105 ? 3.395 27.734 -5.156 1 98.19 105 ARG B C 1
ATOM 2486 O O . ARG B 1 105 ? 2.203 27.422 -5.137 1 98.19 105 ARG B O 1
ATOM 2493 N N . LYS B 1 106 ? 4.219 27.141 -5.938 1 97.12 106 LYS B N 1
ATOM 2494 C CA . LYS B 1 106 ? 3.793 26.109 -6.879 1 97.12 106 LYS B CA 1
ATOM 2495 C C . LYS B 1 106 ? 3.178 24.922 -6.148 1 97.12 106 LYS B C 1
ATOM 2497 O O . LYS B 1 106 ? 2.174 24.359 -6.594 1 97.12 106 LYS B O 1
ATOM 2502 N N . SER B 1 107 ? 3.785 24.562 -5.055 1 95.75 107 SER B N 1
ATOM 2503 C CA . SER B 1 107 ? 3.25 23.438 -4.277 1 95.75 107 SER B CA 1
ATOM 2504 C C . SER B 1 107 ? 1.843 23.75 -3.773 1 95.75 107 SER B C 1
ATOM 2506 O O . SER B 1 107 ? 0.998 22.859 -3.697 1 95.75 107 SER B O 1
ATOM 2508 N N . PHE B 1 108 ? 1.596 25.016 -3.494 1 97.94 108 PHE B N 1
ATOM 2509 C CA . PHE B 1 108 ? 0.281 25.453 -3.055 1 97.94 108 PHE B CA 1
ATOM 2510 C C . PHE B 1 108 ? -0.719 25.422 -4.203 1 97.94 108 PHE B C 1
ATOM 2512 O O . PHE B 1 108 ? -1.838 24.922 -4.043 1 97.94 108 PHE B O 1
ATOM 2519 N N . GLU B 1 109 ? -0.292 25.766 -5.266 1 97.5 109 GLU B N 1
ATOM 2520 C CA . GLU B 1 109 ? -1.152 25.828 -6.441 1 97.5 109 GLU B CA 1
ATOM 2521 C C . GLU B 1 109 ? -1.56 24.438 -6.902 1 97.5 109 GLU B C 1
ATOM 2523 O O . GLU B 1 109 ? -2.545 24.281 -7.629 1 97.5 109 GLU B O 1
ATOM 2528 N N . HIS B 1 110 ? -0.857 23.422 -6.484 1 95.19 110 HIS B N 1
ATOM 2529 C CA . HIS B 1 110 ? -1.135 22.047 -6.91 1 95.19 110 HIS B CA 1
ATOM 2530 C C . HIS B 1 110 ? -2.086 21.359 -5.941 1 95.19 110 HIS B C 1
ATOM 2532 O O . HIS B 1 110 ? -2.551 20.25 -6.211 1 95.19 110 HIS B O 1
ATOM 2538 N N . ILE B 1 111 ? -2.447 21.984 -4.824 1 96.56 111 ILE B N 1
ATOM 2539 C CA . ILE B 1 111 ? -3.26 21.375 -3.783 1 96.56 111 ILE B CA 1
ATOM 2540 C C . ILE B 1 111 ? -4.609 20.953 -4.363 1 96.56 111 ILE B C 1
ATOM 2542 O O . ILE B 1 111 ? -5.07 19.828 -4.133 1 96.56 111 ILE B O 1
ATOM 2546 N N . PRO B 1 112 ? -5.258 21.766 -5.184 1 96.38 112 PRO B N 1
ATOM 2547 C CA . PRO B 1 112 ? -6.539 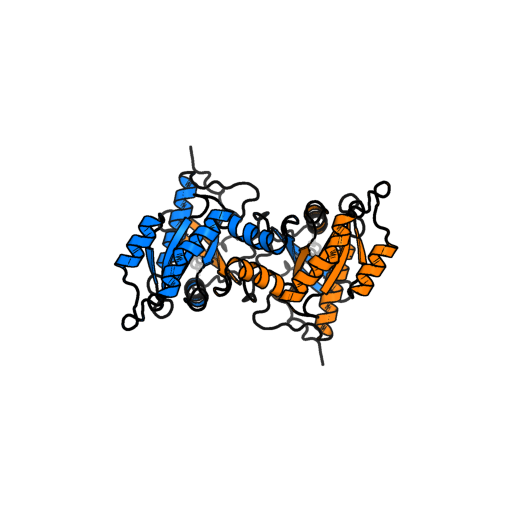21.344 -5.742 1 96.38 112 PRO B CA 1
ATOM 2548 C C . PRO B 1 112 ? -6.418 20.078 -6.59 1 96.38 112 PRO B C 1
ATOM 2550 O O . PRO B 1 112 ? -7.32 19.234 -6.586 1 96.38 112 PRO B O 1
ATOM 2553 N N . ASP B 1 113 ? -5.301 19.922 -7.234 1 92.5 113 ASP B N 1
ATOM 2554 C CA . ASP B 1 113 ? -5.086 18.719 -8.047 1 92.5 113 ASP B CA 1
ATOM 2555 C C . ASP B 1 113 ? -4.969 17.484 -7.164 1 92.5 113 ASP B C 1
ATOM 2557 O O . ASP B 1 113 ? -5.543 16.438 -7.48 1 92.5 113 ASP B O 1
ATOM 2561 N N . TRP B 1 114 ? -4.199 17.609 -6.168 1 91 114 TRP B N 1
ATOM 2562 C CA . TRP B 1 114 ? -4.07 16.5 -5.227 1 91 114 TRP B CA 1
ATOM 2563 C C . TRP B 1 114 ? -5.422 16.141 -4.625 1 91 114 TRP B C 1
ATOM 2565 O O . TRP B 1 114 ? -5.758 14.953 -4.508 1 91 114 TRP B O 1
ATOM 2575 N N . HIS B 1 115 ? -6.133 17.125 -4.211 1 93.56 115 HIS B N 1
ATOM 2576 C CA . HIS B 1 115 ? -7.465 16.938 -3.645 1 93.56 115 HIS B CA 1
ATOM 2577 C C . HIS B 1 115 ? -8.375 16.203 -4.617 1 93.56 115 HIS B C 1
ATOM 2579 O O . HIS B 1 115 ? -9.031 15.227 -4.242 1 93.56 115 HIS B O 1
ATOM 2585 N N . GLN B 1 116 ? -8.352 16.594 -5.801 1 91.38 116 GLN B N 1
ATOM 2586 C CA . GLN B 1 116 ? -9.203 16.031 -6.836 1 91.38 116 GLN B CA 1
ATOM 2587 C C . GLN B 1 116 ? -8.82 14.578 -7.129 1 91.38 116 GLN B C 1
ATOM 2589 O O . GLN B 1 116 ? -9.68 13.758 -7.434 1 91.38 116 GLN B O 1
ATOM 2594 N N . GLU B 1 117 ? -7.613 14.312 -7.078 1 86.25 117 GLU B N 1
ATOM 2595 C CA . GLU B 1 117 ? -7.148 12.953 -7.332 1 86.25 117 GLU B CA 1
ATOM 2596 C C . GLU B 1 117 ? -7.777 11.961 -6.352 1 86.25 117 GLU B C 1
ATOM 2598 O O . GLU B 1 117 ? -8.188 10.867 -6.746 1 86.25 117 GLU B O 1
ATOM 2603 N N . VAL B 1 118 ? -7.805 12.375 -5.137 1 87.75 118 VAL B N 1
ATOM 2604 C CA . VAL B 1 118 ? -8.398 11.508 -4.121 1 87.75 118 VAL B CA 1
ATOM 2605 C C . VAL B 1 118 ? -9.906 11.422 -4.328 1 87.75 118 VAL B C 1
ATOM 2607 O O . VAL B 1 118 ? -10.477 10.328 -4.309 1 87.75 118 VAL B O 1
ATOM 2610 N N . LEU B 1 119 ? -10.516 12.523 -4.633 1 89.81 119 LEU B N 1
ATOM 2611 C CA . LEU B 1 119 ? -11.969 12.57 -4.781 1 89.81 119 LEU B CA 1
ATOM 2612 C C . LEU B 1 119 ? -12.422 11.758 -5.988 1 89.81 119 LEU B C 1
ATOM 2614 O O . LEU B 1 119 ? -13.484 11.133 -5.957 1 89.81 119 LEU B O 1
ATOM 2618 N N . ALA B 1 120 ? -11.609 11.797 -6.961 1 84.31 120 ALA B N 1
ATOM 2619 C CA . ALA B 1 120 ? -11.961 11.094 -8.195 1 84.31 120 ALA B CA 1
ATOM 2620 C C . ALA B 1 120 ? -12.016 9.586 -7.969 1 84.31 120 ALA B C 1
ATOM 2622 O O . ALA B 1 120 ? -12.703 8.867 -8.703 1 84.31 120 ALA B O 1
ATOM 2623 N N . THR B 1 121 ? -11.359 9.188 -7.043 1 78.38 121 THR B N 1
ATOM 2624 C CA . THR B 1 121 ? -11.289 7.754 -6.793 1 78.38 121 THR B CA 1
ATOM 2625 C C . THR B 1 121 ? -12.312 7.336 -5.746 1 78.38 121 THR B C 1
ATOM 2627 O O . THR B 1 121 ? -12.984 6.316 -5.898 1 78.38 121 THR B O 1
ATOM 2630 N N . GLN B 1 122 ? -12.422 8.062 -4.641 1 78.19 122 GLN B N 1
ATOM 2631 C CA . GLN B 1 122 ? -13.227 7.68 -3.49 1 78.19 122 GLN B CA 1
ATOM 2632 C C . GLN B 1 122 ? -14.625 8.289 -3.57 1 78.19 122 GLN B C 1
ATOM 2634 O O . GLN B 1 122 ? -15.562 7.801 -2.93 1 78.19 122 GLN B O 1
ATOM 2639 N N . GLY B 1 123 ? -14.758 9.203 -4.336 1 75.62 123 GLY B N 1
ATOM 2640 C CA . GLY B 1 123 ? -15.953 10.016 -4.215 1 75.62 123 GLY B CA 1
ATOM 2641 C C . GLY B 1 123 ? -15.906 10.977 -3.039 1 75.62 123 GLY B C 1
ATOM 2642 O O . GLY B 1 123 ? -14.945 10.984 -2.273 1 75.62 123 GLY B O 1
ATOM 2643 N N . PRO B 1 124 ? -17.016 11.766 -2.953 1 69.25 124 PRO B N 1
ATOM 2644 C CA . PRO B 1 124 ? -17.062 12.75 -1.866 1 69.25 124 PRO B CA 1
ATOM 2645 C C . PRO B 1 124 ? -17.406 12.125 -0.517 1 69.25 124 PRO B C 1
ATOM 2647 O O . PRO B 1 124 ? -18.094 11.109 -0.464 1 69.25 124 PRO B O 1
ATOM 2650 N N . HIS B 1 125 ? -16.828 12.523 0.596 1 68.31 125 HIS B N 1
ATOM 2651 C CA . HIS B 1 125 ? -17.281 12.305 1.97 1 68.31 125 HIS B CA 1
ATOM 2652 C C . HIS B 1 125 ? -16.703 11 2.529 1 68.31 125 HIS B C 1
ATOM 2654 O O . HIS B 1 125 ? -17.219 10.469 3.516 1 68.31 125 HIS B O 1
ATOM 2660 N N . ARG B 1 126 ? -15.75 10.445 1.861 1 81.31 126 ARG B N 1
ATOM 2661 C CA . ARG B 1 126 ? -15.203 9.219 2.432 1 81.31 126 ARG B CA 1
ATOM 2662 C C . ARG B 1 126 ? -13.883 9.492 3.145 1 81.31 126 ARG B C 1
ATOM 2664 O O . ARG B 1 126 ? -13.477 8.727 4.023 1 81.31 126 ARG B O 1
ATOM 2671 N N . ALA B 1 127 ? -13.359 10.539 2.723 1 90.88 127 ALA B N 1
ATOM 2672 C CA . ALA B 1 127 ? -12.086 10.867 3.359 1 90.88 127 ALA B CA 1
ATOM 2673 C C . ALA B 1 127 ? -12.148 12.242 4.023 1 90.88 127 ALA B C 1
ATOM 2675 O O . ALA B 1 127 ? -12.797 13.156 3.516 1 90.88 127 ALA B O 1
ATOM 2676 N N . ILE B 1 128 ? -11.57 12.359 5.191 1 95.56 128 ILE B N 1
ATOM 2677 C CA . ILE B 1 128 ? -11.414 13.641 5.879 1 95.56 128 ILE B CA 1
ATOM 2678 C C . ILE B 1 128 ? -10.07 14.266 5.496 1 95.56 128 ILE B C 1
ATOM 2680 O O . ILE B 1 128 ? -9.023 13.625 5.598 1 95.56 128 ILE B O 1
ATOM 2684 N N . PHE B 1 129 ? -10.148 15.531 5.027 1 97.06 129 PHE B N 1
ATOM 2685 C CA . PHE B 1 129 ? -8.953 16.219 4.578 1 97.06 129 PHE B CA 1
ATOM 2686 C C . PHE B 1 129 ? -8.508 17.266 5.598 1 97.06 129 PHE B C 1
ATOM 2688 O O . PHE B 1 129 ? -9.344 17.859 6.293 1 97.06 129 PHE B O 1
ATOM 2695 N N . LEU B 1 130 ? -7.234 17.469 5.684 1 98.38 130 LEU B N 1
ATOM 2696 C CA . LEU B 1 130 ? -6.613 18.562 6.406 1 98.38 130 LEU B CA 1
ATOM 2697 C C . LEU B 1 130 ? -5.496 19.188 5.578 1 98.38 130 LEU B C 1
ATOM 2699 O O . LEU B 1 130 ? -4.605 18.484 5.098 1 98.38 130 LEU B O 1
ATOM 2703 N N . LEU B 1 131 ? -5.598 20.484 5.344 1 98.81 131 LEU B N 1
ATOM 2704 C CA . LEU B 1 131 ? -4.559 21.203 4.617 1 98.81 131 LEU B CA 1
ATOM 2705 C C . LEU B 1 131 ? -3.461 21.672 5.566 1 98.81 131 LEU B C 1
ATOM 2707 O O . LEU B 1 131 ? -3.746 22.266 6.613 1 98.81 131 LEU B O 1
ATOM 2711 N N . LEU B 1 132 ? -2.26 21.391 5.148 1 98.81 132 LEU B N 1
ATOM 2712 C CA . LEU B 1 132 ? -1.128 21.781 5.98 1 98.81 132 LEU B CA 1
ATOM 2713 C C . LEU B 1 132 ? -0.176 22.688 5.211 1 98.81 132 LEU B C 1
ATOM 2715 O O . LEU B 1 132 ? 0.353 22.297 4.168 1 98.81 132 LEU B O 1
ATOM 2719 N N . GLY B 1 133 ? -0.018 23.938 5.715 1 98.81 133 GLY B N 1
ATOM 2720 C CA . GLY B 1 133 ? 1.119 24.75 5.309 1 98.81 133 GLY B CA 1
ATOM 2721 C C . GLY B 1 133 ? 2.383 24.438 6.09 1 98.81 133 GLY B C 1
ATOM 2722 O O . GLY B 1 133 ? 2.521 24.859 7.242 1 98.81 133 GLY B O 1
ATOM 2723 N N . HIS B 1 134 ? 3.314 23.688 5.477 1 98.5 134 HIS B N 1
ATOM 2724 C CA . HIS B 1 134 ? 4.473 23.156 6.18 1 98.5 134 HIS B CA 1
ATOM 2725 C C . HIS B 1 134 ? 5.703 24.031 5.977 1 98.5 134 HIS B C 1
ATOM 2727 O O . HIS B 1 134 ? 5.688 24.953 5.148 1 98.5 134 HIS B O 1
ATOM 2733 N N . LYS B 1 135 ? 6.723 23.875 6.773 1 98.38 135 LYS B N 1
ATOM 2734 C CA . LYS B 1 135 ? 7.957 24.656 6.844 1 98.38 135 LYS B CA 1
ATOM 2735 C C . LYS B 1 135 ? 7.676 26.078 7.277 1 98.38 135 LYS B C 1
ATOM 2737 O O . LYS B 1 135 ? 8.25 27.031 6.73 1 98.38 135 LYS B O 1
ATOM 2742 N N . SER B 1 136 ? 6.723 26.172 8.164 1 98.06 136 SER B N 1
ATOM 2743 C CA . SER B 1 136 ? 6.262 27.484 8.609 1 98.06 136 SER B CA 1
ATOM 2744 C C . SER B 1 136 ? 7.316 28.188 9.453 1 98.06 136 SER B C 1
ATOM 2746 O O . SER B 1 136 ? 7.203 29.391 9.734 1 98.06 136 SER B O 1
ATOM 2748 N N . ASP B 1 137 ? 8.367 27.469 9.82 1 97.69 137 ASP B N 1
ATOM 2749 C CA . ASP B 1 137 ? 9.484 28.078 10.539 1 97.69 137 ASP B CA 1
ATOM 2750 C C . ASP B 1 137 ? 10.258 29.047 9.648 1 97.69 137 ASP B C 1
ATOM 2752 O O . ASP B 1 137 ? 10.961 29.922 10.141 1 97.69 137 ASP B O 1
ATOM 2756 N N . LEU B 1 138 ? 10.109 28.891 8.375 1 97.31 138 LEU B N 1
ATOM 2757 C CA . LEU B 1 138 ? 10.859 29.703 7.414 1 97.31 138 LEU B CA 1
ATOM 2758 C C . LEU B 1 138 ? 10.062 30.938 7.023 1 97.31 138 LEU B C 1
ATOM 2760 O O . LEU B 1 138 ? 9.781 31.156 5.84 1 97.31 138 LEU B O 1
ATOM 2764 N N . GLU B 1 139 ? 9.812 31.812 7.996 1 96.25 139 GLU B N 1
ATOM 2765 C CA . GLU B 1 139 ? 8.961 32.969 7.812 1 96.25 139 GLU B CA 1
ATOM 2766 C C . GLU B 1 139 ? 9.562 33.938 6.797 1 96.25 139 GLU B C 1
ATOM 2768 O O . GLU B 1 139 ? 8.844 34.531 6 1 96.25 139 GLU B O 1
ATOM 2773 N N . SER B 1 140 ? 10.812 34.062 6.703 1 96.88 140 SER B N 1
ATOM 2774 C CA . SER B 1 140 ? 11.484 35 5.82 1 96.88 140 SER B CA 1
ATOM 2775 C C . SER B 1 140 ? 11.328 34.594 4.355 1 96.88 140 SER B C 1
ATOM 2777 O O . SER B 1 140 ? 11.367 35.469 3.467 1 96.88 140 SER B O 1
ATOM 2779 N N . ALA B 1 141 ? 11.18 33.312 4.113 1 97.88 141 ALA B N 1
ATOM 2780 C CA . ALA B 1 141 ? 11.078 32.812 2.744 1 97.88 141 ALA B CA 1
ATOM 2781 C C . ALA B 1 141 ? 9.633 32.531 2.363 1 97.88 141 ALA B C 1
ATOM 2783 O O . ALA B 1 141 ? 9.359 31.969 1.3 1 97.88 141 ALA B O 1
ATOM 2784 N N . ARG B 1 142 ? 8.711 32.938 3.137 1 97.62 142 ARG B N 1
ATOM 2785 C CA . ARG B 1 142 ? 7.297 32.625 2.934 1 97.62 142 ARG B CA 1
ATOM 2786 C C . ARG B 1 142 ? 6.777 33.25 1.649 1 97.62 142 ARG B C 1
ATOM 2788 O O . ARG B 1 142 ? 7.027 34.438 1.389 1 97.62 142 ARG B O 1
ATOM 2795 N N . CYS B 1 143 ? 6.012 32.469 0.832 1 98.19 143 CYS B N 1
ATOM 2796 C CA . CYS B 1 143 ? 5.438 32.938 -0.421 1 98.19 143 CYS B CA 1
ATOM 2797 C C . CYS B 1 143 ? 3.924 32.781 -0.422 1 98.19 143 CYS B C 1
ATOM 2799 O O . CYS B 1 143 ? 3.242 33.281 -1.319 1 98.19 143 CYS B O 1
ATOM 2801 N N . VAL B 1 144 ? 3.354 32.125 0.527 1 98.5 144 VAL B N 1
ATOM 2802 C CA . VAL B 1 144 ? 1.916 31.891 0.632 1 98.5 144 VAL B CA 1
ATOM 2803 C C . VAL B 1 144 ? 1.421 32.375 2 1 98.5 144 VAL B C 1
ATOM 2805 O O . VAL B 1 144 ? 1.894 31.891 3.033 1 98.5 144 VAL B O 1
ATOM 2808 N N . SER B 1 145 ? 0.498 33.25 2.035 1 98.25 145 SER B N 1
ATOM 2809 C CA . SER B 1 145 ? -0.017 33.75 3.305 1 98.25 145 SER B CA 1
ATOM 2810 C C . SER B 1 145 ? -0.979 32.75 3.945 1 98.25 145 SER B C 1
ATOM 2812 O O . SER B 1 145 ? -1.571 31.906 3.254 1 98.25 145 SER B O 1
ATOM 2814 N N . ALA B 1 146 ? -1.105 32.844 5.262 1 97.88 146 ALA B N 1
ATOM 2815 C CA . ALA B 1 146 ? -2.062 32 5.973 1 97.88 146 ALA B CA 1
ATOM 2816 C C . ALA B 1 146 ? -3.486 32.281 5.484 1 97.88 146 ALA B C 1
ATOM 2818 O O . ALA B 1 146 ? -4.293 31.344 5.391 1 97.88 146 ALA B O 1
ATOM 2819 N N . GLN B 1 147 ? -3.744 33.469 5.199 1 97.94 147 GLN B N 1
ATOM 2820 C CA . GLN B 1 147 ? -5.078 33.875 4.754 1 97.94 147 GLN B CA 1
ATOM 2821 C C . GLN B 1 147 ? -5.434 33.219 3.426 1 97.94 147 GLN B C 1
ATOM 2823 O O . GLN B 1 147 ? -6.539 32.688 3.262 1 97.94 147 GLN B O 1
ATOM 2828 N N . GLU B 1 148 ? -4.5 33.281 2.498 1 98.06 148 GLU B N 1
ATOM 2829 C CA . GLU B 1 148 ? -4.703 32.594 1.211 1 98.06 148 GLU B CA 1
ATOM 2830 C C . GLU B 1 148 ? -4.949 31.109 1.389 1 98.06 148 GLU B C 1
ATOM 2832 O O . GLU B 1 148 ? -5.812 30.531 0.724 1 98.06 148 GLU B O 1
ATOM 2837 N N . ALA B 1 149 ? -4.188 30.547 2.227 1 98.62 149 ALA B N 1
ATOM 2838 C CA . ALA B 1 149 ? -4.305 29.109 2.465 1 98.62 149 ALA B CA 1
ATOM 2839 C C . ALA B 1 149 ? -5.637 28.766 3.129 1 98.62 149 ALA B C 1
ATOM 2841 O O . ALA B 1 149 ? -6.281 27.781 2.764 1 98.62 149 ALA B O 1
ATOM 2842 N N . GLU B 1 150 ? -6.055 29.547 4.094 1 98.31 150 GLU B N 1
ATOM 2843 C CA . GLU B 1 150 ? -7.336 29.359 4.766 1 98.31 150 GLU B CA 1
ATOM 2844 C C . GLU B 1 150 ? -8.5 29.469 3.781 1 98.31 150 GLU B C 1
ATOM 2846 O O . GLU B 1 150 ? -9.461 28.703 3.863 1 98.31 150 GLU B O 1
ATOM 2851 N N . ALA B 1 151 ? -8.383 30.422 2.943 1 98.44 151 ALA B N 1
ATOM 2852 C CA . ALA B 1 151 ? -9.422 30.609 1.937 1 98.44 151 ALA B CA 1
ATOM 2853 C C . ALA B 1 151 ? -9.531 29.391 1.021 1 98.44 151 ALA B C 1
ATOM 2855 O O . ALA B 1 151 ? -10.633 28.953 0.704 1 98.44 151 ALA B O 1
ATOM 2856 N N . LEU B 1 152 ? -8.406 28.891 0.579 1 98.56 152 LEU B N 1
ATOM 2857 C CA . LEU B 1 152 ? -8.414 27.703 -0.258 1 98.56 152 LEU B CA 1
ATOM 2858 C C . LEU B 1 152 ? -9.016 26.516 0.493 1 98.56 152 LEU B C 1
ATOM 2860 O O . LEU B 1 152 ? -9.844 25.781 -0.051 1 98.56 152 LEU B O 1
ATOM 2864 N N . ALA B 1 153 ? -8.578 26.328 1.7 1 98.5 153 ALA B N 1
ATOM 2865 C CA . ALA B 1 153 ? -9.102 25.234 2.52 1 98.5 153 ALA B CA 1
ATOM 2866 C C . ALA B 1 153 ? -10.617 25.312 2.648 1 98.5 153 ALA B C 1
ATOM 2868 O O . ALA B 1 153 ? -11.32 24.312 2.471 1 98.5 153 ALA B O 1
ATOM 2869 N N . ALA B 1 154 ? -11.102 26.5 2.924 1 97.69 154 ALA B N 1
ATOM 2870 C CA . ALA B 1 154 ? -12.539 26.719 3.047 1 97.69 154 ALA B CA 1
ATOM 2871 C C . ALA B 1 154 ? -13.266 26.375 1.745 1 97.69 154 ALA B C 1
ATOM 2873 O O . ALA B 1 154 ? -14.328 25.75 1.761 1 97.69 154 ALA B O 1
ATOM 2874 N N . SER B 1 155 ? -12.688 26.766 0.664 1 97.75 155 SER B N 1
ATOM 2875 C CA . SER B 1 155 ? -13.305 26.531 -0.637 1 97.75 155 SER B CA 1
ATOM 2876 C C . SER B 1 155 ? -13.375 25.031 -0.946 1 97.75 155 SER B C 1
ATOM 2878 O O . SER B 1 155 ? -14.242 24.594 -1.7 1 97.75 155 SER B O 1
ATOM 2880 N N . LEU B 1 156 ? -12.469 24.281 -0.382 1 96.25 156 LEU B N 1
ATOM 2881 C CA . LEU B 1 156 ? -12.414 22.844 -0.636 1 96.25 156 LEU B CA 1
ATOM 2882 C C . LEU B 1 156 ? -13.078 22.078 0.491 1 96.25 156 LEU B C 1
ATOM 2884 O O . LEU B 1 156 ? -13.078 20.844 0.484 1 96.25 156 LEU B O 1
ATOM 2888 N N . GLY B 1 157 ? -13.531 22.781 1.512 1 94.25 157 GLY B N 1
ATOM 2889 C CA . GLY B 1 157 ? -14.281 22.156 2.588 1 94.25 157 GLY B CA 1
ATOM 2890 C C . GLY B 1 157 ? -13.398 21.438 3.588 1 94.25 157 GLY B C 1
ATOM 2891 O O . GLY B 1 157 ? -13.766 20.359 4.086 1 94.25 157 GLY B O 1
ATOM 2892 N N . MET B 1 158 ? -12.211 22 3.82 1 96.06 158 MET B N 1
ATOM 2893 C CA . MET B 1 158 ? -11.328 21.344 4.777 1 96.06 158 MET B CA 1
ATOM 2894 C C . MET B 1 158 ? -10.695 22.359 5.727 1 96.06 158 MET B C 1
ATOM 2896 O O . MET B 1 158 ? -10.75 23.562 5.477 1 96.06 158 MET B O 1
ATOM 2900 N N . ALA B 1 159 ? -10.188 21.875 6.883 1 97.44 159 ALA B N 1
ATOM 2901 C CA . ALA B 1 159 ? -9.484 22.719 7.844 1 97.44 159 ALA B CA 1
ATOM 2902 C C . ALA B 1 159 ? -8.055 23 7.383 1 97.44 159 ALA B C 1
ATOM 2904 O O . ALA B 1 159 ? -7.535 22.312 6.5 1 97.44 159 ALA B O 1
ATOM 2905 N N . PHE B 1 160 ? -7.496 24.047 7.969 1 98.56 160 PHE B N 1
ATOM 2906 C CA . PHE B 1 160 ? -6.141 24.453 7.629 1 98.56 160 PHE B CA 1
ATOM 2907 C C . PHE B 1 160 ? -5.312 24.672 8.891 1 98.56 160 PHE B C 1
ATOM 2909 O O . PHE B 1 160 ? -5.82 25.188 9.891 1 98.56 160 PHE B O 1
ATOM 2916 N N . MET B 1 161 ? -4.027 24.234 8.766 1 98.25 161 MET B N 1
ATOM 2917 C CA . MET B 1 161 ? -3.051 24.5 9.812 1 98.25 161 MET B CA 1
ATOM 2918 C C . MET B 1 161 ? -1.654 24.672 9.227 1 98.25 161 MET B C 1
ATOM 2920 O O . MET B 1 161 ? -1.359 24.141 8.156 1 98.25 161 MET B O 1
ATOM 2924 N N . GLU B 1 162 ? -0.892 25.453 9.93 1 98.62 162 GLU B N 1
ATOM 2925 C CA . GLU B 1 162 ? 0.523 25.516 9.586 1 98.62 162 GLU B CA 1
ATOM 2926 C C . GLU B 1 162 ? 1.365 24.641 10.5 1 98.62 162 GLU B C 1
ATOM 2928 O O . GLU B 1 162 ? 1.088 24.547 11.703 1 98.62 162 GLU B O 1
ATOM 2933 N N . THR B 1 163 ? 2.309 24 9.906 1 98.56 163 THR B N 1
ATOM 2934 C CA . THR B 1 163 ? 3.139 23.078 10.672 1 98.56 163 THR B CA 1
ATOM 2935 C C . THR B 1 163 ? 4.613 23.281 10.344 1 98.56 163 THR B C 1
ATOM 2937 O O . THR B 1 163 ? 4.949 23.859 9.312 1 98.56 163 THR B O 1
ATOM 2940 N N . SER B 1 164 ? 5.488 22.797 11.25 1 98.38 164 SER B N 1
ATOM 2941 C CA . SER B 1 164 ? 6.93 22.688 11.039 1 98.38 164 SER B CA 1
ATOM 2942 C C . SER B 1 164 ? 7.512 21.516 11.805 1 98.38 164 SER B C 1
ATOM 2944 O O . SER B 1 164 ? 7.348 21.406 13.023 1 98.38 164 SER B O 1
ATOM 2946 N N . ALA B 1 165 ? 8.117 20.672 11.102 1 96.19 165 ALA B N 1
ATOM 2947 C CA . ALA B 1 165 ? 8.805 19.562 11.75 1 96.19 165 ALA B CA 1
ATOM 2948 C C . ALA B 1 165 ? 10.055 20.047 12.492 1 96.19 165 ALA B C 1
ATOM 2950 O O . ALA B 1 165 ? 10.453 19.469 13.5 1 96.19 165 ALA B O 1
ATOM 2951 N N . VAL B 1 166 ? 10.68 21.094 11.992 1 96.75 166 VAL B N 1
ATOM 2952 C CA . VAL B 1 166 ? 11.938 21.609 12.531 1 96.75 166 VAL B CA 1
ATOM 2953 C C . VAL B 1 166 ? 11.703 22.141 13.945 1 96.75 166 VAL B C 1
ATOM 2955 O O . VAL B 1 166 ? 12.43 21.781 14.875 1 96.75 166 VAL B O 1
ATOM 2958 N N . ASN B 1 167 ? 10.656 22.875 14.219 1 95.81 167 ASN B N 1
ATOM 2959 C CA . ASN B 1 167 ? 10.406 23.406 15.555 1 95.81 167 ASN B CA 1
ATOM 2960 C C . ASN B 1 167 ? 9.203 22.734 16.203 1 95.81 167 ASN B C 1
ATOM 2962 O O . ASN B 1 167 ? 8.719 23.188 17.25 1 95.81 167 ASN B O 1
ATOM 2966 N N . ASN B 1 168 ? 8.688 21.719 15.562 1 95.56 168 ASN B N 1
ATOM 2967 C CA . ASN B 1 168 ? 7.586 20.906 16.062 1 95.56 168 ASN B CA 1
ATOM 2968 C C . ASN B 1 168 ? 6.324 21.7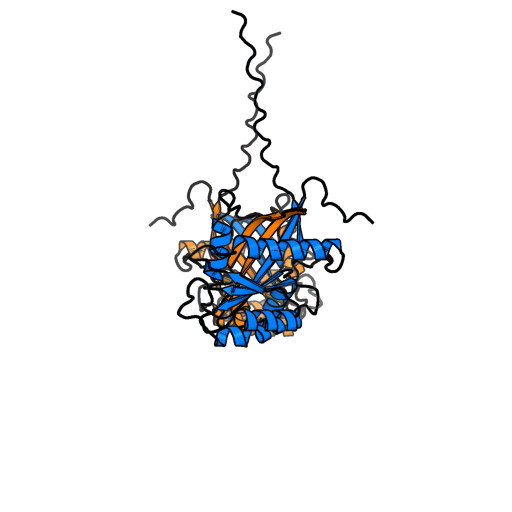5 16.266 1 95.56 168 ASN B C 1
ATOM 2970 O O . ASN B 1 168 ? 5.59 21.547 17.234 1 95.56 168 ASN B O 1
ATOM 2974 N N . CYS B 1 169 ? 6.18 22.672 15.398 1 96.56 169 CYS B N 1
ATOM 2975 C CA . CYS B 1 169 ? 4.977 23.5 15.453 1 96.56 169 CYS B CA 1
ATOM 2976 C C . CYS B 1 169 ? 3.766 22.734 14.93 1 96.56 169 CYS B C 1
ATOM 2978 O O . CYS B 1 169 ? 3.717 22.359 13.758 1 96.56 169 CYS B O 1
ATOM 2980 N N . ASN B 1 170 ? 2.773 22.516 15.75 1 97.25 170 ASN B N 1
ATOM 2981 C CA . ASN B 1 170 ? 1.44 22 15.438 1 97.25 170 ASN B CA 1
ATOM 2982 C C . ASN B 1 170 ? 1.501 20.609 14.828 1 97.25 170 ASN B C 1
ATOM 2984 O O . ASN B 1 170 ? 0.559 20.172 14.164 1 97.25 170 ASN B O 1
ATOM 2988 N N . VAL B 1 171 ? 2.584 19.875 14.977 1 96.69 171 VAL B N 1
ATOM 2989 C CA . VAL B 1 171 ? 2.709 18.547 14.383 1 96.69 171 VAL B CA 1
ATOM 2990 C C . VAL B 1 171 ? 1.726 17.578 15.047 1 96.69 171 VAL B C 1
ATOM 2992 O O . VAL B 1 171 ? 0.826 17.047 14.391 1 96.69 171 VAL B O 1
ATOM 2995 N N . ASP B 1 172 ? 1.803 17.484 16.312 1 94.31 172 ASP B N 1
ATOM 2996 C CA . ASP B 1 172 ? 0.885 16.609 17.031 1 94.31 172 ASP B CA 1
ATOM 2997 C C . ASP B 1 172 ? -0.562 17.062 16.859 1 94.31 172 ASP B C 1
ATOM 2999 O O . ASP B 1 172 ? -1.458 16.234 16.656 1 94.31 172 ASP B O 1
ATOM 3003 N N . LEU B 1 173 ? -0.726 18.312 16.922 1 95.31 173 LEU B N 1
ATOM 3004 C CA . LEU B 1 173 ? -2.066 18.891 16.828 1 95.31 173 LEU B CA 1
ATOM 3005 C C . LEU B 1 173 ? -2.707 18.547 15.477 1 95.31 173 LEU B C 1
ATOM 3007 O O . LEU B 1 173 ? -3.908 18.281 15.406 1 95.31 173 LEU B O 1
ATOM 3011 N N . ALA B 1 174 ? -1.953 18.578 14.438 1 97.5 174 ALA B N 1
ATOM 3012 C CA . ALA B 1 174 ? -2.473 18.281 13.109 1 97.5 174 ALA B CA 1
ATOM 3013 C C . ALA B 1 174 ? -3.047 16.875 13.039 1 97.5 174 ALA B C 1
ATOM 3015 O O . ALA B 1 174 ? -4.168 16.672 12.562 1 97.5 174 ALA B O 1
ATOM 3016 N N . PHE B 1 175 ? -2.326 15.953 13.531 1 96.12 175 PHE B N 1
ATOM 3017 C CA . PHE B 1 175 ? -2.768 14.562 13.484 1 96.12 175 PHE B CA 1
ATOM 3018 C C . PHE B 1 175 ? -3.938 14.336 14.438 1 96.12 175 PHE B C 1
ATOM 3020 O O . PHE B 1 175 ? -4.859 13.578 14.125 1 96.12 175 PHE B O 1
ATOM 3027 N N . GLN B 1 176 ? -3.85 15.008 15.547 1 94.62 176 GLN B N 1
ATOM 3028 C CA . GLN B 1 176 ? -4.965 14.922 16.484 1 94.62 176 GLN B CA 1
ATOM 3029 C C . GLN B 1 176 ? -6.238 15.5 15.875 1 94.62 176 GLN B C 1
ATOM 3031 O O . GLN B 1 176 ? -7.32 14.922 16.031 1 94.62 176 GLN B O 1
ATOM 3036 N N . THR B 1 177 ? -6.09 16.578 15.273 1 95.94 177 THR B N 1
ATOM 3037 C CA . THR B 1 177 ? -7.227 17.234 14.633 1 95.94 177 THR B CA 1
ATOM 3038 C C . THR B 1 177 ? -7.844 16.328 13.57 1 95.94 177 THR B C 1
ATOM 3040 O O . THR B 1 177 ? -9.062 16.156 13.539 1 95.94 177 THR B O 1
ATOM 3043 N N . LEU B 1 178 ? -7.004 15.789 12.75 1 96.56 178 LEU B N 1
ATOM 3044 C CA . LEU B 1 178 ? -7.484 14.891 11.703 1 96.56 178 LEU B CA 1
ATOM 3045 C C . LEU B 1 178 ? -8.172 13.672 12.312 1 96.56 178 LEU B C 1
ATOM 3047 O O . LEU B 1 178 ? -9.281 13.305 11.898 1 96.56 178 LEU B O 1
ATOM 3051 N N . ALA B 1 179 ? -7.543 13.07 13.273 1 94.38 179 ALA B N 1
ATOM 3052 C CA . ALA B 1 179 ? -8.086 11.875 13.914 1 94.38 179 ALA B CA 1
ATOM 3053 C C . ALA B 1 179 ? -9.43 12.172 14.586 1 94.38 179 ALA B C 1
ATOM 3055 O O . ALA B 1 179 ? -10.359 11.367 14.508 1 94.38 179 ALA B O 1
ATOM 3056 N N . THR B 1 180 ? -9.5 13.281 15.242 1 94.56 180 THR B N 1
ATOM 3057 C CA . THR B 1 180 ? -10.734 13.688 15.906 1 94.56 180 THR B CA 1
ATOM 3058 C C . THR B 1 180 ? -11.852 13.875 14.883 1 94.56 180 THR B C 1
ATOM 3060 O O . THR B 1 180 ? -12.992 13.453 15.117 1 94.56 180 THR B O 1
ATOM 3063 N N . ALA B 1 181 ? -11.531 14.484 13.836 1 94.25 181 ALA B N 1
ATOM 3064 C CA . ALA B 1 181 ? -12.523 14.695 12.789 1 94.25 181 ALA B CA 1
ATOM 3065 C C . ALA B 1 181 ? -13.031 13.367 12.234 1 94.25 181 ALA B C 1
ATOM 3067 O O . ALA B 1 181 ? -14.219 13.211 11.969 1 94.25 181 ALA B O 1
ATOM 3068 N N . ILE B 1 182 ? -12.141 12.438 12.008 1 93.38 182 ILE B N 1
ATOM 3069 C CA . ILE B 1 182 ? -12.508 11.109 11.523 1 93.38 182 ILE B CA 1
ATOM 3070 C C . ILE B 1 182 ? -13.43 10.43 12.539 1 93.38 182 ILE B C 1
ATOM 3072 O O . ILE B 1 182 ? -14.469 9.883 12.172 1 93.38 182 ILE B O 1
ATOM 3076 N N . GLN B 1 183 ? -13.055 10.539 13.758 1 90.94 183 GLN B N 1
ATOM 3077 C CA . GLN B 1 183 ? -13.844 9.938 14.828 1 90.94 183 GLN B CA 1
ATOM 3078 C C . GLN B 1 183 ? -15.25 10.531 14.875 1 90.94 183 GLN B C 1
ATOM 3080 O O . GLN B 1 183 ? -16.234 9.805 15.031 1 90.94 183 GLN B O 1
ATOM 3085 N N . GLN B 1 184 ? -15.312 11.789 14.773 1 91.62 184 GLN B N 1
ATOM 3086 C CA . GLN B 1 184 ? -16.609 12.477 14.773 1 91.62 184 GLN B CA 1
ATOM 3087 C C . GLN B 1 184 ? -17.469 12.031 13.594 1 91.62 184 GLN B C 1
ATOM 3089 O O . GLN B 1 184 ? -18.672 11.812 13.742 1 91.62 184 GLN B O 1
ATOM 3094 N N . ALA B 1 185 ? -16.844 11.922 12.484 1 91.62 185 ALA B N 1
ATOM 3095 C CA . ALA B 1 185 ? -17.562 11.484 11.297 1 91.62 185 ALA B CA 1
ATOM 3096 C C . ALA B 1 185 ? -18.094 10.062 11.469 1 91.62 185 ALA B C 1
ATOM 3098 O O . ALA B 1 185 ? -19.172 9.734 10.977 1 91.62 185 ALA B O 1
ATOM 3099 N N . LEU B 1 186 ? -17.312 9.25 12.078 1 86.75 186 LEU B N 1
ATOM 3100 C CA . LEU B 1 186 ? -17.75 7.887 12.367 1 86.75 186 LEU B CA 1
ATOM 3101 C C . LEU B 1 186 ? -18.953 7.875 13.305 1 86.75 186 LEU B C 1
ATOM 3103 O O . LEU B 1 186 ? -19.906 7.137 13.078 1 86.75 186 LEU B O 1
ATOM 3107 N N . GLN B 1 187 ? -18.891 8.695 14.266 1 86.56 187 GLN B N 1
ATOM 3108 C CA . GLN B 1 187 ? -19.953 8.758 15.266 1 86.56 187 GLN B CA 1
ATOM 3109 C C . GLN B 1 187 ? -21.25 9.305 14.672 1 86.56 187 GLN B C 1
ATOM 3111 O O . GLN B 1 187 ? -22.344 8.852 15.023 1 86.56 187 GLN B O 1
ATOM 3116 N N . GLN B 1 188 ? -21.062 10.203 13.828 1 89.81 188 GLN B N 1
ATOM 3117 C CA . GLN B 1 188 ? -22.219 10.852 13.219 1 89.81 188 GLN B CA 1
ATOM 3118 C C . GLN B 1 188 ? -22.781 10.008 12.07 1 89.81 188 GLN B C 1
ATOM 3120 O O . GLN B 1 188 ? -23.875 10.281 11.57 1 89.81 188 GLN B O 1
ATOM 3125 N N . GLY B 1 189 ? -22.047 9.078 11.625 1 86.44 189 GLY B N 1
ATOM 3126 C CA . GLY B 1 189 ? -22.5 8.195 10.562 1 86.44 189 GLY B CA 1
ATOM 3127 C C . GLY B 1 189 ? -22.172 8.719 9.172 1 86.44 189 GLY B C 1
ATOM 3128 O O . GLY B 1 189 ? -22.672 8.188 8.172 1 86.44 189 GLY B O 1
ATOM 3129 N N . ASP B 1 190 ? -21.406 9.781 9.117 1 85.5 190 ASP B N 1
ATOM 3130 C CA . ASP B 1 190 ? -20.984 10.32 7.832 1 85.5 190 ASP B CA 1
ATOM 3131 C C . ASP B 1 190 ? -20.016 9.383 7.125 1 85.5 190 ASP B C 1
ATOM 3133 O O . ASP B 1 190 ? -19.969 9.344 5.895 1 85.5 190 ASP B O 1
ATOM 3137 N N . ILE B 1 191 ? -19.203 8.688 7.941 1 83.62 191 ILE B N 1
ATOM 3138 C CA . ILE B 1 191 ? -18.312 7.641 7.477 1 83.62 191 ILE B CA 1
ATOM 3139 C C . ILE B 1 191 ? -18.719 6.297 8.078 1 83.62 191 ILE B C 1
ATOM 3141 O O . ILE B 1 191 ? -18.969 6.199 9.281 1 83.62 191 ILE B O 1
ATOM 3145 N N . LYS B 1 192 ? -18.922 5.379 7.211 1 78.38 192 LYS B N 1
ATOM 3146 C CA . LYS B 1 192 ? -19.328 4.059 7.672 1 78.38 192 LYS B CA 1
ATOM 3147 C C . LYS B 1 192 ? -18.25 3.016 7.406 1 78.38 192 LYS B C 1
ATOM 3149 O O . LYS B 1 192 ? -17.609 3.031 6.352 1 78.38 192 LYS B O 1
ATOM 3154 N N . MET B 1 193 ? -18.109 2.244 8.469 1 73.56 193 MET B N 1
ATOM 3155 C CA . MET B 1 193 ? -17.203 1.107 8.289 1 73.56 193 MET B CA 1
ATOM 3156 C C . MET B 1 193 ? -17.844 0.042 7.402 1 73.56 193 MET B C 1
ATOM 3158 O O . MET B 1 193 ? -18.984 -0.357 7.625 1 73.56 193 MET B O 1
ATOM 3162 N N . GLU B 1 194 ? -17.375 -0.045 6.23 1 65.88 194 GLU B N 1
ATOM 3163 C CA . GLU B 1 194 ? -17.875 -1.079 5.332 1 65.88 194 GLU B CA 1
ATOM 3164 C C . GLU B 1 194 ? -16.906 -2.254 5.246 1 65.88 194 GLU B C 1
ATOM 3166 O O . GLU B 1 194 ? -15.695 -2.074 5.375 1 65.88 194 GLU B O 1
ATOM 3171 N N . GLU B 1 195 ? -17.594 -3.357 5.082 1 57.5 195 GLU B N 1
ATOM 3172 C CA . GLU B 1 195 ? -16.766 -4.539 4.875 1 57.5 195 GLU B CA 1
ATOM 3173 C C . GLU B 1 195 ? -15.867 -4.379 3.65 1 57.5 195 GLU B C 1
ATOM 3175 O O . GLU B 1 195 ? -16.312 -3.92 2.6 1 57.5 195 GLU B O 1
ATOM 3180 N N . GLY B 1 196 ? -14.625 -4.586 3.77 1 57.62 196 GLY B N 1
ATOM 3181 C CA . GLY B 1 196 ? -13.711 -4.508 2.646 1 57.62 196 GLY B CA 1
ATOM 3182 C C . GLY B 1 196 ? -13.023 -3.156 2.531 1 57.62 196 GLY B C 1
ATOM 3183 O O . GLY B 1 196 ? -12 -3.029 1.855 1 57.62 196 GLY B O 1
ATOM 3184 N N . TRP B 1 197 ? -13.688 -2.182 3.201 1 65.94 197 TRP B N 1
ATOM 3185 C CA . TRP B 1 197 ? -13.062 -0.864 3.184 1 65.94 197 TRP B CA 1
ATOM 3186 C C . TRP B 1 197 ? -11.992 -0.756 4.266 1 65.94 197 TRP B C 1
ATOM 3188 O O . TRP B 1 197 ? -12.258 -1.032 5.438 1 65.94 197 TRP B O 1
ATOM 3198 N N . GLY B 1 198 ? -10.742 -0.357 3.842 1 67.44 198 GLY B N 1
ATOM 3199 C CA . GLY B 1 198 ? -9.594 -0.403 4.73 1 67.44 198 GLY B CA 1
ATOM 3200 C C . GLY B 1 198 ? -9.312 0.922 5.418 1 67.44 198 GLY B C 1
ATOM 3201 O O . GLY B 1 198 ? -8.328 1.054 6.152 1 67.44 198 GLY B O 1
ATOM 3202 N N . GLY B 1 199 ? -10.258 1.891 5.25 1 75.75 199 GLY B N 1
ATOM 3203 C CA . GLY B 1 199 ? -9.984 3.197 5.828 1 75.75 199 GLY B CA 1
ATOM 3204 C C . GLY B 1 199 ? -10.039 3.207 7.344 1 75.75 199 GLY B C 1
ATOM 3205 O O . GLY B 1 199 ? -9.234 3.871 7.996 1 75.75 199 GLY B O 1
ATOM 3206 N N . VAL B 1 200 ? -11.016 2.52 7.844 1 78.31 200 VAL B N 1
ATOM 3207 C CA . VAL B 1 200 ? -11.188 2.359 9.281 1 78.31 200 VAL B CA 1
ATOM 3208 C C . VAL B 1 200 ? -11.273 0.874 9.633 1 78.31 200 VAL B C 1
ATOM 3210 O O . VAL B 1 200 ? -12.023 0.124 9 1 78.31 200 VAL B O 1
ATOM 3213 N N . ARG B 1 201 ? -10.5 0.457 10.578 1 74.62 201 ARG B N 1
ATOM 3214 C CA . ARG B 1 201 ? -10.547 -0.928 11.031 1 74.62 201 ARG B CA 1
ATOM 3215 C C . ARG B 1 201 ? -10.617 -1 12.555 1 74.62 201 ARG B C 1
ATOM 3217 O O . ARG B 1 201 ? -10.133 -0.104 13.242 1 74.62 201 ARG B O 1
ATOM 3224 N N . LEU B 1 202 ? -11.289 -2.004 13.023 1 70.81 202 LEU B N 1
ATOM 3225 C CA . LEU B 1 202 ? -11.242 -2.334 14.445 1 70.81 202 LEU B CA 1
ATOM 3226 C C . LEU B 1 202 ? -10.125 -3.328 14.742 1 70.81 202 LEU B C 1
ATOM 3228 O O . LEU B 1 202 ? -10.023 -4.363 14.078 1 70.81 202 LEU B O 1
ATOM 3232 N N . ILE B 1 203 ? -9.242 -2.916 15.539 1 65.75 203 ILE B N 1
ATOM 3233 C CA . ILE B 1 203 ? -8.133 -3.807 15.852 1 65.75 203 ILE B CA 1
ATOM 3234 C C . ILE B 1 203 ? -8.148 -4.168 17.328 1 65.75 203 ILE B C 1
ATOM 3236 O O . ILE B 1 203 ? -8.641 -3.393 18.156 1 65.75 203 ILE B O 1
ATOM 3240 N N . LEU B 1 204 ? -7.746 -5.449 17.609 1 59.28 204 LEU B N 1
ATOM 3241 C CA . LEU B 1 204 ? -7.68 -5.895 18.984 1 59.28 204 LEU B CA 1
ATOM 3242 C C . LEU B 1 204 ? -6.539 -5.203 19.734 1 59.28 204 LEU B C 1
ATOM 3244 O O . LEU B 1 204 ? -5.465 -4.988 19.156 1 59.28 204 LEU B O 1
ATOM 3248 N N . ARG B 1 205 ? -6.859 -4.723 20.969 1 57.59 205 ARG B N 1
ATOM 3249 C CA . ARG B 1 205 ? -5.867 -4.066 21.812 1 57.59 205 ARG B CA 1
ATOM 3250 C C . ARG B 1 205 ? -4.867 -5.074 22.359 1 57.59 205 ARG B C 1
ATOM 3252 O O . ARG B 1 205 ? -5.254 -6.152 22.828 1 57.59 205 ARG B O 1
ATOM 3259 N N . PRO B 1 206 ? -3.623 -4.887 21.969 1 48.16 206 PRO B N 1
ATOM 3260 C CA . PRO B 1 206 ? -2.756 -5.785 22.75 1 48.16 206 PRO B CA 1
ATOM 3261 C C . PRO B 1 206 ? -3.029 -5.727 24.25 1 48.16 206 PRO B C 1
ATOM 3263 O O . PRO B 1 206 ? -3.473 -4.695 24.75 1 48.16 206 PRO B O 1
ATOM 3266 N N . PRO B 1 207 ? -3.182 -6.809 24.891 1 46.19 207 PRO B N 1
ATOM 3267 C CA . PRO B 1 207 ? -3.396 -6.758 26.344 1 46.19 207 PRO B CA 1
ATOM 3268 C C . PRO B 1 207 ? -2.471 -5.766 27.031 1 46.19 207 PRO B C 1
ATOM 3270 O O . PRO B 1 207 ? -1.286 -5.68 26.703 1 46.19 207 PRO B O 1
ATOM 3273 N N . GLU B 1 208 ? -2.971 -4.621 27.344 1 47.5 208 GLU B N 1
ATOM 3274 C CA . GLU B 1 208 ? -2.168 -3.723 28.156 1 47.5 208 GLU B CA 1
ATOM 3275 C C . GLU B 1 208 ? -1.364 -4.496 29.203 1 47.5 208 GLU B C 1
ATOM 3277 O O . GLU B 1 208 ? -1.877 -5.43 29.812 1 47.5 208 GLU B O 1
ATOM 3282 N N . PRO B 1 209 ? -0.085 -4.504 29.031 1 44.56 209 PRO B N 1
ATOM 3283 C CA . PRO B 1 209 ? 0.566 -5.176 30.172 1 44.56 209 PRO B CA 1
ATOM 3284 C C . PRO B 1 209 ? -0.142 -4.914 31.5 1 44.56 209 PRO B C 1
ATOM 3286 O O . PRO B 1 209 ? -0.556 -3.785 31.766 1 44.56 209 PRO B O 1
ATOM 3289 N N . ARG B 1 210 ? -0.771 -5.871 32 1 44.47 210 ARG B N 1
ATOM 3290 C CA . ARG B 1 210 ? -1.303 -5.707 33.344 1 44.47 210 ARG B CA 1
ATOM 3291 C C . ARG B 1 210 ? -0.344 -4.902 34.219 1 44.47 210 ARG B C 1
ATOM 3293 O O . ARG B 1 210 ? 0.871 -5.109 34.188 1 44.47 210 ARG B O 1
ATOM 3300 N N . PRO B 1 211 ? -0.725 -3.758 34.594 1 41.78 211 PRO B N 1
ATOM 3301 C CA . PRO B 1 211 ? 0.187 -3.139 35.562 1 41.78 211 PRO B CA 1
ATOM 3302 C C . PRO B 1 211 ? 0.774 -4.145 36.531 1 41.78 211 PRO B C 1
ATOM 3304 O O . PRO B 1 211 ? 0.127 -5.141 36.875 1 41.78 211 PRO B O 1
ATOM 3307 N N . PRO B 1 212 ? 2.066 -4.293 36.531 1 42.22 212 PRO B N 1
ATOM 3308 C CA . PRO B 1 212 ? 2.521 -5.191 37.594 1 42.22 212 PRO B CA 1
ATOM 3309 C C . PRO B 1 212 ? 1.71 -5.047 38.875 1 42.22 212 PRO B C 1
ATOM 3311 O O . PRO B 1 212 ? 1.342 -3.932 39.25 1 42.22 212 PRO B O 1
ATOM 3314 N N . SER B 1 213 ? 0.757 -5.957 39.062 1 41.62 213 SER B N 1
ATOM 3315 C CA . SER B 1 213 ? 0.122 -5.953 40.375 1 41.62 213 SER B CA 1
ATOM 3316 C C . SER B 1 213 ? 1.091 -5.484 41.469 1 41.62 213 SER B C 1
ATOM 3318 O O . SER B 1 213 ? 2.203 -6.004 41.562 1 41.62 213 SER B O 1
ATOM 3320 N N . ARG B 1 214 ? 1.046 -4.238 41.844 1 42 214 ARG B N 1
ATOM 3321 C CA . ARG B 1 214 ? 1.769 -3.844 43.062 1 42 214 ARG B CA 1
ATOM 3322 C C . ARG B 1 214 ? 1.784 -4.977 44.094 1 42 214 ARG B C 1
ATOM 3324 O O . ARG B 1 214 ? 0.731 -5.496 44.469 1 42 214 ARG B O 1
ATOM 3331 N N . LYS B 1 215 ? 2.848 -5.742 44.094 1 43.22 215 LYS B N 1
ATOM 3332 C CA . LYS B 1 215 ? 3.006 -6.656 45.219 1 43.22 215 LYS B CA 1
ATOM 3333 C C . LYS B 1 215 ? 2.51 -6.02 46.5 1 43.22 215 LYS B C 1
ATOM 3335 O O . LYS B 1 215 ? 2.822 -4.863 46.781 1 43.22 215 LYS B O 1
ATOM 3340 N N . PRO B 1 216 ? 1.424 -6.535 47.125 1 44.38 216 PRO B N 1
ATOM 3341 C CA . PRO B 1 216 ? 1.027 -5.98 48.406 1 44.38 216 PRO B CA 1
ATOM 3342 C C . PRO B 1 216 ? 2.221 -5.695 49.312 1 44.38 216 PRO B C 1
ATOM 3344 O O . PRO B 1 216 ? 3.252 -6.367 49.219 1 44.38 216 PRO B O 1
ATOM 3347 N N . PRO B 1 217 ? 2.402 -4.43 49.75 1 42.91 217 PRO B N 1
ATOM 3348 C CA . PRO B 1 217 ? 3.484 -4.125 50.688 1 42.91 217 PRO B CA 1
ATOM 3349 C C . PRO B 1 217 ? 3.73 -5.246 51.688 1 42.91 217 PRO B C 1
ATOM 3351 O O . PRO B 1 217 ? 2.789 -5.938 52.094 1 42.91 217 PRO B O 1
ATOM 3354 N N . ALA B 1 218 ? 4.891 -5.957 51.594 1 43.56 218 ALA B N 1
ATOM 3355 C CA . ALA B 1 218 ? 5.297 -6.914 52.625 1 43.56 218 ALA B CA 1
ATOM 3356 C C . ALA B 1 218 ? 4.926 -6.414 54.031 1 43.56 218 ALA B C 1
ATOM 3358 O O . ALA B 1 218 ? 5.219 -5.266 54.375 1 43.56 218 ALA B O 1
ATOM 3359 N N . GLY B 1 219 ? 3.777 -6.812 54.562 1 40.25 219 GLY B N 1
ATOM 3360 C CA . GLY B 1 219 ? 3.406 -6.512 55.938 1 40.25 219 GLY B CA 1
ATOM 3361 C C . GLY B 1 219 ? 4.582 -6.539 56.906 1 40.25 219 GLY B C 1
ATOM 3362 O O . GLY B 1 219 ? 5.637 -7.09 56.562 1 40.25 219 GLY B O 1
ATOM 3363 N N . PRO B 1 220 ? 4.715 -5.578 57.844 1 42.84 220 PRO B N 1
ATOM 3364 C CA . PRO B 1 220 ? 5.785 -5.477 58.844 1 42.84 220 PRO B CA 1
ATOM 3365 C C . PRO B 1 220 ? 6.191 -6.836 59.406 1 42.84 220 PRO B C 1
ATOM 3367 O O . PRO B 1 220 ? 5.332 -7.68 59.688 1 42.84 220 PRO B O 1
ATOM 3370 N N . CYS B 1 221 ? 7.227 -7.465 58.812 1 38.09 221 CYS B N 1
ATOM 3371 C CA . CYS B 1 221 ? 7.781 -8.625 59.5 1 38.09 221 CYS B CA 1
ATOM 3372 C C . CYS B 1 221 ? 7.879 -8.367 61 1 38.09 221 CYS B C 1
ATOM 3374 O O . CYS B 1 221 ? 8.43 -7.352 61.438 1 38.09 221 CYS B O 1
ATOM 3376 N N . GLN B 1 222 ? 6.871 -8.672 61.812 1 34.5 222 GLN B N 1
ATOM 3377 C CA . GLN B 1 222 ? 6.957 -8.719 63.25 1 34.5 222 GLN B CA 1
ATOM 3378 C C . GLN B 1 222 ? 8.242 -9.406 63.719 1 34.5 222 GLN B C 1
ATOM 3380 O O . GLN B 1 222 ? 8.414 -10.609 63.531 1 34.5 222 GLN B O 1
ATOM 3385 N N . CYS B 1 223 ? 9.523 -8.852 63.344 1 27.22 223 CYS B N 1
ATOM 3386 C CA . CYS B 1 223 ? 10.484 -9.164 64.375 1 27.22 223 CYS B CA 1
ATOM 3387 C C . CYS B 1 223 ? 10.156 -8.406 65.688 1 27.22 223 CYS B C 1
ATOM 3389 O O . CYS B 1 223 ? 9.695 -7.266 65.625 1 27.22 223 CYS B O 1
#